Protein AF-0000000069478423 (afdb_homodimer)

Nearest PDB structures (foldseek):
  7sqc-assembly1_1K  TM=1.567E-01  e=6.138E+00  Chlamydomonas reinhardtii
  7sqc-assembly1_1K  TM=1.568E-01  e=6.493E+00  Chlamydomonas reinhardtii

InterPro domains:
  IPR003656 Zinc finger, BED-type [PF02892] (16-44)

Foldseek 3Di:
DLLQWDFDDDPVQTWIAHLPPRDTHGSVQPPPVSSLVCCCVVPVPCSPPDPVVSVVSVVVVVVVVVVVVVVVVVLVLVLALVLLVVLLVCLQVLHQLQCQVVPVLVVQLVVCCVPPRNVVSVSNNPRDSHNVSSVVSLLLQLVQLVVVVVVVVVVDPDAADDDPVPQVLLVVLVVLVVCLVCLVVQHCVVVVVVVVVCVVVVHRDDPVVSVVSNVVSVVVNVVSCVVVVPSPDQPLVCLVPLLPDDDDGPPDDPVLVVVSVVCNPDPVLVVVPVPDDSLVSLVVCCVVRVVNSVVSCNVVRYDPDNVLVVVLVVSVDSNCDPVNVPDPCVSSSSSNSDPDDGDSVVSVVVVVVVPD/DLLQWDFDDDPVQTWIAHLPPRDTHGSVQPPPVSSLVCCCVVPVPCSPPDVVVSVVSVVVVVVVVVVVVVVVVVLVLVLALVLLVVLLVCLQVLHQLQCQVVPVLVVQLVVCCVPPRNVVSVSNNPRDSHNVSSVVSLLLQLVQLVVVVVVVVVVDPDAADDDPVVQVLLVVLVVLVVCLVCLVVQHCVVVVVVVVVCVVVVHRDDPVVSVVSNVVSVVVNVVSCVVVVPSPDQPLVCLVPLLPDDDDGPPDDPVLVVVSVVCNPDPVLVVVPVPDDSLVSLVVCCVVRVVNSVVSCNVVRYDPDNVLVVVLVVSVDSNCDPVNVPDPCVSSSSSNSDPDDGDSVVSVVVVVVVPD

Sequence (712 aa):
MSFGFTSTGNEEAPDAVCLLCNKILANSSLAPTKLLRHLETNHPTDKDKDISFFKRKLESHNKSRSFIEKKFTTDNQKITKASYKVSYRIALAGEAHVIGESLIKPCVQDIVSCVLGESYSKQVESVSLSNNTVKKRINDIADDIELELISRLQACNAYALQLDESTDVAGFWLQFCLFSFAVEQNNFECFQTLSDFLEESEVDLDMEIRDGIKTHLSSLQQSLTDYFPNLENQDNYWVQNPFKIKEKPKGFHSLDYENLIELSSDTQFEAKFRTVSLTIFWSDVFDEYPNLAKQAIRILLPFATTNLCEAGFSKYVATKTKYRNKLDAAPDMRIQLSNLTPNFKRIMESKKQVHPMSFGFTSTGNEEAPDAVCLLCNKILANSSLAPTKLLRHLETNHPTDKDKDISFFKRKLESHNKSRSFIEKKFTTDNQKITKASYKVSYRIALAGEAHVIGESLIKPCVQDIVSCVLGESYSKQVESVSLSNNTVKKRINDIADDIELELISRLQACNAYALQLDESTDVAGFWLQFCLFSFAVEQNNFECFQTLSDFLEESEVDLDMEIRDGIKTHLSSLQQSLTDYFPNLENQDNYWVQNPFKIKEKPKGFHSLDYENLIELSSDTQFEAKFRTVSLTIFWSDVFDEYPNLAKQAIRILLPFATTNLCEAGFSKYVATKTKYRNKLDAAPDMRIQLSNLTPNFKRIMESKKQVHP

Organism: Araneus ventricosus (NCBI:txid182803)

Secondary structure (DSSP, 8-state):
-TTSEEEES-SSS-EEEETTT--EE-GGG--HHHHHHHHHHH-TTTTT--HHHHHHHHHHHHHHHHHHHHHHHHHHHHHHHHHHHHHHHHHHHT--TTHIIIIIHHHHHHHHHHHT-HHHHHHHHTS---HHHHHHHHHHHHHHHHHHHHHHHHH-S------GGGHHHHHHHHHHHHHHHHHHTT--TTSHHHHHHHHHHT-PPPHHHHHHHHHHHHHHHHHHHHH-GGGS----HHHH-TTS--SPPTT--HHHHHHHHHHHT-HHHHHHHHHS-HHHHHHHHTTT-HHHHHHHHHHHSS-SSSHHHHHHHHHHHHHS-GGGTT---HHHHHHHH--PPP-HHHHHHHHHTT--/-TTSEEEES-SSSPEEEETTT-PEEPGGG--HHHHHHHHHHH-TTTTT--HHHHHHHHHHHHHHHHHHHHHHHHHHHHHHHHHHHHHHHHHHHT--TTHIIIIIHHHHHHHHHHHT-HHHHHHHHTS---HHHHHHHHHHHHHHHHHHHHHHHHH-S------GGGHHHHHHHHHHHHHHHHHHTT--TTSHHHHHHHHHHT-PPPHHHHHHHHHHHHHHHHHHHHH-GGGS----HHHH-TTS--SPPTT--HHHHHHHHHHHT-HHHHHHHHHS-HHHHHHHHTTT-HHHHHHHHHHHSS-SSSHHHHHHHHHHHHHS-GGGTT---HHHHHHHH--PPP-HHHHHHHHHTT--

Solvent-accessible surface area (backbone atoms only — not comparable to full-atom values): 39355 Å² total; per-residue (Å²): 82,88,61,33,38,43,78,41,82,47,89,88,61,40,22,34,28,30,56,82,78,63,50,74,41,57,47,90,55,63,46,67,68,49,41,45,47,47,28,50,70,75,35,60,89,59,56,86,58,57,59,67,57,38,49,50,35,41,51,50,49,48,47,49,48,49,47,50,50,48,49,48,50,51,49,51,49,25,33,50,49,25,32,44,54,39,25,49,49,37,32,53,70,49,50,65,51,49,41,34,50,73,45,44,48,56,38,40,36,44,37,33,30,45,65,75,26,62,74,59,21,58,61,61,60,68,42,62,30,41,44,67,52,26,48,52,41,32,44,52,44,28,49,49,42,49,51,52,49,50,54,49,57,69,70,43,92,74,85,64,85,88,54,77,76,54,58,52,49,63,52,46,51,52,47,43,51,48,50,48,51,28,54,75,67,72,42,49,73,89,40,54,72,59,34,50,49,32,62,74,66,69,48,77,83,53,68,69,55,53,51,48,51,47,50,50,43,50,49,51,49,47,50,48,37,68,73,38,67,77,66,60,80,66,79,55,53,54,65,76,37,48,69,72,64,86,64,84,56,87,90,60,49,69,68,54,47,52,49,44,51,52,52,43,67,32,66,68,55,51,56,46,53,75,74,45,52,72,68,57,42,41,59,60,38,31,81,83,39,45,70,60,20,53,54,40,49,60,67,62,52,53,76,92,63,59,58,66,50,51,49,50,50,52,49,48,53,63,50,47,34,90,90,33,66,83,58,79,55,61,37,40,47,50,50,50,73,45,90,70,76,66,59,63,68,62,53,51,54,56,51,53,66,69,61,120,83,87,62,33,37,43,78,41,81,49,88,88,62,40,23,36,28,31,57,83,79,64,50,73,41,57,48,91,55,62,47,68,68,49,42,45,47,46,29,51,69,74,35,59,88,60,56,83,56,57,58,67,58,37,50,50,35,42,51,49,48,50,47,50,48,50,46,50,50,47,49,47,51,50,48,51,48,24,31,51,49,24,32,44,54,40,25,48,51,37,32,53,71,49,49,66,50,50,43,35,50,71,44,43,48,55,37,41,36,45,37,33,30,44,64,76,26,61,74,58,22,58,61,61,62,68,40,63,32,40,43,67,53,27,49,52,43,33,45,52,44,26,50,48,43,50,51,52,48,50,54,50,58,70,71,43,92,76,86,64,86,89,55,77,76,55,59,53,48,63,53,44,51,52,48,43,51,49,49,47,51,28,54,74,66,72,42,47,73,88,40,53,72,60,35,51,50,29,60,74,67,70,46,78,81,52,67,70,56,52,51,49,51,47,49,49,43,50,50,51,48,47,50,47,36,68,74,38,66,78,65,61,80,68,79,57,53,55,67,75,38,48,70,72,65,87,64,85,55,86,88,59,48,70,67,54,47,52,49,45,51,52,51,43,68,32,64,68,56,52,57,46,53,75,73,46,52,71,67,56,41,39,58,60,37,30,81,82,40,45,70,59,19,52,54,40,48,61,67,61,51,53,76,91,64,60,57,66,50,51,49,50,52,53,50,47,52,63,51,48,33,92,91,32,67,83,57,79,56,61,39,40,47,52,49,51,74,44,90,70,76,65,57,62,67,61,54,52,53,57,51,53,67,70,62,121

Radius of gyration: 42.09 Å; Cα contacts (8 Å, |Δi|>4): 683; chains: 2; bounding box: 119×114×79 Å

Structure (mmCIF, N/CA/C/O backbone):
data_AF-0000000069478423-model_v1
#
loop_
_entity.id
_entity.type
_entity.pdbx_description
1 polymer 'Zinc finger BED domain-containing protein 5'
#
loop_
_atom_site.group_PDB
_atom_site.id
_atom_site.type_symbol
_atom_site.label_atom_id
_atom_site.label_alt_id
_atom_site.label_comp_id
_atom_site.label_asym_id
_atom_site.label_entity_id
_atom_site.label_seq_id
_atom_site.pdbx_PDB_ins_code
_atom_site.Cartn_x
_atom_site.Cartn_y
_atom_site.Cartn_z
_atom_site.occupancy
_atom_site.B_iso_or_equiv
_atom_site.auth_seq_id
_atom_site.auth_comp_id
_atom_site.auth_asym_id
_atom_site.auth_atom_id
_atom_site.pdbx_PDB_model_num
ATOM 1 N N . MET A 1 1 ? 41.344 10.797 -39.312 1 78.38 1 MET A N 1
ATOM 2 C CA . MET A 1 1 ? 42.156 10 -38.406 1 78.38 1 MET A CA 1
ATOM 3 C C . MET A 1 1 ? 43.594 10.508 -38.344 1 78.38 1 MET A C 1
ATOM 5 O O . MET A 1 1 ? 44.25 10.453 -37.312 1 78.38 1 MET A O 1
ATOM 9 N N . SER A 1 2 ? 43.969 11.109 -39.469 1 81.69 2 SER A N 1
ATOM 10 C CA . SER A 1 2 ? 45.344 11.594 -39.562 1 81.69 2 SER A CA 1
ATOM 11 C C . SER A 1 2 ? 45.562 12.789 -38.656 1 81.69 2 SER A C 1
ATOM 13 O O . SER A 1 2 ? 46.688 13.07 -38.25 1 81.69 2 SER A O 1
ATOM 15 N N . PHE A 1 3 ? 44.406 13.367 -38.281 1 85.5 3 PHE A N 1
ATOM 16 C CA . PHE A 1 3 ? 44.5 14.523 -37.406 1 85.5 3 PHE A CA 1
ATOM 17 C C . PHE A 1 3 ? 44.062 14.18 -36 1 85.5 3 PHE A C 1
ATOM 19 O O . PHE A 1 3 ? 43.938 15.062 -35.156 1 85.5 3 PHE A O 1
ATOM 26 N N . GLY A 1 4 ? 43.75 12.914 -35.719 1 85.5 4 GLY A N 1
ATOM 27 C CA . GLY A 1 4 ? 43.406 12.477 -34.375 1 85.5 4 GLY A CA 1
ATOM 28 C C . GLY A 1 4 ? 41.938 12.703 -34.062 1 85.5 4 GLY A C 1
ATOM 29 O O . GLY A 1 4 ? 41.562 12.859 -32.875 1 85.5 4 GLY A O 1
ATOM 30 N N . PHE A 1 5 ? 41.188 12.828 -34.969 1 87.62 5 PHE A N 1
ATOM 31 C CA . PHE A 1 5 ? 39.75 13.055 -34.75 1 87.62 5 PHE A CA 1
ATOM 32 C C . PHE A 1 5 ? 38.938 11.891 -35.281 1 87.62 5 PHE A C 1
ATOM 34 O O . PHE A 1 5 ? 39.375 11.203 -36.219 1 87.62 5 PHE A O 1
ATOM 41 N N . THR A 1 6 ? 37.812 11.562 -34.594 1 85 6 THR A N 1
ATOM 42 C CA . THR A 1 6 ? 36.812 10.641 -35.094 1 85 6 THR A CA 1
ATOM 43 C C . THR A 1 6 ? 35.469 11.32 -35.219 1 85 6 THR A C 1
ATOM 45 O O . THR A 1 6 ? 35.25 12.383 -34.625 1 85 6 THR A O 1
ATOM 48 N N . SER A 1 7 ? 34.656 10.805 -36.125 1 80.88 7 SER A N 1
ATOM 49 C CA . SER A 1 7 ? 33.344 11.391 -36.344 1 80.88 7 SER A CA 1
ATOM 50 C C . SER A 1 7 ? 32.344 10.938 -35.281 1 80.88 7 SER A C 1
ATOM 52 O O . SER A 1 7 ? 32.438 9.828 -34.75 1 80.88 7 SER A O 1
ATOM 54 N N . THR A 1 8 ? 31.672 11.906 -34.656 1 77.12 8 THR A N 1
ATOM 55 C CA . THR A 1 8 ? 30.625 11.586 -33.688 1 77.12 8 THR A CA 1
ATOM 56 C C . THR A 1 8 ? 29.344 12.336 -34.031 1 77.12 8 THR A C 1
ATOM 58 O O . THR A 1 8 ? 29.375 13.359 -34.719 1 77.12 8 THR A O 1
ATOM 61 N N . GLY A 1 9 ? 28.219 11.75 -33.719 1 66 9 GLY A N 1
ATOM 62 C CA . GLY A 1 9 ? 26.938 12.445 -33.844 1 66 9 GLY A CA 1
ATOM 63 C C . GLY A 1 9 ? 26.156 11.984 -35.062 1 66 9 GLY A C 1
ATOM 64 O O . GLY A 1 9 ? 26.141 10.797 -35.375 1 66 9 GLY A O 1
ATOM 65 N N . ASN A 1 10 ? 25.578 13.055 -35.844 1 67.31 10 ASN A N 1
ATOM 66 C CA . ASN A 1 10 ? 24.656 12.797 -36.938 1 67.31 10 ASN A CA 1
ATOM 67 C C . ASN A 1 10 ? 25.391 12.312 -38.188 1 67.31 10 ASN A C 1
ATOM 69 O O . ASN A 1 10 ? 26.484 12.789 -38.469 1 67.31 10 ASN A O 1
ATOM 73 N N . GLU A 1 11 ? 24.906 11.273 -38.781 1 72.81 11 GLU A N 1
ATOM 74 C CA . GLU A 1 11 ? 25.5 10.703 -40 1 72.81 11 GLU A CA 1
ATOM 75 C C . GLU A 1 11 ? 25.594 11.734 -41.094 1 72.81 11 GLU A C 1
ATOM 77 O O . GLU A 1 11 ? 26.547 11.742 -41.875 1 72.81 11 GLU A O 1
ATOM 82 N N . GLU A 1 12 ? 24.703 12.688 -41.25 1 73.38 12 GLU A N 1
ATOM 83 C CA . GLU A 1 12 ? 24.672 13.633 -42.344 1 73.38 12 GLU A CA 1
ATOM 84 C C . GLU A 1 12 ? 25.625 14.797 -42.125 1 73.38 12 GLU A C 1
ATOM 86 O O . GLU A 1 12 ? 26.203 15.344 -43.062 1 73.38 12 GLU A O 1
ATOM 91 N N . ALA A 1 13 ? 25.734 15.258 -40.969 1 73.69 13 ALA A N 1
ATOM 92 C CA . ALA A 1 13 ? 26.641 16.312 -40.562 1 73.69 13 ALA A CA 1
ATOM 93 C C . ALA A 1 13 ? 27.391 15.945 -39.281 1 73.69 13 ALA A C 1
ATOM 95 O O . ALA A 1 13 ? 27.047 16.422 -38.188 1 73.69 13 ALA A O 1
ATOM 96 N N . PRO A 1 14 ? 28.406 15.047 -39.469 1 79.19 14 PRO A N 1
ATOM 97 C CA . PRO A 1 14 ? 29.062 14.516 -38.281 1 79.19 14 PRO A CA 1
ATOM 98 C C . PRO A 1 14 ? 29.969 15.539 -37.594 1 79.19 14 PRO A C 1
ATOM 100 O O . PRO A 1 14 ? 30.578 16.375 -38.25 1 79.19 14 PRO A O 1
ATOM 103 N N . ASP A 1 15 ? 29.938 15.625 -36.312 1 80.69 15 ASP A N 1
ATOM 104 C CA . ASP A 1 15 ? 30.922 16.359 -35.531 1 80.69 15 ASP A CA 1
ATOM 105 C C . ASP A 1 15 ? 32.188 15.547 -35.344 1 80.69 15 ASP A C 1
ATOM 107 O O . ASP A 1 15 ? 32.219 14.344 -35.594 1 80.69 15 ASP A O 1
ATOM 111 N N . ALA A 1 16 ? 33.219 16.344 -35.125 1 84.69 16 ALA A N 1
ATOM 112 C CA . ALA A 1 16 ? 34.5 15.664 -34.906 1 84.69 16 ALA A CA 1
ATOM 113 C C . ALA A 1 16 ? 34.875 15.68 -33.438 1 84.69 16 ALA A C 1
ATOM 115 O O . ALA A 1 16 ? 34.625 16.656 -32.75 1 84.69 16 ALA A O 1
ATOM 116 N N . VAL A 1 17 ? 35.281 14.508 -32.906 1 86.69 17 VAL A N 1
ATOM 117 C CA . VAL A 1 17 ? 35.75 14.414 -31.531 1 86.69 17 VAL A CA 1
ATOM 118 C C . VAL A 1 17 ? 37.25 14.125 -31.516 1 86.69 17 VAL A C 1
ATOM 120 O O . VAL A 1 17 ? 37.719 13.227 -32.219 1 86.69 17 VAL A O 1
ATOM 123 N N . CYS A 1 18 ? 37.938 14.945 -30.797 1 86.44 18 CYS A N 1
ATOM 124 C CA . CYS A 1 18 ? 39.375 14.742 -30.672 1 86.44 18 CYS A CA 1
ATOM 125 C C . CYS A 1 18 ? 39.688 13.508 -29.844 1 86.44 18 CYS A C 1
ATOM 127 O O . CYS A 1 18 ? 39.188 13.367 -28.719 1 86.44 18 CYS A O 1
ATOM 129 N N . LEU A 1 19 ? 40.406 12.648 -30.234 1 86.38 19 LEU A N 1
ATOM 130 C CA . LEU A 1 19 ? 40.719 11.383 -29.594 1 86.38 19 LEU A CA 1
ATOM 131 C C . LEU A 1 19 ? 41.656 11.586 -28.422 1 86.38 19 LEU A C 1
ATOM 133 O O . LEU A 1 19 ? 41.844 10.688 -27.594 1 86.38 19 LEU A O 1
ATOM 137 N N . LEU A 1 20 ? 42.219 12.781 -28.344 1 82 20 LEU A N 1
ATOM 138 C CA . LEU A 1 20 ? 43.219 13.055 -27.297 1 82 20 LEU A CA 1
ATOM 139 C C . LEU A 1 20 ? 42.594 13.82 -26.141 1 82 20 LEU A C 1
ATOM 141 O O . LEU A 1 20 ? 42.875 13.523 -24.969 1 82 20 LEU A O 1
ATOM 145 N N . CYS A 1 21 ? 41.844 14.719 -26.422 1 81.62 21 CYS A N 1
ATOM 146 C CA . CYS A 1 21 ? 41.281 15.531 -25.344 1 81.62 21 CYS A CA 1
ATOM 147 C C . CYS A 1 21 ? 39.75 15.398 -25.297 1 81.62 21 CYS A C 1
ATOM 149 O O . CYS A 1 21 ? 39.094 15.953 -24.406 1 81.62 21 CYS A O 1
ATOM 151 N N . ASN A 1 22 ? 39.156 14.75 -26.188 1 82.88 22 ASN A N 1
ATOM 152 C CA . ASN A 1 22 ? 37.719 14.445 -26.25 1 82.88 22 ASN A CA 1
ATOM 153 C C . ASN A 1 22 ? 36.906 15.695 -26.516 1 82.88 22 ASN A C 1
ATOM 155 O O . ASN A 1 22 ? 35.688 15.711 -26.266 1 82.88 22 ASN A O 1
ATOM 159 N N . LYS A 1 23 ? 37.531 16.703 -27.016 1 81.75 23 LYS A N 1
ATOM 160 C CA . LYS A 1 23 ? 36.812 17.906 -27.391 1 81.75 23 LYS A CA 1
ATOM 161 C C . LYS A 1 23 ? 36.031 17.719 -28.688 1 81.75 23 LYS A C 1
ATOM 163 O O . LYS A 1 23 ? 36.531 17.125 -29.641 1 81.75 23 LYS A O 1
ATOM 168 N N . ILE A 1 24 ? 34.781 18.109 -28.672 1 82.44 24 ILE A N 1
ATOM 169 C CA . ILE A 1 24 ? 33.938 17.969 -29.859 1 82.44 24 ILE A CA 1
ATOM 170 C C . ILE A 1 24 ? 33.969 19.25 -30.688 1 82.44 24 ILE A C 1
ATOM 172 O O . ILE A 1 24 ? 33.812 20.344 -30.156 1 82.44 24 ILE A O 1
ATOM 176 N N . LEU A 1 25 ? 34.344 19.062 -31.922 1 82 25 LEU A N 1
ATOM 177 C CA . LEU A 1 25 ? 34.344 20.172 -32.875 1 82 25 LEU A CA 1
ATOM 178 C C . LEU A 1 25 ? 33.156 20.047 -33.812 1 82 25 LEU A C 1
ATOM 180 O O . LEU A 1 25 ? 32.875 18.969 -34.344 1 82 25 LEU A O 1
ATOM 184 N N . ALA A 1 26 ? 32.375 21.125 -33.938 1 79.19 26 ALA A N 1
ATOM 185 C CA . ALA A 1 26 ? 31.172 21.141 -34.781 1 79.19 26 ALA A CA 1
ATOM 186 C C . ALA A 1 26 ? 31.516 20.906 -36.25 1 79.19 26 ALA A C 1
ATOM 188 O O . ALA A 1 26 ? 32.656 21.172 -36.688 1 79.19 26 ALA A O 1
ATOM 189 N N . ASN A 1 27 ? 30.609 20.344 -37 1 75.44 27 ASN A N 1
ATOM 190 C CA . ASN A 1 27 ? 30.734 19.984 -38.406 1 75.44 27 ASN A CA 1
ATOM 191 C C . ASN A 1 27 ? 31.266 21.172 -39.25 1 75.44 27 ASN A C 1
ATOM 193 O O . ASN A 1 27 ? 32.062 20.969 -40.156 1 75.44 27 ASN A O 1
ATOM 197 N N . SER A 1 28 ? 30.953 22.375 -38.938 1 69.06 28 SER A N 1
ATOM 198 C CA . SER A 1 28 ? 31.359 23.547 -39.688 1 69.06 28 SER A CA 1
ATOM 199 C C . SER A 1 28 ? 32.844 23.812 -39.562 1 69.06 28 SER A C 1
ATOM 201 O O . SER A 1 28 ? 33.469 24.5 -40.375 1 69.06 28 SER A O 1
ATOM 203 N N . SER A 1 29 ? 33.406 23.188 -38.594 1 66.62 29 SER A N 1
ATOM 204 C CA . SER A 1 29 ? 34.812 23.422 -38.312 1 66.62 29 SER A CA 1
ATOM 205 C C . SER A 1 29 ? 35.656 22.219 -38.719 1 66.62 29 SER A C 1
ATOM 207 O O . SER A 1 29 ? 36.75 22.047 -38.188 1 66.62 29 SER A O 1
ATOM 209 N N . LEU A 1 30 ? 35.125 21.469 -39.562 1 67.19 30 LEU A N 1
ATOM 210 C CA . LEU A 1 30 ? 35.812 20.219 -39.906 1 67.19 30 LEU A CA 1
ATOM 211 C C . LEU A 1 30 ? 36.812 20.422 -41.031 1 67.19 30 LEU A C 1
ATOM 213 O O . LEU A 1 30 ? 37.344 19.469 -41.594 1 67.19 30 LEU A O 1
ATOM 217 N N . ALA A 1 31 ? 37.188 21.688 -41.312 1 77.31 31 ALA A N 1
ATOM 218 C CA . ALA A 1 31 ? 38.219 21.922 -42.344 1 77.31 31 ALA A CA 1
ATOM 219 C C . ALA A 1 31 ? 39.562 21.344 -41.875 1 77.31 31 ALA A C 1
ATOM 221 O O . ALA A 1 31 ? 39.938 21.5 -40.719 1 77.31 31 ALA A O 1
ATOM 222 N N . PRO A 1 32 ? 40.188 20.594 -42.719 1 80.75 32 PRO A N 1
ATOM 223 C CA . PRO A 1 32 ? 41.469 20 -42.375 1 80.75 32 PRO A CA 1
ATOM 224 C C . PRO A 1 32 ? 42.438 20.984 -41.75 1 80.75 32 PRO A C 1
ATOM 226 O O . PRO A 1 32 ? 43.188 20.641 -40.812 1 80.75 32 PRO A O 1
ATOM 229 N N . THR A 1 33 ? 42.344 22.203 -42.125 1 82.38 33 THR A N 1
ATOM 230 C CA . THR A 1 33 ? 43.219 23.234 -41.594 1 82.38 33 THR A CA 1
ATOM 231 C C . THR A 1 33 ? 42.906 23.516 -40.125 1 82.38 33 THR A C 1
ATOM 233 O O . THR A 1 33 ? 43.844 23.719 -39.344 1 82.38 33 THR A O 1
ATOM 236 N N . LYS A 1 34 ? 41.719 23.422 -39.875 1 83.81 34 LYS A N 1
ATOM 237 C CA . LYS A 1 34 ? 41.312 23.688 -38.5 1 83.81 34 LYS A CA 1
ATOM 238 C C . LYS A 1 34 ? 41.625 22.5 -37.594 1 83.81 34 LYS A C 1
ATOM 240 O O . LYS A 1 34 ? 42.031 22.688 -36.438 1 83.81 34 LYS A O 1
ATOM 245 N N . LEU A 1 35 ? 41.469 21.328 -38.094 1 86.12 35 LEU A N 1
ATOM 246 C CA . LEU A 1 35 ? 41.812 20.125 -37.344 1 86.12 35 LEU A CA 1
ATOM 247 C C . LEU A 1 35 ? 43.281 20.047 -37.062 1 86.12 35 LEU A C 1
ATOM 249 O O . LEU A 1 35 ? 43.688 19.719 -35.938 1 86.12 35 LEU A O 1
ATOM 253 N N . LEU A 1 36 ? 44 20.484 -38.062 1 86.25 36 LEU A N 1
ATOM 254 C CA . LEU A 1 36 ? 45.438 20.516 -37.906 1 86.25 36 LEU A CA 1
ATOM 255 C C . LEU A 1 36 ? 45.875 21.578 -36.906 1 86.25 36 LEU A C 1
ATOM 257 O O . LEU A 1 36 ? 46.75 21.344 -36.094 1 86.25 36 LEU A O 1
ATOM 261 N N . ARG A 1 37 ? 45.219 22.656 -36.969 1 86.94 37 ARG A N 1
ATOM 262 C CA . ARG A 1 37 ? 45.5 23.734 -36.031 1 86.94 37 ARG A CA 1
ATOM 263 C C . ARG A 1 37 ? 45.219 23.297 -34.594 1 86.94 37 ARG A C 1
ATOM 265 O O . ARG A 1 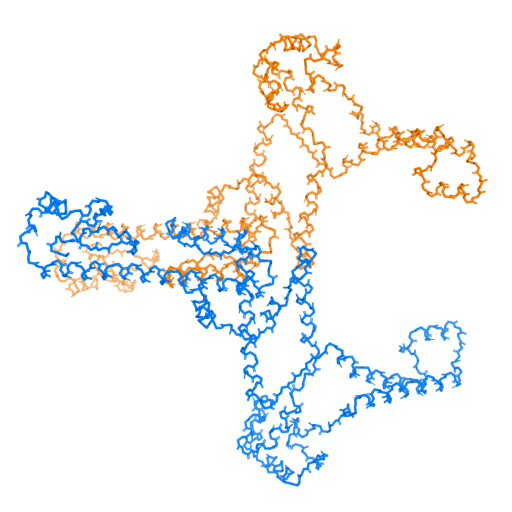37 ? 46 23.578 -33.688 1 86.94 37 ARG A O 1
ATOM 272 N N . HIS A 1 38 ? 44.094 22.594 -34.344 1 88.19 38 HIS A N 1
ATOM 273 C CA . HIS A 1 38 ? 43.781 22.094 -33.031 1 88.19 38 HIS A CA 1
ATOM 274 C C . HIS A 1 38 ? 44.844 21.125 -32.531 1 88.19 38 HIS A C 1
ATOM 276 O O . HIS A 1 38 ? 45.281 21.234 -31.375 1 88.19 38 HIS A O 1
ATOM 282 N N . LEU A 1 39 ? 45.25 20.266 -33.406 1 88 39 LEU A N 1
ATOM 283 C CA . LEU A 1 39 ? 46.281 19.281 -33.031 1 88 39 LEU A CA 1
ATOM 284 C C . LEU A 1 39 ? 47.594 19.953 -32.688 1 88 39 LEU A C 1
ATOM 286 O O . LEU A 1 39 ? 48.25 19.594 -31.703 1 88 39 LEU A O 1
ATOM 290 N N . GLU A 1 40 ? 47.969 20.938 -33.406 1 88.75 40 GLU A N 1
ATOM 291 C CA . GLU A 1 40 ? 49.25 21.609 -33.25 1 88.75 40 GLU A CA 1
ATOM 292 C C . GLU A 1 40 ? 49.219 22.531 -32.031 1 88.75 40 GLU A C 1
ATOM 294 O O . GLU A 1 40 ? 50.219 22.641 -31.312 1 88.75 40 GLU A O 1
ATOM 299 N N . THR A 1 41 ? 48.062 23.094 -31.781 1 88.38 41 THR A N 1
ATOM 300 C CA . THR A 1 41 ? 47.969 24.062 -30.688 1 88.38 41 THR A CA 1
ATOM 301 C C . THR A 1 41 ? 47.688 23.359 -29.359 1 88.38 41 THR A C 1
ATOM 303 O O . THR A 1 41 ? 48.344 23.672 -28.359 1 88.38 41 THR A O 1
ATOM 306 N N . ASN A 1 42 ? 46.812 22.391 -29.438 1 86.62 42 ASN A N 1
ATOM 307 C CA . ASN A 1 42 ? 46.375 21.797 -28.172 1 86.62 42 ASN A CA 1
ATOM 308 C C . ASN A 1 42 ? 47.188 20.562 -27.828 1 86.62 42 ASN A C 1
ATOM 310 O O . ASN A 1 42 ? 47.281 20.188 -26.656 1 86.62 42 ASN A O 1
ATOM 314 N N . HIS A 1 43 ? 47.688 19.875 -28.828 1 88 43 HIS A N 1
ATOM 315 C CA . HIS A 1 43 ? 48.438 18.641 -28.594 1 88 43 HIS A CA 1
ATOM 316 C C . HIS A 1 43 ? 49.781 18.656 -29.344 1 88 43 HIS A C 1
ATOM 318 O O . HIS A 1 43 ? 50.031 17.797 -30.188 1 88 43 HIS A O 1
ATOM 324 N N . PRO A 1 44 ? 50.688 19.641 -29.031 1 87.5 44 PRO A N 1
ATOM 325 C CA . PRO A 1 44 ? 51.938 19.797 -29.781 1 87.5 44 PRO A CA 1
ATOM 326 C C . PRO A 1 44 ? 52.844 18.578 -29.656 1 87.5 44 PRO A C 1
ATOM 328 O O . PRO A 1 44 ? 53.625 18.297 -30.578 1 87.5 44 PRO A O 1
ATOM 331 N N . THR A 1 45 ? 52.719 17.828 -28.578 1 85.38 45 THR A N 1
ATOM 332 C CA . THR A 1 45 ? 53.625 16.703 -28.344 1 85.38 45 THR A CA 1
ATOM 333 C C . THR A 1 45 ? 53.156 15.492 -29.172 1 85.38 45 THR A C 1
ATOM 335 O O . THR A 1 45 ? 53.969 14.602 -29.469 1 85.38 45 THR A O 1
ATOM 338 N N . ASP A 1 46 ? 51.906 15.477 -29.562 1 84.56 46 ASP A N 1
ATOM 339 C CA . ASP A 1 46 ? 51.375 14.297 -30.234 1 84.56 46 ASP A CA 1
ATOM 340 C C . ASP A 1 46 ? 51.125 14.57 -31.703 1 84.56 46 ASP A C 1
ATOM 342 O O . ASP A 1 46 ? 50.562 13.719 -32.406 1 84.56 46 ASP A O 1
ATOM 346 N N . LYS A 1 47 ? 51.5 15.727 -32.188 1 80.56 47 LYS A N 1
ATOM 347 C CA . LYS A 1 47 ? 51.188 16.156 -33.562 1 80.56 47 LYS A CA 1
ATOM 348 C C . LYS A 1 47 ? 51.938 15.305 -34.562 1 80.56 47 LYS A C 1
ATOM 350 O O . LYS A 1 47 ? 51.438 15.094 -35.688 1 80.56 47 LYS A O 1
ATOM 355 N N . ASP A 1 48 ? 53.125 14.82 -34.281 1 81.94 48 ASP A N 1
ATOM 356 C CA . ASP A 1 48 ? 53.969 14.102 -35.281 1 81.94 48 ASP A CA 1
ATOM 357 C C . ASP A 1 48 ? 53.844 12.586 -35.062 1 81.94 48 ASP A C 1
ATOM 359 O O . ASP A 1 48 ? 54.656 11.828 -35.594 1 81.94 48 ASP A O 1
ATOM 363 N N . LYS A 1 49 ? 52.844 12.164 -34.281 1 82.81 49 LYS A N 1
ATOM 364 C CA . LYS A 1 49 ? 52.688 10.734 -34.031 1 82.81 49 LYS A CA 1
ATOM 365 C C . LYS A 1 49 ? 52.062 10.047 -35.25 1 82.81 49 LYS A C 1
ATOM 367 O O . LYS A 1 49 ? 51.406 10.695 -36.094 1 82.81 49 LYS A O 1
ATOM 372 N N . ASP A 1 50 ? 52.375 8.742 -35.438 1 83.81 50 ASP A N 1
ATOM 373 C CA . ASP A 1 50 ? 51.906 7.969 -36.594 1 83.81 50 ASP A CA 1
ATOM 374 C C . ASP A 1 50 ? 50.438 7.641 -36.469 1 83.81 50 ASP A C 1
ATOM 376 O O . ASP A 1 50 ? 49.875 7.727 -35.375 1 83.81 50 ASP A O 1
ATOM 380 N N . ILE A 1 51 ? 49.781 7.34 -37.594 1 85.88 51 ILE A N 1
ATOM 381 C CA . ILE A 1 51 ? 48.375 7.035 -37.688 1 85.88 51 ILE A CA 1
ATOM 382 C C . ILE A 1 51 ? 48.031 5.859 -36.781 1 85.88 51 ILE A C 1
ATOM 384 O O . ILE A 1 51 ? 46.938 5.77 -36.25 1 85.88 51 ILE A O 1
ATOM 388 N N . SER A 1 52 ? 49.062 5.012 -36.531 1 84.19 52 SER A N 1
ATOM 389 C CA . SER A 1 52 ? 48.844 3.859 -35.656 1 84.19 52 SER A CA 1
ATOM 390 C C . SER A 1 52 ? 48.531 4.293 -34.219 1 84.19 52 SER A C 1
ATOM 392 O O . SER A 1 52 ? 47.719 3.664 -33.531 1 84.19 52 SER A O 1
ATOM 394 N N . PHE A 1 53 ? 49.094 5.379 -33.812 1 86.56 53 PHE A N 1
ATOM 395 C CA . PHE A 1 53 ? 48.875 5.953 -32.5 1 86.56 53 PHE A CA 1
ATOM 396 C C . PHE A 1 53 ? 47.406 6.395 -32.344 1 86.56 53 PHE A C 1
ATOM 398 O O . PHE A 1 53 ? 46.75 6.066 -31.359 1 86.56 53 PHE A O 1
ATOM 405 N N . PHE A 1 54 ? 46.938 7.078 -33.375 1 86.62 54 PHE A N 1
ATOM 406 C CA . PHE A 1 54 ? 45.594 7.594 -33.312 1 86.62 54 PHE A CA 1
ATOM 407 C C . PHE A 1 54 ? 44.562 6.465 -33.469 1 86.62 54 PHE A C 1
ATOM 409 O O . PHE A 1 54 ? 43.469 6.52 -32.875 1 86.62 54 PHE A O 1
ATOM 416 N N . LYS A 1 55 ? 44.938 5.414 -34.094 1 85.19 55 LYS A N 1
ATOM 417 C CA . LYS A 1 55 ? 44.094 4.242 -34.219 1 85.19 55 LYS A CA 1
ATOM 418 C C . LYS A 1 55 ? 43.938 3.555 -32.844 1 85.19 55 LYS A C 1
ATOM 420 O O . LYS A 1 55 ? 42.844 3.096 -32.5 1 85.19 55 LYS A O 1
ATOM 425 N N . ARG A 1 56 ? 44.938 3.539 -32.125 1 84.19 56 ARG A N 1
ATOM 426 C CA . ARG A 1 56 ? 44.875 2.959 -30.797 1 84.19 56 ARG A CA 1
ATOM 427 C C . ARG A 1 56 ? 44 3.803 -29.875 1 84.19 56 ARG A C 1
ATOM 429 O O . ARG A 1 56 ? 43.219 3.264 -29.078 1 84.19 56 ARG A O 1
ATOM 436 N N . LYS A 1 57 ? 44.188 5.086 -30.016 1 82.94 57 LYS A N 1
ATOM 437 C CA . LYS A 1 57 ? 43.375 5.988 -29.219 1 82.94 57 LYS A CA 1
ATOM 438 C C . LYS A 1 57 ? 41.906 5.871 -29.578 1 82.94 57 LYS A C 1
ATOM 440 O O . LYS A 1 57 ? 41.031 5.965 -28.703 1 82.94 57 LYS A O 1
ATOM 445 N N . LEU A 1 58 ? 41.75 5.688 -30.828 1 83.94 58 LEU A N 1
ATOM 446 C CA . LEU A 1 58 ? 40.375 5.477 -31.281 1 83.94 58 LEU A CA 1
ATOM 447 C C . LEU A 1 58 ? 39.812 4.188 -30.719 1 83.94 58 LEU A C 1
ATOM 449 O O . LEU A 1 58 ? 38.625 4.152 -30.297 1 83.94 58 LEU A O 1
ATOM 453 N N . GLU A 1 59 ? 40.562 3.156 -30.75 1 80.88 59 GLU A N 1
ATOM 454 C CA . GLU A 1 59 ? 40.125 1.888 -30.172 1 80.88 59 GLU A CA 1
ATOM 455 C C . GLU A 1 59 ? 39.781 2.027 -28.703 1 80.88 59 GLU A C 1
ATOM 457 O O . GLU A 1 59 ? 38.781 1.488 -28.219 1 80.88 59 GLU A O 1
ATOM 462 N N . SER A 1 60 ? 40.656 2.789 -28.062 1 77.12 60 SER A N 1
ATOM 463 C CA . SER A 1 60 ? 40.438 3.021 -26.641 1 77.12 60 SER A CA 1
ATOM 464 C C . SER A 1 60 ? 39.188 3.859 -26.406 1 77.12 60 SER A C 1
ATOM 466 O O . SER A 1 60 ? 38.406 3.59 -25.484 1 77.12 60 SER A O 1
ATOM 468 N N . HIS A 1 61 ? 39.094 4.848 -27.234 1 76.44 61 HIS A N 1
ATOM 469 C CA . HIS A 1 61 ? 37.906 5.707 -27.172 1 76.44 61 HIS A CA 1
ATOM 470 C C . HIS A 1 61 ? 36.625 4.914 -27.453 1 76.44 61 HIS A C 1
ATOM 472 O O . HIS A 1 61 ? 35.625 5.066 -26.75 1 76.44 61 HIS A O 1
ATOM 478 N N . ASN A 1 62 ? 36.781 4.172 -28.516 1 74.81 62 ASN A N 1
ATOM 479 C CA . ASN A 1 62 ? 35.625 3.346 -28.859 1 74.81 62 ASN A CA 1
ATOM 480 C C . ASN A 1 62 ? 35.312 2.324 -27.766 1 74.81 62 ASN A C 1
ATOM 482 O O . ASN A 1 62 ? 34.156 2.049 -27.484 1 74.81 62 ASN A O 1
ATOM 486 N N . LYS A 1 63 ? 36.25 1.799 -27.141 1 73.88 63 LYS A N 1
ATOM 487 C CA . LYS A 1 63 ? 36.062 0.847 -26.047 1 73.88 63 LYS A CA 1
ATOM 488 C C . LYS A 1 63 ? 35.438 1.515 -24.844 1 73.88 63 LYS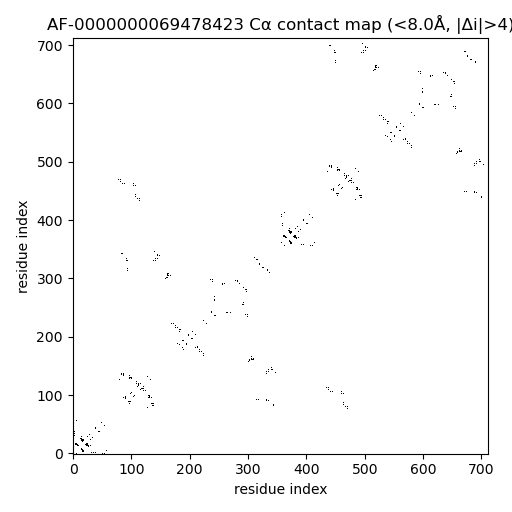 A C 1
ATOM 490 O O . LYS A 1 63 ? 34.531 0.938 -24.219 1 73.88 63 LYS A O 1
ATOM 495 N N . SER A 1 64 ? 36.031 2.756 -24.672 1 68.88 64 SER A N 1
ATOM 496 C CA . SER A 1 64 ? 35.438 3.498 -23.547 1 68.88 64 SER A CA 1
ATOM 497 C C . SER A 1 64 ? 33.969 3.832 -23.797 1 68.88 64 SER A C 1
ATOM 499 O O . SER A 1 64 ? 33.156 3.715 -22.906 1 68.88 64 SER A O 1
ATOM 501 N N . ARG A 1 65 ? 33.719 4.246 -25.078 1 67.38 65 ARG A N 1
ATOM 502 C CA . ARG A 1 65 ? 32.344 4.57 -25.453 1 67.38 65 ARG A CA 1
ATOM 503 C C . ARG A 1 65 ? 31.469 3.328 -25.406 1 67.38 65 ARG A C 1
ATOM 505 O O . ARG A 1 65 ? 30.328 3.393 -24.938 1 67.38 65 ARG A O 1
ATOM 512 N N . SER A 1 66 ? 32.031 2.303 -25.906 1 68.44 66 SER A N 1
ATOM 513 C CA . SER A 1 66 ? 31.297 1.042 -25.891 1 68.44 66 SER A CA 1
ATOM 514 C C . SER A 1 66 ? 31.062 0.563 -24.469 1 68.44 66 SER A C 1
ATOM 516 O O . SER A 1 66 ? 29.984 0.04 -24.156 1 68.44 66 SER A O 1
ATOM 518 N N . PHE A 1 67 ? 31.984 0.851 -23.656 1 61.38 67 PHE A N 1
ATOM 519 C CA . PHE A 1 67 ? 31.859 0.457 -22.25 1 61.38 67 PHE A CA 1
ATOM 520 C C . PHE A 1 67 ? 30.797 1.277 -21.547 1 61.38 67 PHE A C 1
ATOM 522 O O . PHE A 1 67 ? 29.969 0.73 -20.797 1 61.38 67 PHE A O 1
ATOM 529 N N . ILE A 1 68 ? 30.859 2.564 -21.844 1 59.09 68 ILE A N 1
ATOM 530 C CA . ILE A 1 68 ? 29.875 3.459 -21.234 1 59.09 68 ILE A CA 1
ATOM 531 C C . ILE A 1 68 ? 28.484 3.102 -21.734 1 59.09 68 ILE A C 1
ATOM 533 O O . ILE A 1 68 ? 27.531 3.07 -20.953 1 59.09 68 ILE A O 1
ATOM 537 N N . GLU A 1 69 ? 28.422 2.9 -22.969 1 63.56 69 GLU A N 1
ATOM 538 C CA . GLU A 1 69 ? 27.125 2.535 -23.562 1 63.56 69 GLU A CA 1
ATOM 539 C C . GLU A 1 69 ? 26.625 1.215 -23 1 63.56 69 GLU A C 1
ATOM 541 O O . GLU A 1 69 ? 25.422 1.072 -22.719 1 63.56 69 GLU A O 1
ATOM 546 N N . LYS A 1 70 ? 27.469 0.297 -22.828 1 63.94 70 LYS A N 1
ATOM 547 C CA . LYS A 1 70 ? 27.078 -0.994 -22.266 1 63.94 70 LYS A CA 1
ATOM 548 C C . LYS A 1 70 ? 26.656 -0.856 -20.812 1 63.94 70 LYS A C 1
ATOM 550 O O . LYS A 1 70 ? 25.672 -1.479 -20.391 1 63.94 70 LYS A O 1
ATOM 555 N N . LYS A 1 71 ? 27.422 -0.077 -20.234 1 60.88 71 LYS A N 1
ATOM 556 C CA . LYS A 1 71 ? 27.094 0.145 -18.844 1 60.88 71 LYS A CA 1
ATOM 557 C C . LYS A 1 71 ? 25.719 0.811 -18.703 1 60.88 71 LYS A C 1
ATOM 559 O O . LYS A 1 71 ? 24.922 0.429 -17.844 1 60.88 71 LYS A O 1
ATOM 564 N N . PHE A 1 72 ? 25.578 1.7 -19.641 1 61.81 72 PHE A N 1
ATOM 565 C CA . PHE A 1 72 ? 24.297 2.396 -19.625 1 61.81 72 PHE A CA 1
ATOM 566 C C . PHE A 1 72 ? 23.156 1.438 -19.938 1 61.81 72 PHE A C 1
ATOM 568 O O . PHE A 1 72 ? 22.094 1.494 -19.297 1 61.81 72 PHE A O 1
ATOM 575 N N . THR A 1 73 ? 23.406 0.694 -20.891 1 68.81 73 THR A N 1
ATOM 576 C CA . THR A 1 73 ? 22.375 -0.27 -21.281 1 68.81 73 THR A CA 1
ATOM 577 C C . THR A 1 73 ? 22.109 -1.264 -20.156 1 68.81 73 THR A C 1
ATOM 579 O O . THR A 1 73 ? 20.969 -1.628 -19.906 1 68.81 73 THR A O 1
ATOM 582 N N . THR A 1 74 ? 23.125 -1.664 -19.547 1 72.25 74 THR A N 1
ATOM 583 C CA . THR A 1 74 ? 22.984 -2.617 -18.453 1 72.25 74 THR A CA 1
ATOM 584 C C . THR A 1 74 ? 22.25 -1.985 -17.281 1 72.25 74 THR A C 1
ATOM 586 O O . THR A 1 74 ? 21.391 -2.621 -16.656 1 72.25 74 THR A O 1
ATOM 589 N N . ASP A 1 75 ? 22.562 -0.744 -17.156 1 74.44 75 ASP A N 1
ATOM 590 C CA . ASP A 1 75 ? 21.922 -0.042 -16.047 1 74.44 75 ASP A CA 1
ATOM 591 C C . ASP A 1 75 ? 20.438 0.15 -16.312 1 74.44 75 ASP A C 1
ATOM 593 O O . ASP A 1 75 ? 19.609 0.003 -15.406 1 74.44 75 ASP A O 1
ATOM 597 N N . ASN A 1 76 ? 20.172 0.368 -17.547 1 82.31 76 ASN A N 1
ATOM 598 C CA . ASN A 1 76 ? 18.766 0.548 -17.906 1 82.31 76 ASN A CA 1
ATOM 599 C C . ASN A 1 76 ? 17.984 -0.756 -17.781 1 82.31 76 ASN A C 1
ATOM 601 O O . ASN A 1 76 ? 16.812 -0.748 -17.406 1 82.31 76 ASN A O 1
ATOM 605 N N . GLN A 1 77 ? 18.703 -1.787 -18.047 1 88.38 77 GLN A N 1
ATOM 606 C CA . GLN A 1 77 ? 18.062 -3.09 -17.922 1 88.38 77 GLN A CA 1
ATOM 607 C C . GLN A 1 77 ? 17.781 -3.42 -16.453 1 88.38 77 GLN A C 1
ATOM 609 O O . GLN A 1 77 ? 16.734 -3.988 -16.141 1 88.38 77 GLN A O 1
ATOM 614 N N . LYS A 1 78 ? 18.703 -3.084 -15.672 1 90.19 78 LYS A N 1
ATOM 615 C CA . LYS A 1 78 ? 18.531 -3.326 -14.242 1 90.19 78 LYS A CA 1
ATOM 616 C C . LYS A 1 78 ? 17.375 -2.502 -13.68 1 90.19 78 LYS A C 1
ATOM 618 O O . LYS A 1 78 ? 16.578 -3 -12.875 1 90.19 78 LYS A O 1
ATOM 623 N N . ILE A 1 79 ? 17.312 -1.295 -14.164 1 92.75 79 ILE A N 1
ATOM 624 C CA . ILE A 1 79 ? 16.266 -0.383 -13.719 1 92.75 79 ILE A CA 1
ATOM 625 C C . ILE A 1 79 ? 14.906 -0.896 -14.18 1 92.75 79 ILE A C 1
ATOM 627 O O . ILE A 1 79 ? 13.938 -0.888 -13.414 1 92.75 79 ILE A O 1
ATOM 631 N N . THR A 1 80 ? 14.859 -1.359 -15.375 1 94.06 80 THR A N 1
ATOM 632 C CA . THR A 1 80 ? 13.609 -1.883 -15.93 1 94.06 80 THR A CA 1
ATOM 633 C C . THR A 1 80 ? 13.195 -3.16 -15.203 1 94.06 80 THR A C 1
ATOM 635 O O . THR A 1 80 ? 12.008 -3.371 -14.945 1 94.06 80 THR A O 1
ATOM 638 N N . LYS A 1 81 ? 14.172 -3.963 -14.938 1 95.12 81 LYS A N 1
ATOM 639 C CA . LYS A 1 81 ? 13.891 -5.195 -14.203 1 95.12 81 LYS A CA 1
ATOM 640 C C . LYS A 1 81 ? 13.305 -4.891 -12.828 1 95.12 81 LYS A C 1
ATOM 642 O O . LYS A 1 81 ? 12.367 -5.555 -12.383 1 95.12 81 LYS A O 1
ATOM 647 N N . ALA A 1 82 ? 13.883 -3.92 -12.172 1 96.25 82 ALA A N 1
ATOM 648 C CA . ALA A 1 82 ? 13.367 -3.506 -10.875 1 96.25 82 ALA A CA 1
ATOM 649 C C . ALA A 1 82 ? 11.914 -3.051 -10.977 1 96.25 82 ALA A C 1
ATOM 651 O O . ALA A 1 82 ? 11.094 -3.385 -10.125 1 96.25 82 ALA A O 1
ATOM 652 N N . SER A 1 83 ? 11.633 -2.312 -12.031 1 96.81 83 SER A N 1
ATOM 653 C CA . SER A 1 83 ? 10.273 -1.824 -12.266 1 96.81 83 SER A CA 1
ATOM 654 C C . SER A 1 83 ? 9.297 -2.979 -12.445 1 96.81 83 SER A C 1
ATOM 656 O O . SER A 1 83 ? 8.188 -2.949 -11.906 1 96.81 83 SER A O 1
ATOM 658 N N . TYR A 1 84 ? 9.688 -4.004 -13.172 1 97.31 84 TYR A N 1
ATOM 659 C CA . TYR A 1 84 ? 8.852 -5.176 -13.383 1 97.31 84 TYR A CA 1
ATOM 660 C C . TYR A 1 84 ? 8.625 -5.934 -12.078 1 97.31 84 TYR A C 1
ATOM 662 O O . TYR A 1 84 ? 7.5 -6.34 -11.781 1 97.31 84 TYR A O 1
ATOM 670 N N . LYS A 1 85 ? 9.648 -6.121 -11.328 1 97.38 85 LYS A N 1
ATOM 671 C CA . LYS A 1 85 ? 9.547 -6.875 -10.078 1 97.38 85 LYS A CA 1
ATOM 672 C C . LYS A 1 85 ? 8.617 -6.176 -9.094 1 97.38 85 LYS A C 1
ATOM 674 O O . LYS A 1 85 ? 7.789 -6.824 -8.445 1 97.38 85 LYS A O 1
ATOM 679 N N . VAL A 1 86 ? 8.766 -4.879 -8.992 1 97.94 86 VAL A N 1
ATOM 680 C CA . VAL A 1 86 ? 7.934 -4.109 -8.07 1 97.94 86 VAL A CA 1
ATOM 681 C C . VAL A 1 86 ? 6.48 -4.148 -8.531 1 97.94 86 VAL A C 1
ATOM 683 O O . VAL A 1 86 ? 5.566 -4.309 -7.719 1 97.94 86 VAL A O 1
ATOM 686 N N . SER A 1 87 ? 6.289 -3.998 -9.82 1 97.75 87 SER A N 1
ATOM 687 C CA . SER A 1 87 ? 4.934 -4.047 -10.359 1 97.75 87 SER A CA 1
ATOM 688 C C . SER A 1 87 ? 4.281 -5.402 -10.102 1 97.75 87 SER A C 1
ATOM 690 O O . SER A 1 87 ? 3.086 -5.477 -9.812 1 97.75 87 SER A O 1
ATOM 692 N N . TYR A 1 88 ? 5.086 -6.418 -10.203 1 97.88 88 TYR A N 1
ATOM 693 C CA . TYR A 1 88 ? 4.621 -7.766 -9.898 1 97.88 88 TYR A CA 1
ATOM 694 C C . TYR A 1 88 ? 4.156 -7.871 -8.453 1 97.88 88 TYR A C 1
ATOM 696 O O . TYR A 1 88 ? 3.088 -8.422 -8.172 1 97.88 88 TYR A O 1
ATOM 704 N N . ARG A 1 89 ? 4.93 -7.312 -7.562 1 97.25 89 ARG A N 1
ATOM 705 C CA . ARG A 1 89 ? 4.594 -7.367 -6.145 1 97.25 89 ARG A CA 1
ATOM 706 C C . ARG A 1 89 ? 3.342 -6.551 -5.844 1 97.25 89 ARG A C 1
ATOM 708 O O . ARG A 1 89 ? 2.531 -6.934 -5 1 97.25 89 ARG A O 1
ATOM 715 N N . ILE A 1 90 ? 3.227 -5.41 -6.496 1 96.56 90 ILE A N 1
ATOM 716 C CA . ILE A 1 90 ? 2.051 -4.566 -6.316 1 96.56 90 ILE A CA 1
ATOM 717 C C . ILE A 1 90 ? 0.795 -5.336 -6.715 1 96.56 90 ILE A C 1
ATOM 719 O O . ILE A 1 90 ? -0.191 -5.355 -5.973 1 96.56 90 ILE A O 1
ATOM 723 N N . ALA A 1 91 ? 0.842 -5.957 -7.855 1 95.56 91 ALA A N 1
ATOM 724 C CA . ALA A 1 91 ? -0.299 -6.727 -8.344 1 95.56 91 ALA A CA 1
ATOM 725 C C . ALA A 1 91 ? -0.599 -7.906 -7.418 1 95.56 91 ALA A C 1
ATOM 727 O O . ALA A 1 91 ? -1.762 -8.188 -7.117 1 95.56 91 ALA A O 1
ATOM 728 N N . LEU A 1 92 ? 0.476 -8.609 -6.969 1 94.88 92 LEU A N 1
ATOM 729 C CA . LEU A 1 92 ? 0.312 -9.758 -6.086 1 94.88 92 LEU A CA 1
ATOM 730 C C . LEU A 1 92 ? -0.374 -9.352 -4.785 1 94.88 92 LEU A C 1
ATOM 732 O O . LEU A 1 92 ? -1.178 -10.117 -4.238 1 94.88 92 LEU A O 1
ATOM 736 N N . ALA A 1 93 ? -0.008 -8.18 -4.324 1 92.81 93 ALA A N 1
ATOM 737 C CA . ALA A 1 93 ? -0.562 -7.688 -3.064 1 92.81 93 ALA A CA 1
ATOM 738 C C . ALA A 1 93 ? -1.975 -7.141 -3.262 1 92.81 93 ALA A C 1
ATOM 740 O O . ALA A 1 93 ? -2.697 -6.906 -2.291 1 92.81 93 ALA A O 1
ATOM 741 N N . GLY A 1 94 ? -2.4 -6.945 -4.484 1 90.38 94 GLY A N 1
ATOM 742 C CA . GLY A 1 94 ? -3.729 -6.426 -4.773 1 90.38 94 GLY A CA 1
ATOM 743 C C . GLY A 1 94 ? -3.859 -4.941 -4.508 1 90.38 94 GLY A C 1
ATOM 744 O O . GLY A 1 94 ? -4.961 -4.441 -4.262 1 90.38 94 GLY A O 1
ATOM 745 N N . GLU A 1 95 ? -2.725 -4.223 -4.508 1 91.62 95 GLU A N 1
ATOM 746 C CA . GLU A 1 95 ? -2.738 -2.791 -4.234 1 91.62 95 GLU A CA 1
ATOM 747 C C . GLU A 1 95 ? -2.973 -1.987 -5.512 1 91.62 95 GLU A C 1
ATOM 749 O O . GLU A 1 95 ? -2.727 -2.48 -6.613 1 91.62 95 GLU A O 1
ATOM 754 N N . ALA A 1 96 ? -3.445 -0.778 -5.316 1 91.38 96 ALA A N 1
ATOM 755 C CA . ALA A 1 96 ? -3.631 0.117 -6.457 1 91.38 96 ALA A CA 1
ATOM 756 C C . ALA A 1 96 ? -2.297 0.43 -7.129 1 91.38 96 ALA A C 1
ATOM 758 O O . ALA A 1 96 ? -1.267 0.54 -6.461 1 91.38 96 ALA A O 1
ATOM 759 N N . HIS A 1 97 ? -2.361 0.651 -8.453 1 93.88 97 HIS A N 1
ATOM 760 C CA . HIS A 1 97 ? -1.151 0.876 -9.234 1 93.88 97 HIS A CA 1
ATOM 761 C C . HIS A 1 97 ? -0.454 2.164 -8.812 1 93.88 97 HIS A C 1
ATOM 763 O O . HIS A 1 97 ? 0.772 2.27 -8.898 1 93.88 97 HIS A O 1
ATOM 769 N N . VAL A 1 98 ? -1.203 3.094 -8.359 1 93.62 98 VAL A N 1
ATOM 770 C CA . VAL A 1 98 ? -0.687 4.414 -8.016 1 93.62 98 VAL A CA 1
ATOM 771 C C . VAL A 1 98 ? 0.241 4.305 -6.805 1 93.62 98 VAL A C 1
ATOM 773 O O . VAL A 1 98 ? 1.022 5.223 -6.531 1 93.62 98 VAL A O 1
ATOM 776 N N . ILE A 1 99 ? 0.2 3.199 -6.098 1 95.31 99 ILE A N 1
ATOM 777 C CA . ILE A 1 99 ? 0.951 3.047 -4.855 1 95.31 99 ILE A CA 1
ATOM 778 C C . ILE A 1 99 ? 2.449 3.076 -5.152 1 95.31 99 ILE A C 1
ATOM 780 O O . ILE A 1 99 ? 3.252 3.422 -4.281 1 95.31 99 ILE A O 1
ATOM 784 N N . GLY A 1 100 ? 2.816 2.652 -6.367 1 96.44 100 GLY A N 1
ATOM 785 C CA . GLY A 1 100 ? 4.215 2.707 -6.766 1 96.44 100 GLY A CA 1
ATOM 786 C C . GLY A 1 100 ? 4.816 4.094 -6.641 1 96.44 100 GLY A C 1
ATOM 787 O O . GLY A 1 100 ? 5.879 4.262 -6.035 1 96.44 100 GLY A O 1
ATOM 788 N N . GLU A 1 101 ? 4.082 5.023 -7.105 1 95.31 101 GLU A N 1
ATOM 789 C CA . GLU A 1 101 ? 4.57 6.398 -7.098 1 95.31 101 GLU A CA 1
ATOM 790 C C . GLU A 1 101 ? 4.234 7.098 -5.785 1 95.31 101 GLU A C 1
ATOM 792 O O . GLU A 1 101 ? 5.016 7.914 -5.293 1 95.31 101 GLU A O 1
ATOM 797 N N . SER A 1 102 ? 3.158 6.758 -5.195 1 94.69 102 SER A N 1
ATOM 798 C CA . SER A 1 102 ? 2.646 7.52 -4.059 1 94.69 102 SER A CA 1
ATOM 799 C C . SER A 1 102 ? 3.303 7.074 -2.756 1 94.69 102 SER A C 1
ATOM 801 O O . SER A 1 102 ? 3.434 7.867 -1.82 1 94.69 102 SER A O 1
ATOM 803 N N . LEU A 1 103 ? 3.713 5.832 -2.709 1 97 103 LEU A N 1
ATOM 804 C CA . LEU A 1 103 ? 4.184 5.348 -1.416 1 97 103 LEU A CA 1
ATOM 805 C C . LEU A 1 103 ? 5.512 4.609 -1.562 1 97 103 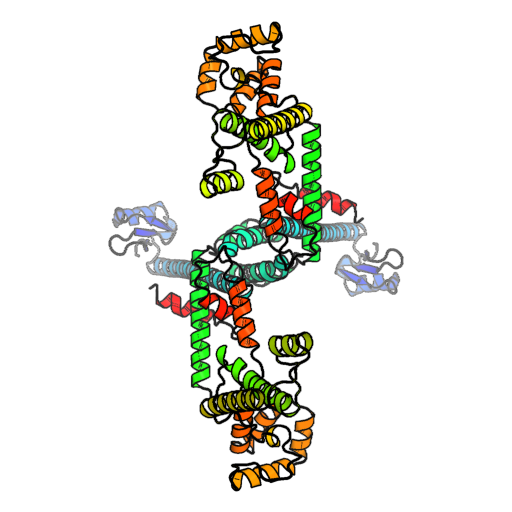LEU A C 1
ATOM 807 O O . LEU A 1 103 ? 6.492 4.953 -0.895 1 97 103 LEU A O 1
ATOM 811 N N . ILE A 1 104 ? 5.605 3.693 -2.463 1 97.38 104 ILE A N 1
ATOM 812 C CA . ILE A 1 104 ? 6.766 2.812 -2.553 1 97.38 104 ILE A CA 1
ATOM 813 C C . ILE A 1 104 ? 8 3.625 -2.932 1 97.38 104 ILE A C 1
ATOM 815 O O . ILE A 1 104 ? 9.031 3.543 -2.264 1 97.38 104 ILE A O 1
ATOM 819 N N . LYS A 1 105 ? 7.867 4.391 -3.965 1 96.19 105 LYS A N 1
ATOM 820 C CA . LYS A 1 105 ? 9.016 5.156 -4.453 1 96.19 105 LYS A CA 1
ATOM 821 C C . LYS A 1 105 ? 9.547 6.094 -3.377 1 96.19 105 LYS A C 1
ATOM 823 O O . LYS A 1 105 ? 10.75 6.094 -3.088 1 96.19 105 LYS A O 1
ATOM 828 N N . PRO A 1 106 ? 8.711 6.879 -2.734 1 96.75 106 PRO A N 1
ATOM 829 C CA . PRO A 1 106 ? 9.211 7.742 -1.663 1 96.75 106 PRO A CA 1
ATOM 830 C C . PRO A 1 106 ? 9.82 6.953 -0.504 1 96.75 106 PRO A C 1
ATOM 832 O O . PRO A 1 106 ? 10.797 7.395 0.104 1 96.75 106 PRO A O 1
ATOM 835 N N . CYS A 1 107 ? 9.281 5.816 -0.182 1 97.25 107 CYS A N 1
ATOM 836 C CA . CYS A 1 107 ? 9.82 4.992 0.895 1 97.25 107 CYS A CA 1
ATOM 837 C C . CYS A 1 107 ? 11.211 4.48 0.549 1 97.25 107 CYS A C 1
ATOM 839 O O . CYS A 1 107 ? 12.102 4.477 1.399 1 97.25 107 CYS A O 1
ATOM 841 N N . VAL A 1 108 ? 11.359 4.078 -0.685 1 97 108 VAL A N 1
ATOM 842 C CA . VAL A 1 108 ? 12.664 3.596 -1.139 1 97 108 VAL A CA 1
ATOM 843 C C . VAL A 1 108 ? 13.688 4.719 -1.046 1 97 108 VAL A C 1
ATOM 845 O O . VAL A 1 108 ? 14.82 4.5 -0.594 1 97 108 VAL A O 1
ATOM 848 N N . GLN A 1 109 ? 13.281 5.855 -1.448 1 95.94 109 GLN A N 1
ATOM 849 C CA . GLN A 1 109 ? 14.18 7.008 -1.394 1 95.94 109 GLN A CA 1
ATOM 850 C C . GLN A 1 109 ? 14.578 7.328 0.045 1 95.94 109 GLN A C 1
ATOM 852 O O . GLN A 1 109 ? 15.742 7.613 0.325 1 95.94 109 GLN A O 1
ATOM 857 N N . ASP A 1 110 ? 13.617 7.27 0.917 1 96.12 110 ASP A N 1
ATOM 858 C CA . ASP A 1 110 ? 13.891 7.535 2.326 1 96.12 110 ASP A CA 1
ATOM 859 C C . ASP A 1 110 ? 14.867 6.512 2.898 1 96.12 110 ASP A C 1
ATOM 861 O O . ASP A 1 110 ? 15.828 6.875 3.576 1 96.12 110 ASP A O 1
ATOM 865 N N . ILE A 1 111 ? 14.633 5.281 2.619 1 96.31 111 ILE A N 1
ATOM 866 C CA . ILE A 1 111 ? 15.453 4.215 3.178 1 96.31 111 ILE A CA 1
ATOM 867 C C . ILE A 1 111 ? 16.875 4.305 2.615 1 96.31 111 ILE A C 1
ATOM 869 O O . ILE A 1 111 ? 17.844 4.305 3.371 1 96.31 111 ILE A O 1
ATOM 873 N N . VAL A 1 112 ? 16.969 4.465 1.341 1 95.62 112 VAL A N 1
ATOM 874 C CA . VAL A 1 112 ? 18.266 4.457 0.683 1 95.62 112 VAL A CA 1
ATOM 875 C C . VAL A 1 112 ? 19.047 5.715 1.062 1 95.62 112 VAL A C 1
ATOM 877 O O . VAL A 1 112 ? 20.25 5.656 1.321 1 95.62 112 VAL A O 1
ATOM 880 N N . SER A 1 113 ? 18.375 6.824 1.135 1 94.56 113 SER A N 1
ATOM 881 C CA . SER A 1 113 ? 19.047 8.062 1.508 1 94.56 113 SER A CA 1
ATOM 882 C C . SER A 1 113 ? 19.562 8 2.939 1 94.56 113 SER A C 1
ATOM 884 O O . SER A 1 113 ? 20.672 8.484 3.229 1 94.56 113 SER A O 1
ATOM 886 N N . CYS A 1 114 ? 18.797 7.398 3.826 1 93.5 114 CYS A N 1
ATOM 887 C CA . CYS A 1 114 ? 19.188 7.312 5.23 1 93.5 114 CYS A CA 1
ATOM 888 C C . CYS A 1 114 ? 20.281 6.273 5.434 1 93.5 114 CYS A C 1
ATOM 890 O O . CYS A 1 114 ? 21.281 6.547 6.098 1 93.5 114 CYS A O 1
ATOM 892 N N . VAL A 1 115 ? 20.172 5.16 4.801 1 92.25 115 VAL A N 1
ATOM 893 C CA . VAL A 1 115 ? 21.031 4.023 5.109 1 92.25 115 VAL A CA 1
ATOM 894 C C . VAL A 1 115 ? 22.281 4.066 4.23 1 92.25 115 VAL A C 1
ATOM 896 O O . VAL A 1 115 ? 23.391 3.779 4.695 1 92.25 115 VAL A O 1
ATOM 899 N N . LEU A 1 116 ? 22.125 4.418 2.953 1 90.31 116 LEU A N 1
ATOM 900 C CA . LEU A 1 116 ? 23.234 4.305 2.014 1 90.31 116 LEU A CA 1
ATOM 901 C C . LEU A 1 116 ? 23.766 5.68 1.633 1 90.31 116 LEU A C 1
ATOM 903 O O . LEU A 1 116 ? 24.953 5.836 1.365 1 90.31 116 LEU A O 1
ATOM 907 N N . GLY A 1 117 ? 22.906 6.633 1.579 1 90 117 GLY A N 1
ATOM 908 C CA . GLY A 1 117 ? 23.359 7.973 1.236 1 90 117 GLY A CA 1
ATOM 909 C C . GLY A 1 117 ? 22.547 8.609 0.127 1 90 117 GLY A C 1
ATOM 910 O O . GLY A 1 117 ? 21.844 7.918 -0.611 1 90 117 GLY A O 1
ATOM 911 N N . GLU A 1 118 ? 22.672 9.852 -0.062 1 89.25 118 GLU A N 1
ATOM 912 C CA . GLU A 1 118 ? 21.859 10.633 -0.99 1 89.25 118 GLU A CA 1
ATOM 913 C C . GLU A 1 118 ? 22.219 10.32 -2.439 1 89.25 118 GLU A C 1
ATOM 915 O O . GLU A 1 118 ? 21.359 10.352 -3.32 1 89.25 118 GLU A O 1
ATOM 920 N N . SER A 1 119 ? 23.391 10.031 -2.691 1 88.19 119 SER A N 1
ATOM 921 C CA . SER A 1 119 ? 23.828 9.727 -4.051 1 88.19 119 SER A CA 1
ATOM 922 C C . SER A 1 119 ? 23.141 8.477 -4.586 1 88.19 119 SER A C 1
ATOM 924 O O . SER A 1 119 ? 22.734 8.438 -5.75 1 88.19 119 SER A O 1
ATOM 926 N N . TYR A 1 120 ? 23.016 7.5 -3.719 1 90.5 120 TYR A N 1
ATOM 927 C CA . TYR A 1 120 ? 22.375 6.254 -4.117 1 90.5 120 TYR A CA 1
ATOM 928 C C . TYR A 1 120 ? 20.875 6.445 -4.266 1 90.5 120 TYR A C 1
ATOM 930 O O . TYR A 1 120 ? 20.234 5.77 -5.074 1 90.5 120 TYR A O 1
ATOM 938 N N . SER A 1 121 ? 20.344 7.355 -3.525 1 92.5 121 SER A N 1
ATOM 939 C CA . SER A 1 121 ? 18.906 7.648 -3.596 1 92.5 121 SER A CA 1
ATOM 940 C C . SER A 1 121 ? 18.516 8.148 -4.98 1 92.5 121 SER A C 1
ATOM 942 O O . SER A 1 121 ? 17.438 7.82 -5.484 1 92.5 121 SER A O 1
ATOM 944 N N . LYS A 1 122 ? 19.328 8.891 -5.629 1 89.19 122 LYS A N 1
ATOM 945 C CA . LYS A 1 122 ? 19.062 9.406 -6.969 1 89.19 122 LYS A CA 1
ATOM 946 C C . LYS A 1 122 ? 19.031 8.281 -7.996 1 89.19 122 LYS A C 1
ATOM 948 O O . LYS A 1 122 ? 18.266 8.328 -8.961 1 89.19 122 LYS A O 1
ATOM 953 N N . GLN A 1 123 ? 19.844 7.301 -7.789 1 88.62 123 GLN A N 1
ATOM 954 C CA . GLN A 1 123 ? 19.891 6.164 -8.703 1 88.62 123 GLN A CA 1
ATOM 955 C C . GLN A 1 123 ? 18.594 5.359 -8.648 1 88.62 123 GLN A C 1
ATOM 957 O O . GLN A 1 123 ? 18.094 4.934 -9.688 1 88.62 123 GLN A O 1
ATOM 962 N N . VAL A 1 124 ? 18.109 5.203 -7.488 1 93.44 124 VAL A N 1
ATOM 963 C CA . VAL A 1 124 ? 16.906 4.383 -7.348 1 93.44 124 VAL A CA 1
ATOM 964 C C . VAL A 1 124 ? 15.68 5.176 -7.801 1 93.44 124 VAL A C 1
ATOM 966 O O . VAL A 1 124 ? 14.648 4.594 -8.133 1 93.44 124 VAL A O 1
ATOM 969 N N . GLU A 1 125 ? 15.844 6.473 -7.781 1 92.06 125 GLU A N 1
ATOM 970 C CA . GLU A 1 125 ? 14.758 7.336 -8.234 1 92.06 125 GLU A CA 1
ATOM 971 C C . GLU A 1 125 ? 14.477 7.137 -9.727 1 92.06 125 GLU A C 1
ATOM 973 O O . GLU A 1 125 ? 13.383 7.445 -10.203 1 92.06 125 GLU A O 1
ATOM 978 N N . SER A 1 126 ? 15.375 6.602 -10.43 1 91.5 126 SER A N 1
ATOM 979 C CA . SER A 1 126 ? 15.242 6.41 -11.875 1 91.5 126 SER A CA 1
ATOM 980 C C . SER A 1 126 ? 14.281 5.277 -12.195 1 91.5 126 SER A C 1
ATOM 982 O O . SER A 1 126 ? 13.82 5.152 -13.336 1 91.5 126 SER A O 1
ATOM 984 N N . VAL A 1 127 ? 13.969 4.488 -11.266 1 94.5 127 VAL A N 1
ATOM 985 C CA . VAL A 1 127 ? 13.023 3.4 -11.477 1 94.5 127 VAL A CA 1
ATOM 986 C C . VAL A 1 127 ? 11.617 3.971 -11.672 1 94.5 127 VAL A C 1
ATOM 988 O O . VAL A 1 127 ? 11.102 4.672 -10.805 1 94.5 127 VAL A O 1
ATOM 991 N N . SER A 1 128 ? 10.992 3.693 -12.781 1 94.5 128 SER A N 1
ATOM 992 C CA . SER A 1 128 ? 9.672 4.227 -13.078 1 94.5 128 SER A CA 1
ATOM 993 C C . SER A 1 128 ? 8.578 3.395 -12.414 1 94.5 128 SER A C 1
ATOM 995 O O . SER A 1 128 ? 8.461 2.195 -12.68 1 94.5 128 SER A O 1
ATOM 997 N N . LEU A 1 129 ? 7.84 4.051 -11.586 1 96.56 129 LEU A N 1
ATOM 998 C CA . LEU A 1 129 ? 6.742 3.383 -10.891 1 96.56 129 LEU A CA 1
ATOM 999 C C . LEU A 1 129 ? 5.461 4.207 -10.984 1 96.56 129 LEU A C 1
ATOM 1001 O O . LEU A 1 129 ? 4.648 4.195 -10.055 1 96.56 129 LEU A O 1
ATOM 1005 N N . SER A 1 130 ? 5.328 4.926 -12.086 1 94.81 130 SER A N 1
ATOM 1006 C CA . SER A 1 130 ? 4.094 5.676 -12.297 1 94.81 130 SER A CA 1
ATOM 1007 C C . SER A 1 130 ? 2.906 4.738 -12.492 1 94.81 130 SER A C 1
ATOM 1009 O O . SER A 1 130 ? 3.086 3.557 -12.797 1 94.81 130 SER A O 1
ATOM 1011 N N . ASN A 1 131 ? 1.769 5.316 -12.32 1 94.38 131 ASN A N 1
ATOM 1012 C CA . ASN A 1 131 ? 0.542 4.543 -12.477 1 94.38 131 ASN A CA 1
ATOM 1013 C C . ASN A 1 131 ? 0.483 3.859 -13.844 1 94.38 131 ASN A C 1
ATOM 1015 O O . ASN A 1 131 ? 0.169 2.672 -13.93 1 94.38 131 ASN A O 1
ATOM 1019 N N . ASN A 1 132 ? 0.816 4.586 -14.836 1 94.06 132 ASN A N 1
ATOM 1020 C CA . ASN A 1 132 ? 0.755 4.059 -16.203 1 94.06 132 ASN A CA 1
ATOM 1021 C C . ASN A 1 132 ? 1.832 3.006 -16.438 1 94.06 132 ASN A C 1
ATOM 1023 O O . ASN A 1 132 ? 1.582 1.999 -17.109 1 94.06 132 ASN A O 1
ATOM 1027 N N . THR A 1 133 ? 2.982 3.248 -15.969 1 95.31 133 THR A N 1
ATOM 1028 C CA . THR A 1 133 ? 4.074 2.295 -16.125 1 95.31 133 THR A CA 1
ATOM 1029 C C . THR A 1 133 ? 3.754 0.981 -15.43 1 95.31 133 THR A C 1
ATOM 1031 O O . THR A 1 133 ? 3.938 -0.097 -15.992 1 95.31 133 THR A O 1
ATOM 1034 N N . VAL A 1 134 ? 3.299 1.075 -14.219 1 96.88 134 VAL A N 1
ATOM 1035 C CA . VAL A 1 134 ? 2.961 -0.112 -13.438 1 96.88 134 VAL A CA 1
ATOM 1036 C C . VAL A 1 134 ? 1.868 -0.905 -14.148 1 96.88 134 VAL A C 1
ATOM 1038 O O . VAL A 1 134 ? 1.938 -2.135 -14.234 1 96.88 134 VAL A O 1
ATOM 1041 N N . LYS A 1 135 ? 0.883 -0.187 -14.688 1 95.75 135 LYS A N 1
ATOM 1042 C CA . LYS A 1 135 ? -0.193 -0.844 -15.422 1 95.75 135 LYS A CA 1
ATOM 1043 C C . LYS A 1 135 ? 0.353 -1.616 -16.625 1 95.75 135 LYS A C 1
ATOM 1045 O O . LYS A 1 135 ? -0.017 -2.771 -16.844 1 95.75 135 LYS A O 1
ATOM 1050 N N . LYS A 1 136 ? 1.176 -0.975 -17.359 1 96.19 136 LYS A N 1
ATOM 1051 C CA . LYS A 1 136 ? 1.764 -1.608 -18.547 1 96.19 136 LYS A CA 1
ATOM 1052 C C . LYS A 1 136 ? 2.576 -2.842 -18.156 1 96.19 136 LYS A C 1
ATOM 1054 O O . LYS A 1 136 ? 2.49 -3.879 -18.812 1 96.19 136 LYS A O 1
ATOM 1059 N N . ARG A 1 137 ? 3.377 -2.701 -17.141 1 97.25 137 ARG A N 1
ATOM 1060 C CA . ARG A 1 137 ? 4.191 -3.818 -16.672 1 97.25 137 ARG A CA 1
ATOM 1061 C C . ARG A 1 137 ? 3.32 -4.984 -16.219 1 97.25 137 ARG A C 1
ATOM 1063 O O . ARG A 1 137 ? 3.631 -6.145 -16.5 1 97.25 137 ARG A O 1
ATOM 1070 N N . ILE A 1 138 ? 2.291 -4.676 -15.516 1 97.12 138 ILE A N 1
ATOM 1071 C CA . ILE A 1 138 ? 1.382 -5.703 -15.023 1 97.12 138 ILE A CA 1
ATOM 1072 C C . ILE A 1 138 ? 0.748 -6.438 -16.203 1 97.12 138 ILE A C 1
ATOM 1074 O O . ILE A 1 138 ? 0.624 -7.668 -16.188 1 97.12 138 ILE A O 1
ATOM 1078 N N . ASN A 1 139 ? 0.37 -5.691 -17.219 1 96.56 139 ASN A N 1
ATOM 1079 C CA . ASN A 1 139 ? -0.174 -6.316 -18.422 1 96.56 139 ASN A CA 1
ATOM 1080 C C . ASN A 1 139 ? 0.833 -7.262 -19.062 1 96.56 139 ASN A C 1
ATOM 1082 O O . ASN A 1 139 ? 0.478 -8.367 -19.469 1 96.56 139 ASN A O 1
ATOM 1086 N N . ASP A 1 140 ? 2.047 -6.809 -19.156 1 96.69 140 ASP A N 1
ATOM 1087 C CA . ASP A 1 140 ? 3.105 -7.633 -19.719 1 96.69 140 ASP A CA 1
ATOM 1088 C C . ASP A 1 140 ? 3.299 -8.914 -18.922 1 96.69 140 ASP A C 1
ATOM 1090 O O . ASP A 1 140 ? 3.467 -9.992 -19.484 1 96.69 140 ASP A O 1
ATOM 1094 N N . ILE A 1 141 ? 3.334 -8.758 -17.656 1 97.44 141 ILE A N 1
ATOM 1095 C CA . ILE A 1 141 ? 3.541 -9.883 -16.75 1 97.44 141 ILE A CA 1
ATOM 1096 C C . ILE A 1 141 ? 2.389 -10.875 -16.906 1 97.44 141 ILE A C 1
ATOM 1098 O O . ILE A 1 141 ? 2.609 -12.086 -16.984 1 97.44 141 ILE A O 1
ATOM 1102 N N . ALA A 1 142 ? 1.186 -10.328 -16.906 1 96.75 142 ALA A N 1
ATOM 1103 C CA . ALA A 1 142 ? 0.001 -11.172 -17.047 1 96.75 142 ALA A CA 1
ATOM 1104 C C . ALA A 1 142 ? 0.052 -11.953 -18.359 1 96.75 142 ALA A C 1
ATOM 1106 O O . ALA A 1 142 ? -0.308 -13.133 -18.391 1 96.75 142 ALA A O 1
ATOM 1107 N N . ASP A 1 143 ? 0.488 -11.312 -19.391 1 95.81 143 ASP A N 1
ATOM 1108 C CA . ASP A 1 143 ? 0.612 -11.969 -20.688 1 95.81 143 ASP A CA 1
ATOM 1109 C C . ASP A 1 143 ? 1.622 -13.109 -20.641 1 95.81 143 ASP A C 1
ATOM 1111 O O . ASP A 1 143 ? 1.405 -14.164 -21.234 1 95.81 143 ASP A O 1
ATOM 1115 N N . ASP A 1 144 ? 2.682 -12.852 -20 1 96.5 144 ASP A N 1
ATOM 1116 C CA . ASP A 1 144 ? 3.711 -13.875 -19.875 1 96.5 144 ASP A CA 1
ATOM 1117 C C . ASP A 1 144 ? 3.186 -15.086 -19.109 1 96.5 144 ASP A C 1
ATOM 1119 O O . ASP A 1 144 ? 3.451 -16.234 -19.484 1 96.5 144 ASP A O 1
ATOM 1123 N N . ILE A 1 145 ? 2.498 -14.828 -18.062 1 96.5 145 ILE A N 1
ATOM 1124 C CA . ILE A 1 145 ? 1.928 -15.891 -17.234 1 96.5 145 ILE A CA 1
ATOM 1125 C C . ILE A 1 145 ? 0.921 -16.688 -18.062 1 96.5 145 ILE A C 1
ATOM 1127 O O . ILE A 1 145 ? 0.889 -17.922 -17.984 1 96.5 145 ILE A O 1
ATOM 1131 N N . GLU A 1 146 ? 0.116 -15.984 -18.844 1 95.25 146 GLU A N 1
ATOM 1132 C CA . GLU A 1 146 ? -0.859 -16.656 -19.703 1 95.25 146 GLU A CA 1
ATOM 1133 C C . GLU A 1 146 ? -0.17 -17.531 -20.734 1 95.25 146 GLU A C 1
ATOM 1135 O O . GLU A 1 146 ? -0.601 -18.672 -20.984 1 95.25 146 GLU A O 1
ATOM 1140 N N . LEU A 1 147 ? 0.834 -17.016 -21.312 1 93.62 147 LEU A N 1
ATOM 1141 C CA . LEU A 1 147 ? 1.582 -17.766 -22.312 1 93.62 147 LEU A CA 1
ATOM 1142 C C . LEU A 1 147 ? 2.186 -19.031 -21.703 1 93.62 147 LEU A C 1
ATOM 1144 O O . LEU A 1 147 ? 2.16 -20.094 -22.312 1 93.62 147 LEU A O 1
ATOM 1148 N N . GLU A 1 148 ? 2.734 -18.844 -20.547 1 94.75 148 GLU A N 1
ATOM 1149 C CA . GLU A 1 148 ? 3.305 -19.984 -19.859 1 94.75 148 GLU A CA 1
ATOM 1150 C C . GLU A 1 148 ? 2.23 -21.016 -19.516 1 94.75 148 GLU A C 1
ATOM 1152 O O . GLU A 1 148 ? 2.455 -22.219 -19.641 1 94.75 148 GLU A O 1
ATOM 1157 N N . LEU A 1 149 ? 1.066 -20.531 -19.094 1 93.31 149 LEU A N 1
ATOM 1158 C CA . LEU A 1 149 ? -0.047 -21.422 -18.781 1 93.31 149 LEU A CA 1
ATOM 1159 C C . LEU A 1 149 ? -0.482 -22.219 -20 1 93.31 149 LEU A C 1
ATOM 1161 O O . LEU A 1 149 ? -0.669 -23.438 -19.938 1 93.31 149 LEU A O 1
ATOM 1165 N N . ILE A 1 150 ? -0.584 -21.562 -21.078 1 93.56 150 ILE A N 1
ATOM 1166 C CA . ILE A 1 150 ? -1.017 -22.188 -22.328 1 93.56 150 ILE A CA 1
ATOM 1167 C C . ILE A 1 150 ? 0.013 -23.234 -22.766 1 93.56 150 ILE A C 1
ATOM 1169 O O . ILE A 1 150 ? -0.349 -24.328 -23.203 1 93.56 150 ILE A O 1
ATOM 1173 N N . SER A 1 151 ? 1.252 -22.906 -22.641 1 93.31 151 SER A N 1
ATOM 1174 C CA . SER A 1 151 ? 2.314 -23.828 -23 1 93.31 151 SER A CA 1
ATOM 1175 C C . SER A 1 151 ? 2.246 -25.109 -22.172 1 93.31 151 SER A C 1
ATOM 1177 O O . SER A 1 151 ? 2.402 -26.219 -22.688 1 93.31 151 SER A O 1
ATOM 1179 N N . ARG A 1 152 ? 1.92 -24.969 -20.938 1 91.62 152 ARG A N 1
ATOM 1180 C CA . ARG A 1 152 ? 1.819 -26.125 -20.031 1 91.62 152 ARG A CA 1
ATOM 1181 C C . ARG A 1 152 ? 0.577 -26.953 -20.344 1 91.62 152 ARG A C 1
ATOM 1183 O O . ARG A 1 152 ? 0.611 -28.172 -20.281 1 91.62 152 ARG A O 1
ATOM 1190 N N . LEU A 1 153 ? -0.499 -26.219 -20.656 1 89.81 153 LEU A N 1
ATOM 1191 C CA . LEU A 1 153 ? -1.743 -26.906 -20.984 1 89.81 153 LEU A CA 1
ATOM 1192 C C . LEU A 1 153 ? -1.587 -27.719 -22.266 1 89.81 153 LEU A C 1
ATOM 1194 O O . LEU A 1 153 ? -2.148 -28.812 -22.391 1 89.81 153 LEU A O 1
ATOM 1198 N N . GLN A 1 154 ? -0.796 -27.203 -23.156 1 92 154 GLN A N 1
ATOM 1199 C CA . GLN A 1 154 ? -0.564 -27.906 -24.406 1 92 154 GLN A CA 1
ATOM 1200 C C . GLN A 1 154 ? 0.316 -29.125 -24.203 1 92 154 GLN A C 1
ATOM 1202 O O . GLN A 1 154 ? 0.197 -30.109 -24.938 1 92 154 GLN A O 1
ATOM 1207 N N . ALA A 1 155 ? 1.105 -29.109 -23.219 1 90.06 155 ALA A N 1
ATOM 1208 C CA . ALA A 1 155 ? 2.037 -30.203 -22.938 1 90.06 155 ALA A CA 1
ATOM 1209 C C . ALA A 1 155 ? 1.387 -31.281 -22.078 1 90.06 155 ALA A C 1
ATOM 1211 O O . ALA A 1 155 ? 1.835 -32.438 -22.062 1 90.06 155 ALA A O 1
ATOM 1212 N N . CYS A 1 156 ? 0.309 -30.875 -21.375 1 86.56 156 CYS A N 1
ATOM 1213 C CA . CYS A 1 156 ? -0.313 -31.812 -20.453 1 86.56 156 CYS A CA 1
ATOM 1214 C C . CYS A 1 156 ? -1.304 -32.719 -21.188 1 86.56 156 CYS A C 1
ATOM 1216 O O . CYS A 1 156 ? -1.837 -32.344 -22.234 1 86.56 156 CYS A O 1
ATOM 1218 N N . ASN A 1 157 ? -1.453 -33.875 -20.625 1 82.56 157 ASN A N 1
ATOM 1219 C CA . ASN A 1 157 ? -2.361 -34.844 -21.219 1 82.56 157 ASN A CA 1
ATOM 1220 C C . ASN A 1 157 ? -3.809 -34.594 -20.812 1 82.56 157 ASN A C 1
ATOM 1222 O O . ASN A 1 157 ? -4.738 -34.938 -21.531 1 82.56 157 ASN A O 1
ATOM 1226 N N . ALA A 1 158 ? -3.896 -34 -19.547 1 84.12 158 ALA A N 1
ATOM 1227 C CA . ALA A 1 158 ? -5.238 -33.75 -19.031 1 84.12 158 ALA A CA 1
ATOM 1228 C C . ALA A 1 158 ? -5.238 -32.594 -18.047 1 84.12 158 ALA A C 1
ATOM 1230 O O . ALA A 1 158 ? -4.219 -32.312 -17.406 1 84.12 158 ALA A O 1
ATOM 1231 N N . TYR A 1 159 ? -6.297 -31.797 -18.016 1 86.56 159 TYR A N 1
ATOM 1232 C CA . TYR A 1 159 ? -6.469 -30.719 -17.062 1 86.56 159 TYR A CA 1
ATOM 1233 C C . TYR A 1 159 ? -7.93 -30.578 -16.641 1 86.56 159 TYR A C 1
ATOM 1235 O O . TYR A 1 159 ? -8.82 -31.125 -17.297 1 86.56 159 TYR A O 1
ATOM 1243 N N . ALA A 1 160 ? -8.133 -30.047 -15.5 1 82 160 ALA A N 1
ATOM 1244 C CA . ALA A 1 160 ? -9.477 -29.812 -14.977 1 82 160 ALA A CA 1
ATOM 1245 C C . ALA A 1 160 ? -9.797 -28.312 -14.961 1 82 160 ALA A C 1
ATOM 1247 O O . ALA A 1 160 ? -8.922 -27.484 -14.695 1 82 160 ALA A O 1
ATOM 1248 N N . LEU A 1 161 ? -11.094 -27.969 -15.289 1 82.5 161 LEU A N 1
ATOM 1249 C CA . LEU A 1 161 ? -11.57 -26.594 -15.25 1 82.5 161 LEU A CA 1
ATOM 1250 C C . LEU A 1 161 ? -12.703 -26.438 -14.25 1 82.5 161 LEU A C 1
ATOM 1252 O O . LEU A 1 161 ? -13.578 -27.297 -14.156 1 82.5 161 LEU A O 1
ATOM 1256 N N . GLN A 1 162 ? -12.57 -25.422 -13.391 1 79.44 162 GLN A N 1
ATOM 1257 C CA . GLN A 1 162 ? -13.648 -25.094 -12.461 1 79.44 162 GLN A CA 1
ATOM 1258 C C . GLN A 1 162 ? -14.43 -23.875 -12.93 1 79.44 162 GLN A C 1
ATOM 1260 O O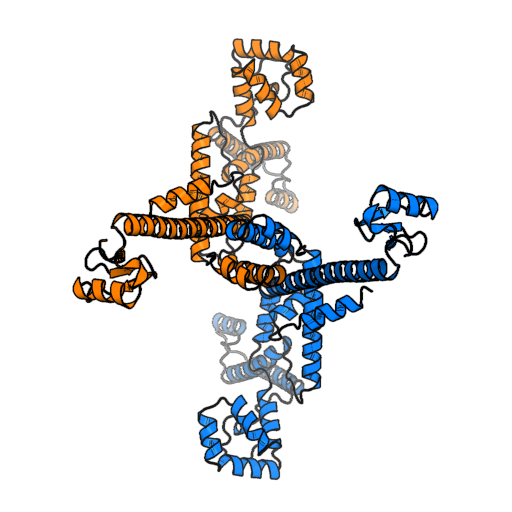 . GLN A 1 162 ? -13.844 -22.844 -13.242 1 79.44 162 GLN A O 1
ATOM 1265 N N . LEU A 1 163 ? -15.781 -24.078 -12.992 1 75.31 163 LEU A N 1
ATOM 1266 C CA . LEU A 1 163 ? -16.672 -22.984 -13.391 1 75.31 163 LEU A CA 1
ATOM 1267 C C . LEU A 1 163 ? -17.578 -22.578 -12.234 1 75.31 163 LEU A C 1
ATOM 1269 O O . LEU A 1 163 ? -18.016 -23.438 -11.453 1 75.31 163 LEU A O 1
ATOM 1273 N N . ASP A 1 164 ? -17.781 -21.344 -12.008 1 71.06 164 ASP A N 1
ATOM 1274 C CA . ASP A 1 164 ? -18.625 -20.844 -10.922 1 71.06 164 ASP A CA 1
ATOM 1275 C C . ASP A 1 164 ? -19.984 -21.516 -10.914 1 71.06 164 ASP A C 1
ATOM 1277 O O . ASP A 1 164 ? -20.5 -21.875 -9.852 1 71.06 164 ASP A O 1
ATOM 1281 N N . GLU A 1 165 ? -20.516 -21.781 -12.07 1 64.31 165 GLU A N 1
ATOM 1282 C CA . GLU A 1 165 ? -21.875 -22.328 -12.18 1 64.31 165 GLU A CA 1
ATOM 1283 C C . GLU A 1 165 ? -21.875 -23.828 -11.883 1 64.31 165 GLU A C 1
ATOM 1285 O O . GLU A 1 165 ? -22.922 -24.391 -11.547 1 64.31 165 GLU A O 1
ATOM 1290 N N . SER A 1 166 ? -20.719 -24.453 -11.875 1 60.34 166 SER A N 1
ATOM 1291 C CA . SER A 1 166 ? -20.688 -25.906 -11.766 1 60.34 166 SER A CA 1
ATOM 1292 C C . SER A 1 166 ? -20.906 -26.375 -10.328 1 60.34 166 SER A C 1
ATOM 1294 O O . SER A 1 166 ? -21.422 -27.469 -10.086 1 60.34 166 SER A O 1
ATOM 1296 N N . THR A 1 167 ? -20.469 -25.641 -9.32 1 57.09 167 THR A N 1
ATOM 1297 C CA . THR A 1 167 ? -20.484 -26.078 -7.926 1 57.09 167 THR A CA 1
ATOM 1298 C C . THR A 1 167 ? -21.922 -26.219 -7.422 1 57.09 167 THR A C 1
ATOM 1300 O O . THR A 1 167 ? -22.203 -27.062 -6.578 1 57.09 167 THR A O 1
ATOM 1303 N N . ASP A 1 168 ? -22.719 -25.484 -8.094 1 60.19 168 ASP A N 1
ATOM 1304 C CA . ASP A 1 168 ? -24.094 -25.484 -7.641 1 60.19 168 ASP A CA 1
ATOM 1305 C C . ASP A 1 168 ? -24.812 -26.766 -8.039 1 60.19 168 ASP A C 1
ATOM 1307 O O . ASP A 1 168 ? -25.672 -27.25 -7.305 1 60.19 168 ASP A O 1
ATOM 1311 N N . VAL A 1 169 ? -24.172 -27.5 -8.914 1 63 169 VAL A N 1
ATOM 1312 C CA . VAL A 1 169 ? -24.969 -28.594 -9.484 1 63 169 VAL A CA 1
ATOM 1313 C C . VAL A 1 169 ? -24.922 -29.797 -8.555 1 63 169 VAL A C 1
ATOM 1315 O O . VAL A 1 169 ? -25.969 -30.422 -8.281 1 63 169 VAL A O 1
ATOM 1318 N N . ALA A 1 170 ? -23.688 -30.094 -8.094 1 60.19 170 ALA A N 1
ATOM 1319 C CA . ALA A 1 170 ? -23.578 -31.266 -7.219 1 60.19 170 ALA A CA 1
ATOM 1320 C C . ALA A 1 170 ? -24.344 -31.031 -5.918 1 60.19 170 ALA A C 1
ATOM 1322 O O . ALA A 1 170 ? -25.031 -31.938 -5.426 1 60.19 170 ALA A O 1
ATOM 1323 N N . GLY A 1 171 ? -24.234 -29.891 -5.48 1 62.84 171 GLY A N 1
ATOM 1324 C CA . GLY A 1 171 ? -24.953 -29.547 -4.262 1 62.84 171 GLY A CA 1
ATOM 1325 C C . GLY A 1 171 ? -26.469 -29.547 -4.438 1 62.84 171 GLY A C 1
ATOM 1326 O O . GLY A 1 171 ? -27.188 -30.031 -3.566 1 62.84 171 GLY A O 1
ATOM 1327 N N . PHE A 1 172 ? -26.781 -29.141 -5.609 1 66.56 172 PHE A N 1
ATOM 1328 C CA . PHE A 1 172 ? -28.203 -29.094 -5.879 1 66.56 172 PHE A CA 1
ATOM 1329 C C . PHE A 1 172 ? -28.781 -30.5 -5.996 1 66.56 172 PHE A C 1
ATOM 1331 O O . PHE A 1 172 ? -29.891 -30.766 -5.516 1 66.56 172 PHE A O 1
ATOM 1338 N N . TRP A 1 173 ? -27.938 -31.328 -6.57 1 68.81 173 TRP A N 1
ATOM 1339 C CA . TRP A 1 173 ? -28.391 -32.719 -6.723 1 68.81 173 TRP A CA 1
ATOM 1340 C C . TRP A 1 173 ? -28.625 -33.344 -5.363 1 68.81 173 TRP A C 1
ATOM 1342 O O . TRP A 1 173 ? -29.688 -33.969 -5.129 1 68.81 173 TRP A O 1
ATOM 1352 N N . LEU A 1 174 ? -27.625 -33.125 -4.52 1 68.5 174 LEU A N 1
ATOM 1353 C CA . LEU A 1 174 ? -27.734 -33.688 -3.182 1 68.5 174 LEU A CA 1
ATOM 1354 C C . LEU A 1 174 ? -28.891 -33.031 -2.412 1 68.5 174 LEU A C 1
ATOM 1356 O O . LEU A 1 174 ? -29.609 -33.719 -1.679 1 68.5 174 LEU A O 1
ATOM 1360 N N . GLN A 1 175 ? -29 -31.859 -2.629 1 75.25 175 GLN A N 1
ATOM 1361 C CA . GLN A 1 175 ? -30.078 -31.141 -1.967 1 75.25 175 GLN A CA 1
ATOM 1362 C C . GLN A 1 175 ? -31.438 -31.641 -2.436 1 75.25 175 GLN A C 1
ATOM 1364 O O . GLN A 1 175 ? -32.344 -31.844 -1.626 1 75.25 175 GLN A O 1
ATOM 1369 N N . PHE A 1 176 ? -31.531 -31.906 -3.684 1 76.06 176 PHE A N 1
ATOM 1370 C CA . PHE A 1 176 ? -32.781 -32.406 -4.219 1 76.06 176 PHE A CA 1
ATOM 1371 C C . PHE A 1 176 ? -33.094 -33.812 -3.699 1 76.06 176 PHE A C 1
ATOM 1373 O O . PHE A 1 176 ? -34.25 -34.156 -3.42 1 76.06 176 PHE A O 1
ATOM 1380 N N . CYS A 1 177 ? -32.031 -34.531 -3.475 1 74.38 177 CYS A N 1
ATOM 1381 C CA . CYS A 1 177 ? -32.188 -35.875 -2.906 1 74.38 177 CYS A CA 1
ATOM 1382 C C . CYS A 1 177 ? -32.656 -35.781 -1.461 1 74.38 177 CYS A C 1
ATOM 1384 O O . CYS A 1 177 ? -33.562 -36.531 -1.058 1 74.38 177 CYS A O 1
ATOM 1386 N N . LEU A 1 178 ? -32.125 -34.781 -0.864 1 78.56 178 LEU A N 1
ATOM 1387 C CA . LEU A 1 178 ? -32.5 -34.594 0.532 1 78.56 178 LEU A CA 1
ATOM 1388 C C . LEU A 1 178 ? -33.938 -34.094 0.64 1 78.56 178 LEU A C 1
ATOM 1390 O O . LEU A 1 178 ? -34.688 -34.562 1.5 1 78.56 178 LEU A O 1
ATOM 1394 N N . PHE A 1 179 ? -34.25 -33.25 -0.257 1 83.5 179 PHE A N 1
ATOM 1395 C CA . PHE A 1 179 ? -35.625 -32.719 -0.277 1 83.5 179 PHE A CA 1
ATOM 1396 C C . PHE A 1 179 ? -36.625 -33.844 -0.583 1 83.5 179 PHE A C 1
ATOM 1398 O O . PHE A 1 179 ? -37.656 -33.938 0.068 1 83.5 179 PHE A O 1
ATOM 1405 N N . SER A 1 180 ? -36.281 -34.625 -1.532 1 82.94 180 SER A N 1
ATOM 1406 C CA . SER A 1 180 ? -37.156 -35.719 -1.915 1 82.94 180 SER A CA 1
ATOM 1407 C C . SER A 1 180 ? -37.312 -36.719 -0.769 1 82.94 180 SER A C 1
ATOM 1409 O O . SER A 1 180 ? -38.438 -37.188 -0.512 1 82.94 180 SER A O 1
ATOM 1411 N N . PHE A 1 181 ? -36.25 -36.938 -0.122 1 81.62 181 PHE A N 1
ATOM 1412 C CA . PHE A 1 181 ? -36.281 -37.812 1.023 1 81.62 181 PHE A CA 1
ATOM 1413 C C . PHE A 1 181 ? -37.094 -37.25 2.154 1 81.62 181 PHE A C 1
ATOM 1415 O O . PHE A 1 181 ? -37.906 -37.938 2.773 1 81.62 181 PHE A O 1
ATOM 1422 N N . ALA A 1 182 ? -36.938 -36.031 2.363 1 85.38 182 ALA A N 1
ATOM 1423 C CA . ALA A 1 182 ? -37.688 -35.375 3.42 1 85.38 182 ALA A CA 1
ATOM 1424 C C . ALA A 1 182 ? -39.188 -35.375 3.131 1 85.38 182 ALA A C 1
ATOM 1426 O O . ALA A 1 182 ? -40 -35.625 4.027 1 85.38 182 ALA A O 1
ATOM 1427 N N . VAL A 1 183 ? -39.531 -35.094 1.924 1 87 183 VAL A N 1
ATOM 1428 C CA . VAL A 1 183 ? -40.938 -35.062 1.53 1 87 183 VAL A CA 1
ATOM 1429 C C . VAL A 1 183 ? -41.531 -36.469 1.682 1 87 183 VAL A C 1
ATOM 1431 O O . VAL A 1 183 ? -42.688 -36.594 2.111 1 87 183 VAL A O 1
ATOM 1434 N N . GLU A 1 184 ? -40.75 -37.469 1.438 1 83.62 184 GLU A N 1
ATOM 1435 C CA . GLU A 1 184 ? -41.219 -38.875 1.576 1 83.62 184 GLU A CA 1
ATOM 1436 C C . GLU A 1 184 ? -41.469 -39.219 3.039 1 83.62 184 GLU A C 1
ATOM 1438 O O . GLU A 1 184 ? -42.375 -40 3.344 1 83.62 184 GLU A O 1
ATOM 1443 N N . GLN A 1 185 ? -40.75 -38.531 3.885 1 84.12 185 GLN A N 1
ATOM 1444 C CA . GLN A 1 185 ? -40.906 -38.75 5.316 1 84.12 185 GLN A CA 1
ATOM 1445 C C . GLN A 1 185 ? -41.906 -37.781 5.93 1 84.12 185 GLN A C 1
ATOM 1447 O O . GLN A 1 185 ? -42.062 -37.719 7.148 1 84.12 185 GLN A O 1
ATOM 1452 N N . ASN A 1 186 ? -42.5 -37.031 5.117 1 83.88 186 ASN A N 1
ATOM 1453 C CA . ASN A 1 186 ? -43.469 -36.031 5.543 1 83.88 186 ASN A CA 1
ATOM 1454 C C . ASN A 1 186 ? -42.844 -35 6.461 1 83.88 186 ASN A C 1
ATOM 1456 O O . ASN A 1 186 ? -43.469 -34.531 7.426 1 83.88 186 ASN A O 1
ATOM 1460 N N . ASN A 1 187 ? -41.562 -34.812 6.176 1 85.81 187 ASN A N 1
ATOM 1461 C CA . ASN A 1 187 ? -40.812 -33.781 6.879 1 85.81 187 ASN A CA 1
ATOM 1462 C C . ASN A 1 187 ? -40.594 -32.562 5.992 1 85.81 187 ASN A C 1
ATOM 1464 O O . ASN A 1 187 ? -39.875 -32.625 4.992 1 85.81 187 ASN A O 1
ATOM 1468 N N . PHE A 1 188 ? -41.125 -31.438 6.238 1 84.81 188 PHE A N 1
ATOM 1469 C CA . PHE A 1 188 ? -41.062 -30.281 5.367 1 84.81 188 PHE A CA 1
ATOM 1470 C C . PHE A 1 188 ? -40.25 -29.156 6.016 1 84.81 188 PHE A C 1
ATOM 1472 O O . PHE A 1 188 ? -40.375 -27.984 5.637 1 84.81 188 PHE A O 1
ATOM 1479 N N . GLU A 1 189 ? -39.375 -29.516 6.934 1 80.31 189 GLU A N 1
ATOM 1480 C CA . GLU A 1 189 ? -38.562 -28.547 7.66 1 80.31 189 GLU A CA 1
ATOM 1481 C C . GLU A 1 189 ? -37.625 -27.812 6.719 1 80.31 189 GLU A C 1
ATOM 1483 O O . GLU A 1 189 ? -37.25 -26.656 6.957 1 80.31 189 GLU A O 1
ATOM 1488 N N . CYS A 1 190 ? -37.281 -28.5 5.672 1 79.75 190 CYS A N 1
ATOM 1489 C CA . CYS A 1 190 ? -36.344 -27.938 4.734 1 79.75 190 CYS A CA 1
ATOM 1490 C C . CYS A 1 190 ? -36.969 -26.844 3.887 1 79.75 190 CYS A C 1
ATOM 1492 O O . CYS A 1 190 ? -36.281 -26.031 3.273 1 79.75 190 CYS A O 1
ATOM 1494 N N . PHE A 1 191 ? -38.312 -26.906 3.861 1 83.69 191 PHE A N 1
ATOM 1495 C CA . PHE A 1 191 ? -39.094 -25.859 3.193 1 83.69 191 PHE A CA 1
ATOM 1496 C C . PHE A 1 191 ? -39.688 -24.891 4.207 1 83.69 191 PHE A C 1
ATOM 1498 O O . PHE A 1 191 ? -40.844 -25.016 4.578 1 83.69 191 PHE A O 1
ATOM 1505 N N . GLN A 1 192 ? -38.938 -23.984 4.523 1 83 192 GLN A N 1
ATOM 1506 C CA . GLN A 1 192 ? -39.25 -23.125 5.668 1 83 192 GLN A CA 1
ATOM 1507 C C . GLN A 1 192 ? -40.594 -22.469 5.512 1 83 192 GLN A C 1
ATOM 1509 O O . GLN A 1 192 ? -41.406 -22.469 6.445 1 83 192 GLN A O 1
ATOM 1514 N N . THR A 1 193 ? -40.812 -21.844 4.391 1 86.12 193 THR A N 1
ATOM 1515 C CA . THR A 1 193 ? -42.062 -21.172 4.168 1 86.12 193 THR A CA 1
ATOM 1516 C C . THR A 1 193 ? -43.25 -22.141 4.285 1 86.12 193 THR A C 1
ATOM 1518 O O . THR A 1 193 ? -44.281 -21.812 4.875 1 86.12 193 THR A O 1
ATOM 1521 N N . LEU A 1 194 ? -43.094 -23.312 3.721 1 85.19 194 LEU A N 1
ATOM 1522 C CA . LEU A 1 194 ? -44.125 -24.328 3.77 1 85.19 194 LEU A CA 1
ATOM 1523 C C . LEU A 1 194 ? -44.312 -24.875 5.188 1 85.19 194 LEU A C 1
ATOM 1525 O O . LEU A 1 194 ? -45.438 -25.031 5.664 1 85.19 194 LEU A O 1
ATOM 1529 N N . SER A 1 195 ? -43.219 -25.047 5.816 1 85.62 195 SER A N 1
ATOM 1530 C CA . SER A 1 195 ? -43.25 -25.562 7.184 1 85.62 195 SER A CA 1
ATOM 1531 C C . SER A 1 195 ? -43.938 -24.578 8.125 1 85.62 195 SER A C 1
ATOM 1533 O O . SER A 1 195 ? -44.781 -24.969 8.938 1 85.62 195 SER A O 1
ATOM 1535 N N . ASP A 1 196 ? -43.594 -23.359 7.957 1 85.88 196 ASP A N 1
ATOM 1536 C CA . ASP A 1 196 ? -44.219 -22.312 8.766 1 85.88 196 ASP A CA 1
ATOM 1537 C C . ASP A 1 196 ? -45.719 -22.266 8.523 1 85.88 196 ASP A C 1
ATOM 1539 O O . ASP A 1 196 ? -46.5 -22.125 9.461 1 85.88 196 ASP A O 1
ATOM 1543 N N . PHE A 1 197 ? -46.062 -22.297 7.27 1 87.56 197 PHE A N 1
ATOM 1544 C CA . PHE A 1 197 ? -47.469 -22.25 6.895 1 87.56 197 PHE A CA 1
ATOM 1545 C C . PHE A 1 197 ? -48.219 -23.438 7.492 1 87.56 197 PHE A C 1
ATOM 1547 O O . PHE A 1 197 ? -49.312 -23.266 8.031 1 87.56 197 PHE A O 1
ATOM 1554 N N . LEU A 1 198 ? -47.688 -24.594 7.492 1 87.38 198 LEU A N 1
ATOM 1555 C CA . LEU A 1 198 ? -48.344 -25.812 7.996 1 87.38 198 LEU A CA 1
ATOM 1556 C C . LEU A 1 198 ? -48.469 -25.75 9.516 1 87.38 198 LEU A C 1
ATOM 1558 O O . LEU A 1 198 ? -49.5 -26.172 10.062 1 87.38 198 LEU A O 1
ATOM 1562 N N . GLU A 1 199 ? -47.531 -25.234 10.102 1 85.5 199 GLU A N 1
ATOM 1563 C CA . GLU A 1 199 ? -47.562 -25.109 11.555 1 85.5 199 GLU A CA 1
ATOM 1564 C C . GLU A 1 199 ? -48.562 -24.047 11.992 1 85.5 199 GLU A C 1
ATOM 1566 O O . GLU A 1 199 ? -49.344 -24.281 12.93 1 85.5 199 GLU A O 1
ATOM 1571 N N . GLU A 1 200 ? -48.5 -22.969 11.289 1 87.12 200 GLU A N 1
ATOM 1572 C CA . GLU A 1 200 ? -49.375 -21.875 11.633 1 87.12 200 GLU A CA 1
ATOM 1573 C C . GLU A 1 200 ? -50.844 -22.25 11.359 1 87.12 200 GLU A C 1
ATOM 1575 O O . GLU A 1 200 ? -51.75 -21.891 12.125 1 87.12 200 GLU A O 1
ATOM 1580 N N . SER A 1 201 ? -51.062 -22.922 10.32 1 85.69 201 SER A N 1
ATOM 1581 C CA . SER A 1 201 ? -52.438 -23.266 9.922 1 85.69 201 SER A CA 1
ATOM 1582 C C . SER A 1 201 ? -52.875 -24.578 10.539 1 85.69 201 SER A C 1
ATOM 1584 O O . SER A 1 201 ? -54.062 -24.953 10.453 1 85.69 201 SER A O 1
ATOM 1586 N N . GLU A 1 202 ? -51.906 -25.281 11.195 1 85.56 202 GLU A N 1
ATOM 1587 C CA . GLU A 1 202 ? -52.188 -26.562 11.836 1 85.56 202 GLU A CA 1
ATOM 1588 C C . GLU A 1 202 ? -52.812 -27.562 10.859 1 85.56 202 GLU A C 1
ATOM 1590 O O . GLU A 1 202 ? -53.812 -28.203 11.188 1 85.56 202 GLU A O 1
ATOM 1595 N N . VAL A 1 203 ? -52.406 -27.484 9.609 1 84.62 203 VAL A N 1
ATOM 1596 C CA . VAL A 1 203 ? -52.938 -28.375 8.578 1 84.62 203 VAL A CA 1
ATOM 1597 C C . VAL A 1 203 ? -51.812 -29.297 8.086 1 84.62 203 VAL A C 1
ATOM 1599 O O . VAL A 1 203 ? -50.656 -28.969 8.188 1 84.62 203 VAL A O 1
ATOM 1602 N N . ASP A 1 204 ? -52.219 -30.484 7.809 1 85.75 204 ASP A N 1
ATOM 1603 C CA . ASP A 1 204 ? -51.312 -31.406 7.164 1 85.75 204 ASP A CA 1
ATOM 1604 C C . ASP A 1 204 ? -51.281 -31.203 5.652 1 85.75 204 ASP A C 1
ATOM 1606 O O . ASP A 1 204 ? -52.281 -30.766 5.07 1 85.75 204 ASP A O 1
ATOM 1610 N N . LEU A 1 205 ? -50.188 -31.375 5.078 1 86.06 205 LEU A N 1
ATOM 1611 C CA . LEU A 1 205 ? -50.062 -31.203 3.635 1 86.06 205 LEU A CA 1
ATOM 1612 C C . LEU A 1 205 ? -50.875 -32.25 2.879 1 86.06 205 LEU A C 1
ATOM 1614 O O . LEU A 1 205 ? -50.844 -33.438 3.207 1 86.06 205 LEU A O 1
ATOM 1618 N N . ASP A 1 206 ? -51.719 -31.688 2.006 1 86.5 206 ASP A N 1
ATOM 1619 C CA . ASP A 1 206 ? -52.562 -32.531 1.165 1 86.5 206 ASP A CA 1
ATOM 1620 C C . ASP A 1 206 ? 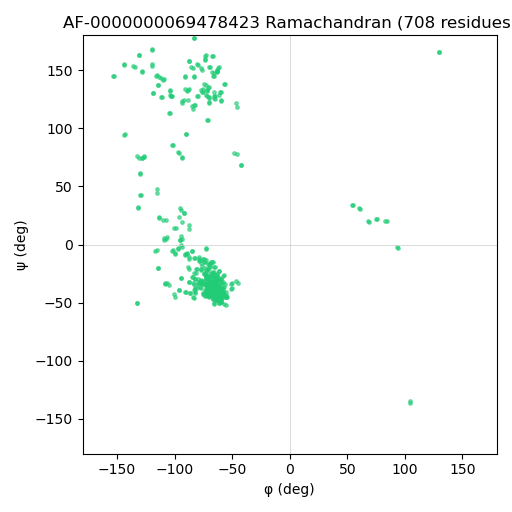-51.719 -33.5 0.344 1 86.5 206 ASP A C 1
ATOM 1622 O O . ASP A 1 206 ? -50.656 -33.125 -0.153 1 86.5 206 ASP A O 1
ATOM 1626 N N . MET A 1 207 ? -52.156 -34.75 0.242 1 88.19 207 MET A N 1
ATOM 1627 C CA . MET A 1 207 ? -51.438 -35.812 -0.457 1 88.19 207 MET A CA 1
ATOM 1628 C C . MET A 1 207 ? -51.219 -35.438 -1.921 1 88.19 207 MET A C 1
ATOM 1630 O O . MET A 1 207 ? -50.156 -35.781 -2.492 1 88.19 207 MET A O 1
ATOM 1634 N N . GLU A 1 208 ? -52.156 -34.719 -2.49 1 88.5 208 GLU A N 1
ATOM 1635 C CA . GLU A 1 208 ? -52.031 -34.312 -3.885 1 88.5 208 GLU A CA 1
ATOM 1636 C C . GLU A 1 208 ? -50.906 -33.312 -4.062 1 88.5 208 GLU A C 1
ATOM 1638 O O . GLU A 1 208 ? -50.125 -33.375 -5.035 1 88.5 208 GLU A O 1
ATOM 1643 N N . ILE A 1 209 ? -50.781 -32.438 -3.053 1 88.31 209 ILE A N 1
ATOM 1644 C CA . ILE A 1 209 ? -49.75 -31.422 -3.104 1 88.31 209 ILE A CA 1
ATOM 1645 C C . ILE A 1 209 ? -48.375 -32.062 -2.85 1 88.31 209 ILE A C 1
ATOM 1647 O O . ILE A 1 209 ? -47.406 -31.734 -3.506 1 88.31 209 ILE A O 1
ATOM 1651 N N . ARG A 1 210 ? -48.312 -32.969 -1.912 1 89.81 210 ARG A N 1
ATOM 1652 C CA . ARG A 1 210 ? -47.062 -33.688 -1.608 1 89.81 210 ARG A CA 1
ATOM 1653 C C . ARG A 1 210 ? -46.562 -34.438 -2.838 1 89.81 210 ARG A C 1
ATOM 1655 O O . ARG A 1 210 ? -45.375 -34.406 -3.141 1 89.81 210 ARG A O 1
ATOM 1662 N N . ASP A 1 211 ? -47.531 -35.094 -3.537 1 88.31 211 ASP A N 1
ATOM 1663 C CA . ASP A 1 211 ? -47.188 -35.812 -4.746 1 88.31 211 ASP A CA 1
ATOM 1664 C C . ASP A 1 211 ? -46.719 -34.875 -5.84 1 88.31 211 ASP A C 1
ATOM 1666 O O . ASP A 1 211 ? -45.781 -35.188 -6.605 1 88.31 211 ASP A O 1
ATOM 1670 N N . GLY A 1 212 ? -47.344 -33.75 -5.875 1 90.88 212 GLY A N 1
ATOM 1671 C CA . GLY A 1 212 ? -46.875 -32.719 -6.805 1 90.88 212 GLY A CA 1
ATOM 1672 C C . GLY A 1 212 ? -45.469 -32.25 -6.539 1 90.88 212 GLY A C 1
ATOM 1673 O O . GLY A 1 212 ? -44.688 -32.094 -7.473 1 90.88 212 GLY A O 1
ATOM 1674 N N . ILE A 1 213 ? -45.125 -32.062 -5.254 1 89.06 213 ILE A N 1
ATOM 1675 C CA . ILE A 1 213 ? -43.812 -31.656 -4.855 1 89.06 213 ILE A CA 1
ATOM 1676 C C . ILE A 1 213 ? -42.781 -32.719 -5.246 1 89.06 213 ILE A C 1
ATOM 1678 O O . ILE A 1 213 ? -41.719 -32.406 -5.797 1 89.06 213 ILE A O 1
ATOM 1682 N N . LYS A 1 214 ? -43.156 -33.938 -4.977 1 87.56 214 LYS A N 1
ATOM 1683 C CA . LYS A 1 214 ? -42.281 -35.062 -5.305 1 87.56 214 LYS A CA 1
ATOM 1684 C C . LYS A 1 214 ? -42.031 -35.125 -6.809 1 87.56 214 LYS A C 1
ATOM 1686 O O . LYS A 1 214 ? -40.906 -35.344 -7.242 1 87.56 214 LYS A O 1
ATOM 1691 N N . THR A 1 215 ? -43.094 -34.938 -7.535 1 89.62 215 THR A N 1
ATOM 1692 C CA . THR A 1 215 ? -42.969 -35 -8.984 1 89.62 215 THR A CA 1
ATOM 1693 C C . THR A 1 215 ? -42.062 -33.875 -9.5 1 89.62 215 THR A C 1
ATOM 1695 O O . THR A 1 215 ? -41.219 -34.094 -10.375 1 89.62 215 THR A O 1
ATOM 1698 N N . HIS A 1 216 ? -42.25 -32.781 -8.914 1 89.94 216 HIS A N 1
ATOM 1699 C CA . HIS A 1 216 ? -41.438 -31.641 -9.305 1 89.94 216 HIS A CA 1
ATOM 1700 C C . HIS A 1 216 ? -39.969 -31.891 -8.961 1 89.94 216 HIS A C 1
ATOM 1702 O O . HIS A 1 216 ? -39.094 -31.594 -9.766 1 89.94 216 HIS A O 1
ATOM 1708 N N . LEU A 1 217 ? -39.719 -32.344 -7.781 1 86.5 217 LEU A N 1
ATOM 1709 C CA . LEU A 1 217 ? -38.344 -32.625 -7.336 1 86.5 217 LEU A CA 1
ATOM 1710 C C . LEU A 1 217 ? -37.719 -33.688 -8.203 1 86.5 217 LEU A C 1
ATOM 1712 O O . LEU A 1 217 ? -36.531 -33.594 -8.57 1 86.5 217 LEU A O 1
ATOM 1716 N N . SER A 1 218 ? -38.5 -34.688 -8.547 1 84.94 218 SER A N 1
ATOM 1717 C CA . SER A 1 218 ? -38 -35.75 -9.414 1 84.94 218 SER A CA 1
ATOM 1718 C C . SER A 1 218 ? -37.688 -35.219 -10.812 1 84.94 218 SER A C 1
ATOM 1720 O O . SER A 1 218 ? -36.688 -35.594 -11.422 1 84.94 218 SER A O 1
ATOM 1722 N N . SER A 1 219 ? -38.562 -34.406 -11.234 1 86.44 219 SER A N 1
ATOM 1723 C CA . SER A 1 219 ? -38.344 -33.781 -12.539 1 86.44 219 SER A CA 1
ATOM 1724 C C . SER A 1 219 ? -37.062 -32.938 -12.555 1 86.44 219 SER A C 1
ATOM 1726 O O . SER A 1 219 ? -36.312 -32.969 -13.523 1 86.44 219 SER A O 1
ATOM 1728 N N . LEU A 1 220 ? -36.875 -32.25 -11.508 1 81.75 220 LEU A N 1
ATOM 1729 C CA . LEU A 1 220 ? -35.688 -31.438 -11.383 1 81.75 220 LEU A CA 1
ATOM 1730 C C . LEU A 1 220 ? -34.438 -32.312 -11.32 1 81.75 220 LEU A C 1
ATOM 1732 O O . LEU A 1 220 ? -33.406 -31.984 -11.93 1 81.75 220 LEU A O 1
ATOM 1736 N N . GLN A 1 221 ? -34.531 -33.344 -10.609 1 77.75 221 GLN A N 1
ATOM 1737 C CA . GLN A 1 221 ? -33.406 -34.281 -10.523 1 77.75 221 GLN A CA 1
ATOM 1738 C C . GLN A 1 221 ? -33.094 -34.906 -11.883 1 77.75 221 GLN A C 1
ATOM 1740 O O . GLN A 1 221 ? -31.938 -35.031 -12.25 1 77.75 221 GLN A O 1
ATOM 1745 N N . GLN A 1 222 ? -34.156 -35.219 -12.523 1 78.88 222 GLN A N 1
ATOM 1746 C CA . GLN A 1 222 ? -33.969 -35.812 -13.852 1 78.88 222 GLN A CA 1
ATOM 1747 C C . GLN A 1 222 ? -33.375 -34.812 -14.82 1 78.88 222 GLN A C 1
ATOM 1749 O O . GLN A 1 222 ? -32.5 -35.156 -15.609 1 78.88 222 GLN A O 1
ATOM 1754 N N . SER A 1 223 ? -33.875 -33.688 -14.727 1 78.94 223 SER A N 1
ATOM 1755 C CA . SER A 1 223 ? -33.312 -32.656 -15.578 1 78.94 223 SER A CA 1
ATOM 1756 C C . SER A 1 223 ? -31.812 -32.469 -15.305 1 78.94 223 SER A C 1
ATOM 1758 O O . SER A 1 223 ? -31.031 -32.281 -16.234 1 78.94 223 SER A O 1
ATOM 1760 N N . LEU A 1 224 ? -31.438 -32.5 -14.078 1 73.81 224 LEU A N 1
ATOM 1761 C CA . LEU A 1 224 ? -30.047 -32.344 -13.703 1 73.81 224 LEU A CA 1
ATOM 1762 C C . LEU A 1 224 ? -29.219 -33.5 -14.219 1 73.81 224 LEU A C 1
ATOM 1764 O O . LEU A 1 224 ? -28.094 -33.344 -14.688 1 73.81 224 LEU A O 1
ATOM 1768 N N . THR A 1 225 ? -29.812 -34.656 -14.133 1 72.88 225 THR A N 1
ATOM 1769 C CA . THR A 1 225 ? -29.125 -35.844 -14.594 1 72.88 225 THR A CA 1
ATOM 1770 C C . THR A 1 225 ? -28.969 -35.844 -16.109 1 72.88 225 THR A C 1
ATOM 1772 O O . THR A 1 225 ? -27.969 -36.344 -16.641 1 72.88 225 THR A O 1
ATOM 1775 N N . ASP A 1 226 ? -29.969 -35.312 -16.672 1 76.81 226 ASP A N 1
ATOM 1776 C CA . ASP A 1 226 ? -29.906 -35.219 -18.125 1 76.81 226 ASP A CA 1
ATOM 1777 C C . ASP A 1 226 ? -28.812 -34.25 -18.562 1 76.81 226 ASP A C 1
ATOM 1779 O O . ASP A 1 226 ? -28.109 -34.5 -19.547 1 76.81 226 ASP A O 1
ATOM 1783 N N . TYR A 1 227 ? -28.844 -33.312 -17.766 1 71.31 227 TYR A N 1
ATOM 1784 C CA . TYR A 1 227 ? -27.859 -32.281 -18.109 1 71.31 227 TYR A CA 1
ATOM 1785 C C . TYR A 1 227 ? -26.453 -32.719 -17.703 1 71.31 227 TYR A C 1
ATOM 1787 O O . TYR A 1 227 ? -25.469 -32.375 -18.359 1 71.31 227 TYR A O 1
ATOM 1795 N N . PHE A 1 228 ? -26.484 -33.5 -16.531 1 68.94 228 PHE A N 1
ATOM 1796 C CA . PHE A 1 228 ? -25.203 -33.938 -16 1 68.94 228 PHE A CA 1
ATOM 1797 C C . PHE A 1 228 ? -25.203 -35.469 -15.805 1 68.94 228 PHE A C 1
ATOM 1799 O O . PHE A 1 228 ? -25.344 -35.938 -14.68 1 68.94 228 PHE A O 1
ATOM 1806 N N . PRO A 1 229 ? -25.094 -36.125 -16.906 1 64.62 229 PRO A N 1
ATOM 1807 C CA . PRO A 1 229 ? -25.281 -37.594 -16.844 1 64.62 229 PRO A CA 1
ATOM 1808 C C . PRO A 1 229 ? -24.234 -38.281 -15.953 1 64.62 229 PRO A C 1
ATOM 1810 O O . PRO A 1 229 ? -24.5 -39.344 -15.414 1 64.62 229 PRO A O 1
ATOM 1813 N N . ASN A 1 230 ? -23.141 -37.719 -15.867 1 60.41 230 ASN A N 1
ATOM 1814 C CA . ASN A 1 230 ? -22.062 -38.438 -15.188 1 60.41 230 ASN A CA 1
ATOM 1815 C C . ASN A 1 230 ? -21.984 -38.062 -13.719 1 60.41 230 ASN A C 1
ATOM 1817 O O . ASN A 1 230 ? -20.906 -38.125 -13.117 1 60.41 230 ASN A O 1
ATOM 1821 N N . LEU A 1 231 ? -23.094 -37.531 -13.281 1 56 231 LEU A N 1
ATOM 1822 C CA . LEU A 1 231 ? -23.078 -37.125 -11.883 1 56 231 LEU A CA 1
ATOM 1823 C C . LEU A 1 231 ? -23.016 -38.344 -10.961 1 56 231 LEU A C 1
ATOM 1825 O O . LEU A 1 231 ? -22.672 -38.219 -9.781 1 56 231 LEU A O 1
ATOM 1829 N N . GLU A 1 232 ? -23.516 -39.406 -11.469 1 53.31 232 GLU A N 1
ATOM 1830 C CA . GLU A 1 232 ? -23.609 -40.562 -10.594 1 53.31 232 GLU A CA 1
ATOM 1831 C C . GLU A 1 232 ? -22.234 -41 -10.078 1 53.31 232 GLU A C 1
ATOM 1833 O O . GLU A 1 232 ? -21.234 -40.844 -10.781 1 53.31 232 GLU A O 1
ATOM 1838 N N . ASN A 1 233 ? -22.156 -41.188 -8.859 1 53.75 233 ASN A N 1
ATOM 1839 C CA . ASN A 1 233 ? -21.031 -41.594 -8.031 1 53.75 233 ASN A CA 1
ATOM 1840 C C . ASN A 1 233 ? -20.219 -42.719 -8.68 1 53.75 233 ASN A C 1
ATOM 1842 O O . ASN A 1 233 ? -20.734 -43.812 -8.852 1 53.75 233 ASN A O 1
ATOM 1846 N N . GLN A 1 234 ? -19.562 -42.438 -9.719 1 56.81 234 GLN A N 1
ATOM 1847 C CA . GLN A 1 234 ? -18.688 -43.5 -10.211 1 56.81 234 GLN A CA 1
ATOM 1848 C C . GLN A 1 234 ? -17.875 -44.125 -9.07 1 56.81 234 GLN A C 1
ATOM 1850 O O . GLN A 1 234 ? -17.562 -43.438 -8.094 1 56.81 234 GLN A O 1
ATOM 1855 N N . ASP A 1 235 ? -18.047 -45.438 -8.906 1 63.38 235 ASP A N 1
ATOM 1856 C CA . ASP A 1 235 ? -17.297 -46.25 -7.961 1 63.38 235 ASP A CA 1
ATOM 1857 C C . ASP A 1 235 ? -15.797 -45.969 -8.078 1 63.38 235 ASP A C 1
ATOM 1859 O O . ASP A 1 235 ? -15.094 -46.656 -8.828 1 63.38 235 ASP A O 1
ATOM 1863 N N . ASN A 1 236 ? -15.367 -44.875 -7.496 1 76.12 236 ASN A N 1
ATOM 1864 C CA . ASN A 1 236 ? -13.953 -44.531 -7.555 1 76.12 236 ASN A CA 1
ATOM 1865 C C . ASN A 1 236 ? -13.203 -45.031 -6.316 1 76.12 236 ASN A C 1
ATOM 1867 O O . ASN A 1 236 ? -12.164 -44.5 -5.953 1 76.12 236 ASN A O 1
ATOM 1871 N N . TYR A 1 237 ? -13.758 -46.094 -5.848 1 81.12 237 TYR A N 1
ATOM 1872 C CA . TYR A 1 237 ? -13.172 -46.625 -4.625 1 81.12 237 TYR A CA 1
ATOM 1873 C C . TYR A 1 237 ? -11.781 -47.219 -4.891 1 81.12 237 TYR A C 1
ATOM 1875 O O . TYR A 1 237 ? -10.891 -47.125 -4.043 1 81.12 237 TYR A O 1
ATOM 1883 N N . TRP A 1 238 ? -11.641 -47.75 -6.125 1 88.31 238 TRP A N 1
ATOM 1884 C CA . TRP A 1 238 ? -10.367 -48.375 -6.449 1 88.31 238 TRP A CA 1
ATOM 1885 C C . TRP A 1 238 ? -9.25 -47.344 -6.516 1 88.31 238 TRP A C 1
ATOM 1887 O O . TRP A 1 238 ? -8.078 -47.688 -6.32 1 88.31 238 TRP A O 1
ATOM 1897 N N . VAL A 1 239 ? -9.664 -46.125 -6.758 1 88.75 239 VAL A N 1
ATOM 1898 C CA . VAL A 1 239 ? -8.68 -45.062 -6.809 1 88.75 239 VAL A CA 1
ATOM 1899 C C . VAL A 1 239 ? -8.305 -44.625 -5.391 1 88.75 239 VAL A C 1
ATOM 1901 O O . VAL A 1 239 ? -7.141 -44.344 -5.109 1 88.75 239 VAL A O 1
ATOM 1904 N N . GLN A 1 240 ? -9.273 -44.688 -4.523 1 88.06 240 GLN A N 1
ATOM 1905 C CA . GLN A 1 240 ? -9.062 -44.25 -3.143 1 88.06 240 GLN A CA 1
ATOM 1906 C C . GLN A 1 240 ? -8.227 -45.281 -2.379 1 88.06 240 GLN A C 1
ATOM 1908 O O . GLN A 1 240 ? -7.355 -44.906 -1.585 1 88.06 240 GLN A O 1
ATOM 1913 N N . ASN A 1 241 ? -8.633 -46.469 -2.637 1 89.19 241 ASN A N 1
ATOM 1914 C CA . ASN A 1 241 ? -7.875 -47.562 -2.021 1 89.19 241 ASN A CA 1
ATOM 1915 C C . ASN A 1 241 ? -7.781 -48.781 -2.941 1 89.19 241 ASN A C 1
ATOM 1917 O O . ASN A 1 241 ? -8.641 -49.656 -2.902 1 89.19 241 ASN A O 1
ATOM 1921 N N . PRO A 1 242 ? -6.719 -48.844 -3.666 1 91.75 242 PRO A N 1
ATOM 1922 C CA . PRO A 1 242 ? -6.578 -49.969 -4.609 1 91.75 242 PRO A CA 1
ATOM 1923 C C . PRO A 1 242 ? -6.285 -51.281 -3.912 1 91.75 242 PRO A C 1
ATOM 1925 O O . PRO A 1 242 ? -6.336 -52.344 -4.547 1 91.75 242 PRO A O 1
ATOM 1928 N N . PHE A 1 243 ? -6.105 -51.312 -2.6 1 91 243 PHE A N 1
ATOM 1929 C CA . PHE A 1 243 ? -5.715 -52.531 -1.889 1 91 243 PHE A CA 1
ATOM 1930 C C . PHE A 1 243 ? -6.918 -53.156 -1.202 1 91 243 PHE A C 1
ATOM 1932 O O . PHE A 1 243 ? -6.812 -54.25 -0.631 1 91 243 PHE A O 1
ATOM 1939 N N . LYS A 1 244 ? -8.008 -52.469 -1.277 1 83.94 244 LYS A N 1
ATOM 1940 C CA . LYS A 1 244 ? -9.227 -53 -0.695 1 83.94 244 LYS A CA 1
ATOM 1941 C C . LYS A 1 244 ? -10.281 -53.281 -1.771 1 83.94 244 LYS A C 1
ATOM 1943 O O . LYS A 1 244 ? -11.453 -52.938 -1.595 1 83.94 244 LYS A O 1
ATOM 1948 N N . ILE A 1 245 ? -9.844 -53.844 -2.787 1 79.12 245 ILE A N 1
ATOM 1949 C CA . ILE A 1 245 ? -10.758 -54.062 -3.908 1 79.12 245 ILE A CA 1
ATOM 1950 C C . ILE A 1 245 ? -11.484 -55.406 -3.742 1 79.12 245 ILE A C 1
ATOM 1952 O O . ILE A 1 245 ? -10.859 -56.438 -3.486 1 79.12 245 ILE A O 1
ATOM 1956 N N . LYS A 1 246 ? -12.773 -55.375 -3.76 1 76.31 246 LYS A N 1
ATOM 1957 C CA . LYS A 1 246 ? -13.562 -56.594 -3.609 1 76.31 246 LYS A CA 1
ATOM 1958 C C . LYS A 1 246 ? -14.156 -57.031 -4.945 1 76.31 246 LYS A C 1
ATOM 1960 O O . LYS A 1 246 ? -14.281 -58.219 -5.211 1 76.31 246 LYS A O 1
ATOM 1965 N N . GLU A 1 247 ? -14.5 -56.062 -5.746 1 78.94 247 GLU A N 1
ATOM 1966 C CA . GLU A 1 247 ? -15.125 -56.344 -7.027 1 78.94 247 GLU A CA 1
ATOM 1967 C C . GLU A 1 247 ? -14.516 -55.531 -8.156 1 78.94 247 GLU A C 1
ATOM 1969 O O . GLU A 1 247 ? -13.852 -54.531 -7.906 1 78.94 247 GLU A O 1
ATOM 1974 N N . LYS A 1 248 ? -14.648 -56.156 -9.289 1 82.81 248 LYS A N 1
ATOM 1975 C CA . LYS A 1 248 ? -14.188 -55.438 -10.477 1 82.81 248 LYS A CA 1
ATOM 1976 C C . LYS A 1 248 ? -14.938 -54.125 -10.648 1 82.81 248 LYS A C 1
ATOM 1978 O O . LYS A 1 248 ? -16.172 -54.125 -10.68 1 82.81 248 LYS A O 1
ATOM 1983 N N . PRO A 1 249 ? -14.125 -53 -10.711 1 80.81 249 PRO A N 1
ATOM 1984 C CA . PRO A 1 249 ? -14.797 -51.719 -10.906 1 80.81 249 PRO A CA 1
ATOM 1985 C C . PRO A 1 249 ? -15.539 -51.656 -12.242 1 80.81 249 PRO A C 1
ATOM 1987 O O . PRO A 1 249 ? -15.102 -52.25 -13.234 1 80.81 249 PRO A O 1
ATOM 1990 N N . LYS A 1 250 ? -16.547 -50.906 -12.18 1 76 250 LYS A N 1
ATOM 1991 C CA . LYS A 1 250 ? -17.391 -50.812 -13.367 1 76 250 LYS A CA 1
ATOM 1992 C C . LYS A 1 250 ? -16.625 -50.156 -14.516 1 76 250 LYS A C 1
ATOM 1994 O O . LYS A 1 250 ? -15.914 -49.156 -14.32 1 76 250 LYS A O 1
ATOM 1999 N N . GLY A 1 251 ? -16.641 -50.875 -15.719 1 74.19 251 GLY A N 1
ATOM 2000 C CA . GLY A 1 251 ? -16.078 -50.281 -16.922 1 74.19 251 GLY A CA 1
ATOM 2001 C C . GLY A 1 251 ? -14.633 -50.656 -17.156 1 74.19 251 GLY A C 1
ATOM 2002 O O . GLY A 1 251 ? -14.055 -50.281 -18.188 1 74.19 251 GLY A O 1
ATOM 2003 N N . PHE A 1 252 ? -14.086 -51.406 -16.203 1 81.12 252 PHE A N 1
ATOM 2004 C CA . PHE A 1 252 ? -12.68 -51.781 -16.312 1 81.12 252 PHE A CA 1
ATOM 2005 C C . PHE A 1 252 ? -12.484 -52.812 -17.422 1 81.12 252 PHE A C 1
ATOM 2007 O O . PHE A 1 252 ? -13.25 -53.781 -17.516 1 81.12 252 PHE A O 1
ATOM 2014 N N . HIS A 1 253 ? -11.555 -52.594 -18.219 1 82.56 253 HIS A N 1
ATOM 2015 C CA . HIS A 1 253 ? -11.094 -53.625 -19.141 1 82.56 253 HIS A CA 1
ATOM 2016 C C . HIS A 1 253 ? -10.375 -54.75 -18.375 1 82.56 253 HIS A C 1
ATOM 2018 O O . HIS A 1 253 ? -9.852 -54.531 -17.281 1 82.56 253 HIS A O 1
ATOM 2024 N N . SER A 1 254 ? -10.43 -55.906 -18.969 1 85.94 254 SER A N 1
ATOM 2025 C CA . SER A 1 254 ? -9.836 -57.062 -18.344 1 85.94 254 SER A CA 1
ATOM 2026 C C . SER A 1 254 ? -8.367 -56.844 -18 1 85.94 254 SER A C 1
ATOM 2028 O O . SER A 1 254 ? -7.906 -57.219 -16.922 1 85.94 254 SER A O 1
ATOM 2030 N N . LEU A 1 255 ? -7.773 -56.219 -18.938 1 87.94 255 LEU A N 1
ATOM 2031 C CA . LEU A 1 255 ? -6.352 -56 -18.734 1 87.94 255 LEU A CA 1
ATOM 2032 C C . LEU A 1 255 ? -6.129 -55.031 -17.562 1 87.94 255 LEU A C 1
ATOM 2034 O O . LEU A 1 255 ? -5.207 -55.25 -16.766 1 87.94 255 LEU A O 1
ATOM 2038 N N . ASP A 1 256 ? -6.953 -54.062 -17.422 1 88.5 256 ASP A N 1
ATOM 2039 C CA . ASP A 1 256 ? -6.828 -53.094 -16.344 1 88.5 256 ASP A CA 1
ATOM 2040 C C . ASP A 1 256 ? -7.121 -53.719 -14.992 1 88.5 256 ASP A C 1
ATOM 2042 O O . ASP A 1 256 ? -6.48 -53.406 -13.992 1 88.5 256 ASP A O 1
ATOM 2046 N N . TYR A 1 257 ? -8.023 -54.625 -15.109 1 87.94 257 TYR A N 1
ATOM 2047 C CA . TYR A 1 257 ? -8.375 -55.312 -13.867 1 87.94 257 TYR A CA 1
ATOM 2048 C C . TYR A 1 257 ? -7.238 -56.219 -13.414 1 87.94 257 TYR A C 1
ATOM 2050 O O . TYR A 1 257 ? -6.934 -56.281 -12.227 1 87.94 257 TYR A O 1
ATOM 2058 N N . GLU A 1 258 ? -6.652 -56.875 -14.352 1 89.19 258 GLU A N 1
ATOM 2059 C CA . GLU A 1 258 ? -5.504 -57.719 -14.031 1 89.19 258 GLU A CA 1
ATOM 2060 C C . GLU A 1 258 ? -4.367 -56.906 -13.438 1 89.19 258 GLU A C 1
ATOM 2062 O O . GLU A 1 258 ? -3.736 -57.312 -12.461 1 89.19 258 GLU A O 1
ATOM 2067 N N . ASN A 1 259 ? -4.223 -55.781 -14.008 1 91.81 259 ASN A N 1
ATOM 2068 C CA . ASN A 1 259 ? -3.18 -54.875 -13.5 1 91.81 259 ASN A CA 1
ATOM 2069 C C . ASN A 1 259 ? -3.5 -54.406 -12.086 1 91.81 259 ASN A C 1
ATOM 2071 O O . ASN A 1 259 ? -2.605 -54.281 -11.25 1 91.81 259 ASN A O 1
ATOM 2075 N N . LEU A 1 260 ? -4.738 -54.125 -11.859 1 92.75 260 LEU A N 1
ATOM 2076 C CA . LEU A 1 260 ? -5.176 -53.656 -10.547 1 92.75 260 LEU A CA 1
ATOM 2077 C C . LEU A 1 260 ? -4.965 -54.75 -9.484 1 92.75 260 LEU A C 1
ATOM 2079 O O . LEU A 1 260 ? -4.559 -54.438 -8.359 1 92.75 260 LEU A O 1
ATOM 2083 N N . ILE A 1 261 ? -5.18 -55.938 -9.906 1 90.56 261 ILE A N 1
ATOM 2084 C CA . ILE A 1 261 ? -4.992 -57.062 -8.992 1 90.56 261 ILE A CA 1
ATOM 2085 C C . ILE A 1 261 ? -3.508 -57.219 -8.672 1 90.56 261 ILE A C 1
ATOM 2087 O O . ILE A 1 261 ? -3.135 -57.438 -7.52 1 90.56 261 ILE A O 1
ATOM 2091 N N . GLU A 1 262 ? -2.777 -57.094 -9.703 1 91.69 262 GLU A N 1
ATOM 2092 C CA . GLU A 1 262 ? -1.335 -57.188 -9.5 1 91.69 262 GLU A CA 1
ATOM 2093 C C . GLU A 1 262 ? -0.836 -56.062 -8.578 1 91.69 262 GLU A C 1
ATOM 2095 O O . GLU A 1 262 ? -0.025 -56.312 -7.684 1 91.69 262 GLU A O 1
ATOM 2100 N N . LEU A 1 263 ? -1.326 -54.906 -8.797 1 93.88 263 LEU A N 1
ATOM 2101 C CA . LEU A 1 263 ? -0.944 -53.75 -7.977 1 93.88 263 LEU A CA 1
ATOM 2102 C C . LEU A 1 263 ? -1.371 -53.969 -6.527 1 93.88 263 LEU A C 1
ATOM 2104 O O . LEU A 1 263 ? -0.61 -53.656 -5.602 1 93.88 263 LEU A O 1
ATOM 2108 N N . SER A 1 264 ? -2.537 -54.531 -6.293 1 91.75 264 SER A N 1
ATOM 2109 C CA . SER A 1 264 ? -3.115 -54.719 -4.965 1 91.75 264 SER A CA 1
ATOM 2110 C C . SER A 1 264 ? -2.369 -55.781 -4.172 1 91.75 264 SER A C 1
ATOM 2112 O O . SER A 1 264 ? -2.455 -55.812 -2.945 1 91.75 264 SER A O 1
ATOM 2114 N N . SER A 1 265 ? -1.665 -56.625 -4.949 1 90.31 265 SER A N 1
ATOM 2115 C CA . SER A 1 265 ? -0.956 -57.719 -4.293 1 90.31 265 SER A CA 1
ATOM 2116 C C . SER A 1 265 ? 0.511 -57.375 -4.066 1 90.31 265 SER A C 1
ATOM 2118 O O . SER A 1 265 ? 1.255 -58.125 -3.465 1 90.31 265 SER A O 1
ATOM 2120 N N . ASP A 1 266 ? 0.848 -56.25 -4.547 1 90.75 266 ASP A N 1
ATOM 2121 C CA . ASP A 1 266 ? 2.24 -55.812 -4.422 1 90.75 266 ASP A CA 1
ATOM 2122 C C . ASP A 1 266 ? 2.498 -55.156 -3.066 1 90.75 266 ASP A C 1
ATOM 2124 O O . ASP A 1 266 ? 1.98 -54.094 -2.783 1 90.75 266 ASP A O 1
ATOM 2128 N N . THR A 1 267 ? 3.32 -55.719 -2.303 1 90.06 267 THR A N 1
ATOM 2129 C CA . THR A 1 267 ? 3.582 -55.281 -0.94 1 90.06 267 THR A CA 1
ATOM 2130 C C . THR A 1 267 ? 4.387 -53.969 -0.944 1 90.06 267 THR A C 1
ATOM 2132 O O . THR A 1 267 ? 4.27 -53.188 -0.022 1 90.06 267 THR A O 1
ATOM 2135 N N . GLN A 1 268 ? 5.16 -53.781 -1.973 1 91.06 268 GLN A N 1
ATOM 2136 C CA . GLN A 1 268 ? 5.941 -52.562 -2.064 1 91.06 268 GLN A CA 1
ATOM 2137 C C . GLN A 1 268 ? 5.047 -51.344 -2.309 1 91.06 268 GLN A C 1
ATOM 2139 O O . GLN A 1 268 ? 5.219 -50.312 -1.678 1 91.06 268 GLN A O 1
ATOM 2144 N N . PHE A 1 269 ? 4.102 -51.469 -3.189 1 93.44 269 PHE A N 1
ATOM 2145 C CA . PHE A 1 269 ? 3.162 -50.406 -3.469 1 93.44 269 PHE A CA 1
ATOM 2146 C C . PHE A 1 269 ? 2.258 -50.156 -2.27 1 93.44 269 PHE A C 1
ATOM 2148 O O . PHE A 1 269 ? 1.873 -49 -2.006 1 93.44 269 PHE A O 1
ATOM 2155 N N . GLU A 1 270 ? 1.982 -51.156 -1.545 1 92.75 270 GLU A N 1
ATOM 2156 C CA . GLU A 1 270 ? 1.151 -51 -0.356 1 92.75 270 GLU A CA 1
ATOM 2157 C C . GLU A 1 270 ? 1.862 -50.156 0.702 1 92.75 270 GLU A C 1
ATOM 2159 O O . GLU A 1 270 ? 1.242 -49.312 1.352 1 92.75 270 GLU A O 1
ATOM 2164 N N . ALA A 1 271 ? 3.076 -50.438 0.833 1 91.88 271 ALA A N 1
ATOM 2165 C CA . ALA A 1 271 ? 3.867 -49.656 1.776 1 91.88 271 ALA A CA 1
ATOM 2166 C C . ALA A 1 271 ? 3.938 -48.188 1.351 1 91.88 271 ALA A C 1
ATOM 2168 O O . ALA A 1 271 ? 3.826 -47.281 2.184 1 91.88 271 ALA A O 1
ATOM 2169 N N . LYS A 1 272 ? 4.082 -47.969 0.133 1 92.06 272 LYS A N 1
ATOM 2170 C CA . LYS A 1 272 ? 4.148 -46.594 -0.4 1 92.06 272 LYS A CA 1
ATOM 2171 C C . LYS A 1 272 ? 2.812 -45.875 -0.229 1 92.06 272 LYS A C 1
ATOM 2173 O O . LYS A 1 272 ? 2.781 -44.688 0.092 1 92.06 272 LYS A O 1
ATOM 2178 N N . PHE A 1 273 ? 1.766 -46.531 -0.405 1 93.19 273 PHE A N 1
ATOM 2179 C CA . PHE A 1 273 ? 0.421 -46 -0.315 1 93.19 273 PHE A CA 1
ATOM 2180 C C . PHE A 1 273 ? 0.159 -45.438 1.078 1 93.19 273 PHE A C 1
ATOM 2182 O O . PHE A 1 273 ? -0.546 -44.438 1.228 1 93.19 273 PHE A O 1
ATOM 2189 N N . ARG A 1 274 ? 0.808 -46 2.023 1 89.06 274 ARG A N 1
ATOM 2190 C CA . ARG A 1 274 ? 0.588 -45.594 3.41 1 89.06 274 ARG A CA 1
ATOM 2191 C C . ARG A 1 274 ? 1.403 -44.375 3.764 1 89.06 274 ARG A C 1
ATOM 2193 O O . ARG A 1 274 ? 1.098 -43.656 4.734 1 89.06 274 ARG A O 1
ATOM 2200 N N . THR A 1 275 ? 2.342 -44 2.904 1 90.12 275 THR A N 1
ATOM 2201 C CA . THR A 1 275 ? 3.299 -42.969 3.301 1 90.12 275 THR A CA 1
ATOM 2202 C C . THR A 1 275 ? 3.123 -41.719 2.453 1 90.12 275 THR A C 1
ATOM 2204 O O . THR A 1 275 ? 3.602 -40.625 2.822 1 90.12 275 THR A O 1
ATOM 2207 N N . VAL A 1 276 ? 2.523 -41.875 1.354 1 90.25 276 VAL A N 1
ATOM 2208 C CA . VAL A 1 276 ? 2.463 -40.719 0.455 1 90.25 276 VAL A CA 1
ATOM 2209 C C . VAL A 1 276 ? 1.007 -40.344 0.199 1 90.25 276 VAL A C 1
ATOM 2211 O O . VAL A 1 276 ? 0.092 -41.094 0.555 1 90.25 276 VAL A O 1
ATOM 2214 N N . SER A 1 277 ? 0.844 -39.219 -0.383 1 88.62 277 SER A N 1
ATOM 2215 C CA . SER A 1 277 ? -0.496 -38.812 -0.77 1 88.62 277 SER A CA 1
ATOM 2216 C C . SER A 1 277 ? -1.002 -39.594 -1.974 1 88.62 277 SER A C 1
ATOM 2218 O O . SER A 1 277 ? -0.214 -40.188 -2.701 1 88.62 277 SER A O 1
ATOM 2220 N N . LEU A 1 278 ? -2.27 -39.562 -2.162 1 88.38 278 LEU A N 1
ATOM 2221 C CA . LEU A 1 278 ? -2.906 -40.281 -3.248 1 88.38 278 LEU A CA 1
ATOM 2222 C C . LEU A 1 278 ? -2.365 -39.844 -4.602 1 88.38 278 LEU A C 1
ATOM 2224 O O . LEU A 1 278 ? -2.131 -40.656 -5.488 1 88.38 278 LEU A O 1
ATOM 2228 N N . THR A 1 279 ? -2.105 -38.594 -4.703 1 86.12 279 THR A N 1
ATOM 2229 C CA . THR A 1 279 ? -1.626 -38.031 -5.965 1 86.12 279 THR A CA 1
ATOM 2230 C C . THR A 1 279 ? -0.208 -38.531 -6.262 1 86.12 279 THR A C 1
ATOM 2232 O O . THR A 1 279 ? 0.103 -38.906 -7.395 1 86.12 279 THR A O 1
ATOM 2235 N N . ILE A 1 280 ? 0.56 -38.5 -5.23 1 89.31 280 ILE A N 1
ATOM 2236 C CA . ILE A 1 280 ? 1.935 -38.969 -5.402 1 89.31 280 ILE A CA 1
ATOM 2237 C C . ILE A 1 280 ? 1.949 -40.469 -5.684 1 89.31 280 ILE A C 1
ATOM 2239 O O . ILE A 1 280 ? 2.711 -40.938 -6.531 1 89.31 280 ILE A O 1
ATOM 2243 N N . PHE A 1 281 ? 1.084 -41.156 -5.07 1 93.81 281 PHE A N 1
ATOM 2244 C CA . PHE A 1 281 ? 1.005 -42.625 -5.238 1 93.81 281 PHE A CA 1
ATOM 2245 C C . PHE A 1 281 ? 0.699 -42.969 -6.688 1 93.81 281 PHE A C 1
ATOM 2247 O O . PHE A 1 281 ? 1.431 -43.75 -7.309 1 93.81 281 PHE A O 1
ATOM 2254 N N . TRP A 1 282 ? -0.275 -42.375 -7.199 1 92.75 282 TRP A N 1
ATOM 2255 C CA . TRP A 1 282 ? -0.706 -42.75 -8.547 1 92.75 282 TRP A CA 1
ATOM 2256 C C . TRP A 1 282 ? 0.27 -42.219 -9.594 1 92.75 282 TRP A C 1
ATOM 2258 O O . TRP A 1 282 ? 0.414 -42.812 -10.664 1 92.75 282 TRP A O 1
ATOM 2268 N N . SER A 1 283 ? 0.957 -41.125 -9.203 1 89.94 283 SER A N 1
ATOM 2269 C CA . SER A 1 283 ? 2.027 -40.688 -10.086 1 89.94 283 SER A CA 1
ATOM 2270 C C . SER A 1 283 ? 3.164 -41.688 -10.148 1 89.94 283 SER A C 1
ATOM 2272 O O . SER A 1 283 ? 3.748 -41.906 -11.211 1 89.94 283 SER A O 1
ATOM 2274 N N . ASP A 1 284 ? 3.359 -42.312 -9.047 1 91.62 284 ASP A N 1
ATOM 2275 C CA . ASP A 1 284 ? 4.441 -43.281 -8.969 1 91.62 284 ASP A CA 1
ATOM 2276 C C . ASP A 1 284 ? 4.051 -44.594 -9.664 1 91.62 284 ASP A C 1
ATOM 2278 O O . ASP A 1 284 ? 4.914 -45.281 -10.203 1 91.62 284 ASP A O 1
ATOM 2282 N N . VAL A 1 285 ? 2.859 -44.938 -9.68 1 94.12 285 VAL A N 1
ATOM 2283 C CA . VAL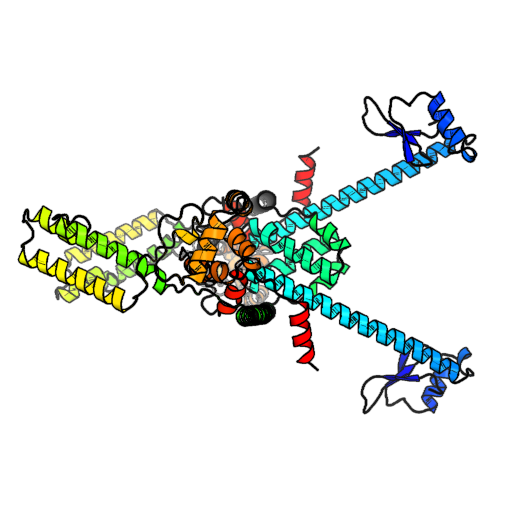 A 1 285 ? 2.334 -46.156 -10.289 1 94.12 285 VAL A CA 1
ATOM 2284 C C . VAL A 1 285 ? 2.406 -46.031 -11.812 1 94.12 285 VAL A C 1
ATOM 2286 O O . VAL A 1 285 ? 2.408 -47.062 -12.516 1 94.12 285 VAL A O 1
ATOM 2289 N N . PHE A 1 286 ? 2.572 -44.844 -12.25 1 91.56 286 PHE A N 1
ATOM 2290 C CA . PHE A 1 286 ? 2.516 -44.562 -13.672 1 91.56 286 PHE A CA 1
ATOM 2291 C C . PHE A 1 286 ? 3.607 -45.312 -14.43 1 91.56 286 PHE A C 1
ATOM 2293 O O . PHE A 1 286 ? 3.398 -45.75 -15.562 1 91.56 286 PHE A O 1
ATOM 2300 N N . ASP A 1 287 ? 4.703 -45.562 -13.828 1 90.56 287 ASP A N 1
ATOM 2301 C CA . ASP A 1 287 ? 5.836 -46.188 -14.492 1 90.56 287 ASP A CA 1
ATOM 2302 C C . ASP A 1 287 ? 5.555 -47.656 -14.766 1 90.56 287 ASP A C 1
ATOM 2304 O O . ASP A 1 287 ? 5.918 -48.188 -15.828 1 90.56 287 ASP A O 1
ATOM 2308 N N . GLU A 1 288 ? 4.887 -48.344 -13.883 1 92.88 288 GLU A N 1
ATOM 2309 C CA . GLU A 1 288 ? 4.648 -49.781 -13.984 1 92.88 288 GLU A CA 1
ATOM 2310 C C . GLU A 1 288 ? 3.281 -50.094 -14.602 1 92.88 288 GLU A C 1
ATOM 2312 O O . GLU A 1 288 ? 3.137 -51 -15.398 1 92.88 288 GLU A O 1
ATOM 2317 N N . TYR A 1 289 ? 2.295 -49.219 -14.164 1 93.62 289 TYR A N 1
ATOM 2318 C CA . TYR A 1 289 ? 0.935 -49.406 -14.656 1 93.62 289 TYR A CA 1
ATOM 2319 C C . TYR A 1 289 ? 0.369 -48.125 -15.219 1 93.62 289 TYR A C 1
ATOM 2321 O O . TYR A 1 289 ? -0.527 -47.5 -14.625 1 93.62 289 TYR A O 1
ATOM 2329 N N . PRO A 1 290 ? 0.783 -47.656 -16.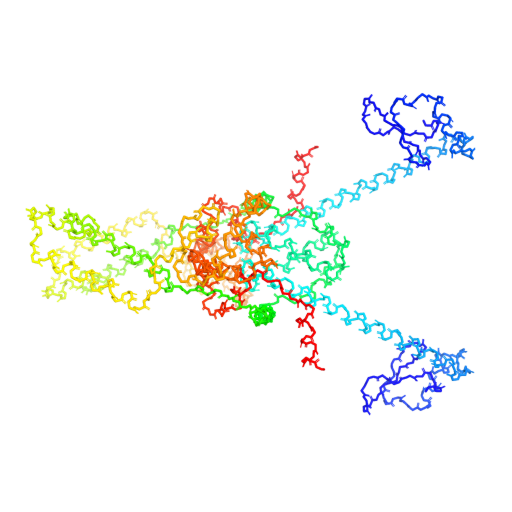422 1 92.62 290 PRO A N 1
ATOM 2330 C CA . PRO A 1 290 ? 0.457 -46.344 -16.953 1 92.62 290 PRO A CA 1
ATOM 2331 C C . PRO A 1 290 ? -1.042 -46.156 -17.172 1 92.62 290 PRO A C 1
ATOM 2333 O O . PRO A 1 290 ? -1.583 -45.094 -16.859 1 92.62 290 PRO A O 1
ATOM 2336 N N . ASN A 1 291 ? -1.679 -47.188 -17.703 1 90.75 291 ASN A N 1
ATOM 2337 C CA . ASN A 1 291 ? -3.098 -47.031 -18 1 90.75 291 ASN A CA 1
ATOM 2338 C C . ASN A 1 291 ? -3.93 -46.906 -16.734 1 90.75 291 ASN A C 1
ATOM 2340 O O . ASN A 1 291 ? -4.863 -46.094 -16.688 1 90.75 291 ASN A O 1
ATOM 2344 N N . LEU A 1 292 ? -3.584 -47.656 -15.742 1 90.94 292 LEU A N 1
ATOM 2345 C CA . LEU A 1 292 ? -4.266 -47.594 -14.453 1 90.94 292 LEU A CA 1
ATOM 2346 C C . LEU A 1 292 ? -4.059 -46.219 -13.805 1 90.94 292 LEU A C 1
ATOM 2348 O O . LEU A 1 292 ? -5.008 -45.625 -13.305 1 90.94 292 LEU A O 1
ATOM 2352 N N . ALA A 1 293 ? -2.838 -45.844 -13.891 1 92.75 293 ALA A N 1
ATOM 2353 C CA . ALA A 1 293 ? -2.48 -44.562 -13.297 1 92.75 293 ALA A CA 1
ATOM 2354 C C . ALA A 1 293 ? -3.174 -43.406 -14.023 1 92.75 293 ALA A C 1
ATOM 2356 O O . ALA A 1 293 ? -3.67 -42.469 -13.383 1 92.75 293 ALA A O 1
ATOM 2357 N N . LYS A 1 294 ? -3.201 -43.438 -15.312 1 90.56 294 LYS A N 1
ATOM 2358 C CA . LYS A 1 294 ? -3.857 -42.406 -16.109 1 90.56 294 LYS A CA 1
ATOM 2359 C C . LYS A 1 294 ? -5.332 -42.281 -15.734 1 90.56 294 LYS A C 1
ATOM 2361 O O . LYS A 1 294 ? -5.852 -41.156 -15.609 1 90.56 294 LYS A O 1
ATOM 2366 N N . GLN A 1 295 ? -5.996 -43.406 -15.57 1 87.81 295 GLN A N 1
ATOM 2367 C CA . GLN A 1 295 ? -7.406 -43.406 -15.195 1 87.81 295 GLN A CA 1
ATOM 2368 C C . GLN A 1 295 ? -7.605 -42.812 -13.797 1 87.81 295 GLN A C 1
ATOM 2370 O O . GLN A 1 295 ? -8.531 -42.031 -13.578 1 87.81 295 GLN A O 1
ATOM 2375 N N . ALA A 1 296 ? -6.738 -43.281 -12.945 1 89.56 296 ALA A N 1
ATOM 2376 C CA . ALA A 1 296 ? -6.836 -42.781 -11.578 1 89.56 296 ALA A CA 1
ATOM 2377 C C . ALA A 1 296 ? -6.633 -41.25 -11.523 1 89.56 296 ALA A C 1
ATOM 2379 O O . ALA A 1 296 ? -7.395 -40.531 -10.867 1 89.56 296 ALA A O 1
ATOM 2380 N N . ILE A 1 297 ? -5.602 -40.781 -12.219 1 88.56 297 ILE A N 1
ATOM 2381 C CA . ILE A 1 297 ? -5.277 -39.344 -12.219 1 88.56 297 ILE A CA 1
ATOM 2382 C C . ILE A 1 297 ? -6.441 -38.562 -12.812 1 88.56 297 ILE A C 1
ATOM 2384 O O . ILE A 1 297 ? -6.777 -37.469 -12.328 1 88.56 297 ILE A O 1
ATOM 2388 N N . ARG A 1 298 ? -7.07 -39.094 -13.781 1 85.25 298 ARG A N 1
ATOM 2389 C CA . ARG A 1 298 ? -8.211 -38.438 -14.414 1 85.25 298 ARG A CA 1
ATOM 2390 C C . ARG A 1 298 ? -9.367 -38.281 -13.43 1 85.25 298 ARG A C 1
ATOM 2392 O O . ARG A 1 298 ? -10.109 -37.312 -13.469 1 85.25 298 ARG A O 1
ATOM 2399 N N . ILE A 1 299 ? -9.5 -39.25 -12.586 1 81.75 299 ILE A N 1
ATOM 2400 C CA . ILE A 1 299 ? -10.57 -39.219 -11.594 1 81.75 299 ILE A CA 1
ATOM 2401 C C . ILE A 1 299 ? -10.234 -38.219 -10.492 1 81.75 299 ILE A C 1
ATOM 2403 O O . ILE A 1 299 ? -11.125 -37.562 -9.953 1 81.75 299 ILE A O 1
ATOM 2407 N N . LEU A 1 300 ? -8.93 -38.094 -10.258 1 84.94 300 LEU A N 1
ATOM 2408 C CA . LEU A 1 300 ? -8.492 -37.219 -9.164 1 84.94 300 LEU A CA 1
ATOM 2409 C C . LEU A 1 300 ? -8.328 -35.781 -9.633 1 84.94 300 LEU A C 1
ATOM 2411 O O . LEU A 1 300 ? -8.25 -34.875 -8.812 1 84.94 300 LEU A O 1
ATOM 2415 N N . LEU A 1 301 ? -8.367 -35.531 -10.883 1 82.81 301 LEU A N 1
ATOM 2416 C CA . LEU A 1 301 ? -8.039 -34.25 -11.484 1 82.81 301 LEU A CA 1
ATOM 2417 C C . LEU A 1 301 ? -9.102 -33.188 -11.148 1 82.81 301 LEU A C 1
ATOM 2419 O O . LEU A 1 301 ? -8.773 -32.062 -10.82 1 82.81 301 LEU A O 1
ATOM 2423 N N . PRO A 1 302 ? -10.391 -33.562 -11.141 1 76.5 302 PRO A N 1
ATOM 2424 C CA . PRO A 1 302 ? -11.414 -32.562 -10.906 1 76.5 302 PRO A CA 1
ATOM 2425 C C . PRO A 1 302 ? -11.359 -31.969 -9.492 1 76.5 302 PRO A C 1
ATOM 2427 O O . PRO A 1 302 ? -10.977 -32.656 -8.547 1 76.5 302 PRO A O 1
ATOM 2430 N N . PHE A 1 303 ? -11.734 -30.672 -9.414 1 74.62 303 PHE A N 1
ATOM 2431 C CA . PHE A 1 303 ? -11.742 -29.953 -8.148 1 74.62 303 PHE A CA 1
ATOM 2432 C C . PHE A 1 303 ? -12.859 -30.469 -7.242 1 74.62 303 PHE A C 1
ATOM 2434 O O . PHE A 1 303 ? -13.961 -30.766 -7.707 1 74.62 303 PHE A O 1
ATOM 2441 N N . ALA A 1 304 ? -12.5 -30.656 -6.004 1 64.88 304 ALA A N 1
ATOM 2442 C CA . ALA A 1 304 ? -13.484 -31.141 -5.043 1 64.88 304 ALA A CA 1
ATOM 2443 C C . ALA A 1 304 ? -14.328 -30 -4.496 1 64.88 304 ALA A C 1
ATOM 2445 O O . ALA A 1 304 ? -15.438 -30.203 -4.004 1 64.88 304 ALA A O 1
ATOM 2446 N N . THR A 1 305 ? -13.711 -28.797 -4.562 1 68.12 305 THR A N 1
ATOM 2447 C CA . THR A 1 305 ? -14.391 -27.641 -4.012 1 68.12 305 THR A CA 1
ATOM 2448 C C . THR A 1 305 ? -14.383 -26.484 -5.004 1 68.12 305 THR A C 1
ATOM 2450 O O . THR A 1 305 ? -13.727 -26.562 -6.051 1 68.12 305 THR A O 1
ATOM 2453 N N . THR A 1 306 ? -15.25 -25.531 -4.746 1 73.31 306 THR A N 1
ATOM 2454 C CA . THR A 1 306 ? -15.289 -24.328 -5.574 1 73.31 306 THR A CA 1
ATOM 2455 C C . THR A 1 306 ? -14.398 -23.234 -4.988 1 73.31 306 THR A C 1
ATOM 2457 O O . THR A 1 306 ? -14.641 -22.047 -5.215 1 73.31 306 THR A O 1
ATOM 2460 N N . ASN A 1 307 ? -13.477 -23.594 -4.332 1 77.31 307 ASN A N 1
ATOM 2461 C CA . ASN A 1 307 ? -12.664 -22.656 -3.57 1 77.31 307 ASN A CA 1
ATOM 2462 C C . ASN A 1 307 ? -11.922 -21.688 -4.484 1 77.31 307 ASN A C 1
ATOM 2464 O O . ASN A 1 307 ? -11.75 -20.516 -4.148 1 77.31 307 ASN A O 1
ATOM 2468 N N . LEU A 1 308 ? -11.57 -22.203 -5.645 1 80.44 308 LEU A N 1
ATOM 2469 C CA . LEU A 1 308 ? -10.805 -21.344 -6.547 1 80.44 308 LEU A CA 1
ATOM 2470 C C . LEU A 1 308 ? -11.688 -20.25 -7.141 1 80.44 308 LEU A C 1
ATOM 2472 O O . LEU A 1 308 ? -11.242 -19.109 -7.309 1 80.44 308 LEU A O 1
ATOM 2476 N N . CYS A 1 309 ? -12.883 -20.625 -7.371 1 82.06 309 CYS A N 1
ATOM 2477 C CA . CYS A 1 309 ? -13.828 -19.641 -7.871 1 82.06 309 CYS A CA 1
ATOM 2478 C C . CYS A 1 309 ? -14.125 -18.578 -6.812 1 82.06 309 CYS A C 1
ATOM 2480 O O . CYS A 1 309 ? -14.172 -17.391 -7.113 1 82.06 309 CYS A O 1
ATOM 2482 N N . GLU A 1 310 ? -14.297 -19.078 -5.637 1 80.5 310 GLU A N 1
ATOM 2483 C CA . GLU A 1 310 ? -14.57 -18.156 -4.535 1 80.5 310 GLU A CA 1
ATOM 2484 C C . GLU A 1 310 ? -13.391 -17.219 -4.305 1 80.5 310 GLU A C 1
ATOM 2486 O O . GLU A 1 310 ? -13.586 -16.031 -4.055 1 80.5 310 GLU A O 1
ATOM 2491 N N . ALA A 1 311 ? -12.273 -17.797 -4.398 1 83.56 311 ALA A N 1
ATOM 2492 C CA . ALA A 1 311 ? -11.07 -16.984 -4.254 1 83.56 311 ALA A CA 1
ATOM 2493 C C . ALA A 1 311 ? -10.977 -15.938 -5.363 1 83.56 311 ALA A C 1
ATOM 2495 O O . ALA A 1 311 ? -10.57 -14.797 -5.125 1 83.56 311 ALA A O 1
ATOM 2496 N N . GLY A 1 312 ? -11.336 -16.375 -6.547 1 87.62 312 GLY A N 1
ATOM 2497 C CA . GLY A 1 312 ? -11.359 -15.438 -7.66 1 87.62 312 GLY A CA 1
ATOM 2498 C C . GLY A 1 312 ? -12.32 -14.281 -7.449 1 87.62 312 GLY A C 1
ATOM 2499 O O . GLY A 1 312 ? -11.969 -13.125 -7.699 1 87.62 312 GLY A O 1
ATOM 2500 N N . PHE A 1 313 ? -13.469 -14.594 -6.91 1 84.56 313 PHE A N 1
ATOM 2501 C CA . PHE A 1 313 ? -14.469 -13.562 -6.652 1 84.56 313 PHE A CA 1
ATOM 2502 C C . PHE A 1 313 ? -14.008 -12.633 -5.543 1 84.56 313 PHE A C 1
ATOM 2504 O O . PHE A 1 313 ? -14.203 -11.414 -5.625 1 84.56 313 PHE A O 1
ATOM 2511 N N . SER A 1 314 ? -13.477 -13.242 -4.566 1 84.12 314 SER A N 1
ATOM 2512 C CA . SER A 1 314 ? -12.977 -12.453 -3.447 1 84.12 314 SER A CA 1
ATOM 2513 C C . SER A 1 314 ? -11.891 -11.477 -3.898 1 84.12 314 SER A C 1
ATOM 2515 O O . SER A 1 314 ? -11.914 -10.297 -3.527 1 84.12 314 SER A O 1
ATOM 2517 N N . LYS A 1 315 ? -10.984 -11.992 -4.707 1 88.62 315 LYS A N 1
ATOM 2518 C CA . LYS A 1 315 ? -9.906 -11.141 -5.211 1 88.62 315 LYS A CA 1
ATOM 2519 C C . LYS A 1 315 ? -10.453 -10.047 -6.133 1 88.62 315 LYS A C 1
ATOM 2521 O O . LYS A 1 315 ? -9.953 -8.922 -6.133 1 88.62 315 LYS A O 1
ATOM 2526 N N . TYR A 1 316 ? -11.461 -10.391 -6.891 1 89.12 316 TYR A N 1
ATOM 2527 C CA . TYR A 1 316 ? -12.078 -9.422 -7.785 1 89.12 316 TYR A CA 1
ATOM 2528 C C . TYR A 1 316 ? -12.672 -8.258 -7.004 1 89.12 316 TYR A C 1
ATOM 2530 O O . TYR A 1 316 ? -12.445 -7.094 -7.34 1 89.12 316 TYR A O 1
ATOM 2538 N N . VAL A 1 317 ? -13.32 -8.578 -5.922 1 83.19 317 VAL A N 1
ATOM 2539 C CA . VAL A 1 317 ? -13.977 -7.57 -5.098 1 83.19 317 VAL A CA 1
ATOM 2540 C C . VAL A 1 317 ? -12.93 -6.711 -4.395 1 83.19 317 VAL A C 1
ATOM 2542 O O . VAL A 1 317 ? -13.094 -5.496 -4.277 1 83.19 317 VAL A O 1
ATOM 2545 N N . ALA A 1 318 ? -11.906 -7.328 -4.035 1 82.25 318 ALA A N 1
ATOM 2546 C CA . ALA A 1 318 ? -10.852 -6.625 -3.305 1 82.25 318 ALA A CA 1
ATOM 2547 C C . ALA A 1 318 ? -10.062 -5.707 -4.23 1 82.25 318 ALA A C 1
ATOM 2549 O O . ALA A 1 318 ? -9.586 -4.652 -3.811 1 82.25 318 ALA A O 1
ATOM 2550 N N . THR A 1 319 ? -9.938 -6.16 -5.434 1 86.62 319 THR A N 1
ATOM 2551 C CA . THR A 1 319 ? -9.133 -5.414 -6.395 1 86.62 319 THR A CA 1
ATOM 2552 C C . THR A 1 319 ? -9.945 -4.277 -7.012 1 86.62 319 THR A C 1
ATOM 2554 O O . THR A 1 319 ? -9.438 -3.17 -7.195 1 86.62 319 THR A O 1
ATOM 2557 N N . LYS A 1 320 ? -11.172 -4.594 -7.316 1 82.75 320 LYS A N 1
ATOM 2558 C CA . LYS A 1 320 ? -12.039 -3.588 -7.934 1 82.75 320 LYS A CA 1
ATOM 2559 C C . LYS A 1 320 ? -12.914 -2.898 -6.891 1 82.75 320 LYS A C 1
ATOM 2561 O O . LYS A 1 320 ? -14.117 -3.156 -6.816 1 82.75 320 LYS A O 1
ATOM 2566 N N . THR A 1 321 ? -12.328 -1.999 -6.203 1 78 321 THR A N 1
ATOM 2567 C CA . THR A 1 321 ? -13.062 -1.231 -5.199 1 78 321 THR A CA 1
ATOM 2568 C C . THR A 1 321 ? -13.812 -0.071 -5.848 1 78 321 THR A C 1
ATOM 2570 O O . THR A 1 321 ? -13.695 0.152 -7.055 1 78 321 THR A O 1
ATOM 2573 N N . LYS A 1 322 ? -14.547 0.674 -5.055 1 73.81 322 LYS A N 1
ATOM 2574 C CA . LYS A 1 322 ? -15.289 1.83 -5.551 1 73.81 322 LYS A CA 1
ATOM 2575 C C . LYS A 1 322 ? -14.352 2.877 -6.137 1 73.81 322 LYS A C 1
ATOM 2577 O O . LYS A 1 322 ? -14.711 3.576 -7.09 1 73.81 322 LYS A O 1
ATOM 2582 N N . TYR A 1 323 ? -13.117 2.834 -5.703 1 72.69 323 TYR A N 1
ATOM 2583 C CA . TYR A 1 323 ? -12.141 3.832 -6.121 1 72.69 323 TYR A CA 1
ATOM 2584 C C . TYR A 1 323 ? -11.391 3.375 -7.367 1 72.69 323 TYR A C 1
ATOM 2586 O O . TYR A 1 323 ? -10.711 4.172 -8.016 1 72.69 323 TYR A O 1
ATOM 2594 N N . ARG A 1 324 ? -11.688 2.025 -7.699 1 79.62 324 ARG A N 1
ATOM 2595 C CA . ARG A 1 324 ? -11.023 1.459 -8.867 1 79.62 324 ARG A CA 1
ATOM 2596 C C . ARG A 1 324 ? -12.031 0.789 -9.797 1 79.62 324 ARG A C 1
ATOM 2598 O O . ARG A 1 324 ? -11.773 -0.295 -10.32 1 79.62 324 ARG A O 1
ATOM 2605 N N . ASN A 1 325 ? -13.062 1.445 -9.945 1 76.81 325 ASN A N 1
ATOM 2606 C CA . ASN A 1 325 ? -14.172 0.833 -10.664 1 76.81 325 ASN A CA 1
ATOM 2607 C C . ASN A 1 325 ? -13.891 0.749 -12.164 1 76.81 325 ASN A C 1
ATOM 2609 O O . ASN A 1 325 ? -14.414 -0.131 -12.844 1 76.81 325 ASN A O 1
ATOM 2613 N N . LYS A 1 326 ? -12.977 1.588 -12.641 1 81.56 326 LYS A N 1
ATOM 2614 C CA . LYS A 1 326 ? -12.703 1.603 -14.078 1 81.56 326 LYS A CA 1
ATOM 2615 C C . LYS A 1 326 ? -11.539 0.686 -14.422 1 81.56 326 LYS A C 1
ATOM 2617 O O . LYS A 1 326 ? -11.227 0.483 -15.602 1 81.56 326 LYS A O 1
ATOM 2622 N N . LEU A 1 327 ? -10.953 0.091 -13.5 1 85.94 327 LEU A N 1
ATOM 2623 C CA . LEU A 1 327 ? -9.789 -0.764 -13.695 1 85.94 327 LEU A CA 1
ATOM 2624 C C . LEU A 1 327 ? -10.18 -2.068 -14.375 1 85.94 327 LEU A C 1
ATOM 2626 O O . LEU A 1 327 ? -11.203 -2.67 -14.039 1 85.94 327 LEU A O 1
ATOM 2630 N N . ASP A 1 328 ? -9.43 -2.35 -15.484 1 89.19 328 ASP A N 1
ATOM 2631 C CA . ASP A 1 328 ? -9.461 -3.732 -15.953 1 89.19 328 ASP A CA 1
ATOM 2632 C C . ASP A 1 328 ? -8.703 -4.652 -15 1 89.19 328 ASP A C 1
ATOM 2634 O O . ASP A 1 328 ? -7.469 -4.691 -15.016 1 89.19 328 ASP A O 1
ATOM 2638 N N . ALA A 1 329 ? -9.43 -5.473 -14.242 1 91.12 329 ALA A N 1
ATOM 2639 C CA . ALA A 1 329 ? -8.844 -6.23 -13.141 1 91.12 329 ALA A CA 1
ATOM 2640 C C . ALA A 1 329 ? -8.234 -7.535 -13.633 1 91.12 329 ALA A C 1
ATOM 2642 O O . ALA A 1 329 ? -7.5 -8.203 -12.898 1 91.12 329 ALA A O 1
ATOM 2643 N N . ALA A 1 330 ? -8.391 -7.879 -14.906 1 91.94 330 ALA A N 1
ATOM 2644 C CA . ALA A 1 330 ? -8.039 -9.203 -15.406 1 91.94 330 ALA A CA 1
ATOM 2645 C C . ALA A 1 330 ? -6.535 -9.453 -15.273 1 91.94 330 ALA A C 1
ATOM 2647 O O . ALA A 1 330 ? -6.113 -10.484 -14.75 1 91.94 330 ALA A O 1
ATOM 2648 N N . PRO A 1 331 ? -5.738 -8.508 -15.703 1 95.19 331 PRO A N 1
ATOM 2649 C CA . PRO A 1 331 ? -4.301 -8.758 -15.562 1 95.19 331 PRO A CA 1
ATOM 2650 C C . PRO A 1 331 ? -3.865 -8.906 -14.109 1 95.19 331 PRO A C 1
ATOM 2652 O O . PRO A 1 331 ? -3.053 -9.773 -13.789 1 95.19 331 PRO A O 1
ATOM 2655 N N . ASP A 1 332 ? -4.379 -8.078 -13.266 1 95.12 332 ASP A N 1
ATOM 2656 C CA . ASP A 1 332 ? -4.051 -8.148 -11.844 1 95.12 332 ASP A CA 1
ATOM 2657 C C . ASP A 1 332 ? -4.477 -9.492 -11.25 1 95.12 332 ASP A C 1
ATOM 2659 O O . ASP A 1 332 ? -3.719 -10.109 -10.5 1 95.12 332 ASP A O 1
ATOM 2663 N N . MET A 1 333 ? -5.641 -9.914 -11.617 1 93.88 333 MET A N 1
ATOM 2664 C CA . MET A 1 333 ? -6.184 -11.148 -11.062 1 93.88 333 MET A CA 1
ATOM 2665 C C . MET A 1 333 ? -5.383 -12.352 -11.539 1 93.88 333 MET A C 1
ATOM 2667 O O . MET A 1 333 ? -5.219 -13.328 -10.797 1 93.88 333 MET A O 1
ATOM 2671 N N . ARG A 1 334 ? -4.969 -12.297 -12.773 1 94.56 334 ARG A N 1
ATOM 2672 C CA . ARG A 1 334 ? -4.141 -13.383 -13.297 1 94.56 334 ARG A CA 1
ATOM 2673 C C . ARG A 1 334 ? -2.877 -13.555 -12.461 1 94.56 334 ARG A C 1
ATOM 2675 O O . ARG A 1 334 ? -2.471 -14.68 -12.172 1 94.56 334 ARG A O 1
ATOM 2682 N N . ILE A 1 335 ? -2.324 -12.5 -12.078 1 95.44 335 ILE A N 1
ATOM 2683 C CA . ILE A 1 335 ? -1.103 -12.523 -11.281 1 95.44 335 ILE A CA 1
ATOM 2684 C C . ILE A 1 335 ? -1.419 -13 -9.867 1 95.44 335 ILE A C 1
ATOM 2686 O O . ILE A 1 335 ? -0.698 -13.828 -9.305 1 95.44 335 ILE A O 1
ATOM 2690 N N . GLN A 1 336 ? -2.49 -12.539 -9.297 1 94.5 336 GLN A N 1
ATOM 2691 C CA . GLN A 1 336 ? -2.859 -12.82 -7.91 1 94.5 336 GLN A CA 1
ATOM 2692 C C . GLN A 1 336 ? -3.221 -14.289 -7.723 1 94.5 336 GLN A C 1
ATOM 2694 O O . GLN A 1 336 ? -2.959 -14.867 -6.664 1 94.5 336 GLN A O 1
ATOM 2699 N N . LEU A 1 337 ? -3.832 -14.867 -8.766 1 92.44 337 LEU A N 1
ATOM 2700 C CA . LEU A 1 337 ? -4.418 -16.203 -8.602 1 92.44 337 LEU A CA 1
ATOM 2701 C C . LEU A 1 337 ? -3.492 -17.266 -9.164 1 92.44 337 LEU A C 1
ATOM 2703 O O . LEU A 1 337 ? -3.707 -18.469 -8.93 1 92.44 337 LEU A O 1
ATOM 2707 N N . SER A 1 338 ? -2.439 -16.844 -9.82 1 92.69 338 SER A N 1
ATOM 2708 C CA . SER A 1 338 ? -1.557 -17.797 -10.477 1 92.69 338 SER A CA 1
ATOM 2709 C C . SER A 1 338 ? -0.432 -18.234 -9.547 1 92.69 338 SER A C 1
ATOM 2711 O O . SER A 1 338 ? 0.08 -17.438 -8.758 1 92.69 338 SER A O 1
ATOM 2713 N N . ASN A 1 339 ? -0.04 -19.516 -9.68 1 90.38 339 ASN A N 1
ATOM 2714 C CA . ASN A 1 339 ? 1.125 -20.031 -8.969 1 90.38 339 ASN A CA 1
ATOM 2715 C C . ASN A 1 339 ? 2.381 -19.984 -9.836 1 90.38 339 ASN A C 1
ATOM 2717 O O . ASN A 1 339 ? 3.453 -20.406 -9.406 1 90.38 339 ASN A O 1
ATOM 2721 N N . LEU A 1 340 ? 2.199 -19.422 -11.016 1 92.81 340 LEU A N 1
ATOM 2722 C CA . LEU A 1 340 ? 3.32 -19.312 -11.938 1 92.81 340 LEU A CA 1
ATOM 2723 C C . LEU A 1 340 ? 4.082 -18.016 -11.703 1 92.81 340 LEU A C 1
ATOM 2725 O O . LEU A 1 340 ? 3.475 -16.953 -11.516 1 92.81 340 LEU A O 1
ATOM 2729 N N . THR A 1 341 ? 5.344 -18.172 -11.641 1 93.56 341 THR A N 1
ATOM 2730 C CA . THR A 1 341 ? 6.195 -17 -11.523 1 93.56 341 THR A CA 1
ATOM 2731 C C . THR A 1 341 ? 6.57 -16.469 -12.898 1 93.56 341 THR A C 1
ATOM 2733 O O . THR A 1 341 ? 6.949 -17.234 -13.789 1 93.56 341 THR A O 1
ATOM 2736 N N . PRO A 1 342 ? 6.422 -15.211 -13.047 1 94.81 342 PRO A N 1
ATOM 2737 C CA . PRO A 1 342 ? 6.766 -14.641 -14.352 1 94.81 342 PRO A CA 1
ATOM 2738 C C . PRO A 1 342 ? 8.25 -14.742 -14.664 1 94.81 342 PRO A C 1
ATOM 2740 O O . PRO A 1 342 ? 9.086 -14.695 -13.758 1 94.81 342 PRO A O 1
ATOM 2743 N N . ASN A 1 343 ? 8.523 -14.945 -15.93 1 95.31 343 ASN A N 1
ATOM 2744 C CA . ASN A 1 343 ? 9.891 -14.922 -16.438 1 95.31 343 ASN A CA 1
ATOM 2745 C C . ASN A 1 343 ? 10.297 -13.516 -16.875 1 95.31 343 ASN A C 1
ATOM 2747 O O . ASN A 1 343 ? 10.125 -13.156 -18.047 1 95.31 343 ASN A O 1
ATOM 2751 N N . PHE A 1 344 ? 10.914 -12.812 -16.031 1 94.69 344 PHE A N 1
ATOM 2752 C CA . PHE A 1 344 ? 11.219 -11.406 -16.266 1 94.69 344 PHE A CA 1
ATOM 2753 C C . PHE A 1 344 ? 12.195 -11.258 -17.422 1 94.69 344 PHE A C 1
ATOM 2755 O O . PHE A 1 344 ? 12.133 -10.281 -18.188 1 94.69 344 PHE A O 1
ATOM 2762 N N . LYS A 1 345 ? 13.109 -12.188 -17.5 1 91.62 345 LYS A N 1
ATOM 2763 C CA . LYS A 1 345 ? 14.062 -12.156 -18.609 1 91.62 345 LYS A CA 1
ATOM 2764 C C . LYS A 1 345 ? 13.352 -12.25 -19.953 1 91.62 345 LYS A C 1
ATOM 2766 O O . LYS A 1 345 ? 13.648 -11.484 -20.859 1 91.62 345 LYS A O 1
ATOM 2771 N N . ARG A 1 346 ? 12.445 -13.148 -20 1 92.62 346 ARG A N 1
ATOM 2772 C CA . ARG A 1 346 ? 11.68 -13.336 -21.234 1 92.62 346 ARG A CA 1
ATOM 2773 C C . ARG A 1 346 ? 10.844 -12.102 -21.547 1 92.62 346 ARG A C 1
ATOM 2775 O O . ARG A 1 346 ? 10.75 -11.688 -22.703 1 92.62 346 ARG A O 1
ATOM 2782 N N . ILE A 1 347 ? 10.273 -11.5 -20.578 1 94.56 347 ILE A N 1
ATOM 2783 C CA . ILE A 1 347 ? 9.43 -10.328 -20.75 1 94.56 347 ILE A CA 1
ATOM 2784 C C . ILE A 1 347 ? 10.258 -9.164 -21.281 1 94.56 347 ILE A C 1
ATOM 2786 O O . ILE A 1 347 ? 9.852 -8.5 -22.25 1 94.56 347 ILE A O 1
ATOM 2790 N N . MET A 1 348 ? 11.391 -8.977 -20.719 1 92.56 348 MET A N 1
ATOM 2791 C CA . MET A 1 348 ? 12.242 -7.848 -21.094 1 92.56 348 MET A CA 1
ATOM 2792 C C . MET A 1 348 ? 12.812 -8.039 -22.5 1 92.56 348 MET A C 1
ATOM 2794 O O . MET A 1 348 ? 12.953 -7.07 -23.25 1 92.56 348 MET A O 1
ATOM 2798 N N . GLU A 1 349 ? 13.141 -9.234 -22.844 1 88.75 349 GLU A N 1
ATOM 2799 C CA . GLU A 1 349 ? 13.656 -9.539 -24.172 1 88.75 349 GLU A CA 1
ATOM 2800 C C . GLU A 1 349 ? 12.602 -9.289 -25.25 1 88.75 349 GLU A C 1
ATOM 2802 O O . GLU A 1 349 ? 12.922 -8.828 -26.344 1 88.75 349 GLU A O 1
ATOM 2807 N N . SER A 1 350 ? 11.438 -9.547 -24.875 1 85.75 350 SER A N 1
ATOM 2808 C CA . SER A 1 350 ? 10.359 -9.344 -25.828 1 85.75 350 SER A CA 1
ATOM 2809 C C . SER A 1 350 ? 10.102 -7.863 -26.078 1 85.75 350 SER A C 1
ATOM 2811 O O . SER A 1 350 ? 9.664 -7.477 -27.156 1 85.75 350 SER A O 1
ATOM 2813 N N . LYS A 1 351 ? 10.352 -7.082 -25.125 1 80.69 351 LYS A N 1
ATOM 2814 C CA . LYS A 1 351 ? 10.102 -5.652 -25.25 1 80.69 351 LYS A CA 1
ATOM 2815 C C . LYS A 1 351 ? 11.266 -4.949 -25.938 1 80.69 351 LYS A C 1
ATOM 2817 O O . LYS A 1 351 ? 11.086 -3.902 -26.562 1 80.69 351 LYS A O 1
ATOM 2822 N N . LYS A 1 352 ? 12.469 -5.371 -25.766 1 68.75 352 LYS A N 1
ATOM 2823 C CA . LYS A 1 352 ? 13.617 -4.836 -26.484 1 68.75 352 LYS A CA 1
ATOM 2824 C C . LYS A 1 352 ? 13.438 -4.984 -28 1 68.75 352 LYS A C 1
ATOM 2826 O O . LYS A 1 352 ? 13.859 -4.117 -28.766 1 68.75 352 LYS A O 1
ATOM 2831 N N . GLN A 1 353 ? 12.898 -5.996 -28.297 1 53.16 353 GLN A N 1
ATOM 2832 C CA . GLN A 1 353 ? 12.703 -6.324 -29.703 1 53.16 353 GLN A CA 1
ATOM 2833 C C . GLN A 1 353 ? 11.664 -5.402 -30.344 1 53.16 353 GLN A C 1
ATOM 2835 O O . GLN A 1 353 ? 11.688 -5.184 -31.547 1 53.16 353 GLN A O 1
ATOM 2840 N N . VAL A 1 354 ? 10.805 -4.945 -29.562 1 50.09 354 VAL A N 1
ATOM 2841 C CA . VAL A 1 354 ? 9.758 -4.105 -30.156 1 50.09 354 VAL A CA 1
ATOM 2842 C C . VAL A 1 354 ? 10.281 -2.682 -30.328 1 50.09 354 VAL A C 1
ATOM 2844 O O . VAL A 1 354 ? 9.812 -1.944 -31.203 1 50.09 354 VAL A O 1
ATOM 2847 N N . HIS A 1 355 ? 11.117 -2.143 -29.406 1 41.44 355 HIS A N 1
ATOM 2848 C CA . HIS A 1 355 ? 11.656 -0.807 -29.641 1 41.44 355 HIS A CA 1
ATOM 2849 C C . HIS A 1 355 ? 13.008 -0.873 -30.328 1 41.44 355 HIS A C 1
ATOM 2851 O O . HIS A 1 355 ? 14.047 -0.957 -29.672 1 41.44 355 HIS A O 1
ATOM 2857 N N . PRO A 1 356 ? 13.227 -1.148 -31.594 1 38.66 356 PRO A N 1
ATOM 2858 C CA . PRO A 1 356 ? 14.492 -0.99 -32.312 1 38.66 356 PRO A CA 1
ATOM 2859 C C . PRO A 1 356 ? 15.086 0.408 -32.156 1 38.66 356 PRO A C 1
ATOM 2861 O O . PRO A 1 356 ? 14.352 1.378 -31.953 1 38.66 356 PRO A O 1
ATOM 2864 N N . MET B 1 1 ? 49.25 -4.238 30.219 1 78.81 1 MET B N 1
ATOM 2865 C CA . MET B 1 1 ? 49.75 -3.34 29.188 1 78.81 1 MET B CA 1
ATOM 2866 C C . MET B 1 1 ? 51.219 -3.629 28.859 1 78.81 1 MET B C 1
ATOM 2868 O O . MET B 1 1 ? 51.625 -3.488 27.719 1 78.81 1 MET B O 1
ATOM 2872 N N . SER B 1 2 ? 51.875 -4.145 29.875 1 81.69 2 SER B N 1
ATOM 2873 C CA . SER B 1 2 ? 53.281 -4.414 29.688 1 81.69 2 SER B CA 1
ATOM 2874 C C . SER B 1 2 ? 53.5 -5.566 28.719 1 81.69 2 SER B C 1
ATOM 2876 O O . SER B 1 2 ? 54.562 -5.668 28.094 1 81.69 2 SER B O 1
ATOM 2878 N N . PHE B 1 3 ? 52.406 -6.316 28.578 1 85.56 3 PHE B N 1
ATOM 2879 C CA . PHE B 1 3 ? 52.531 -7.457 27.672 1 85.56 3 PHE B CA 1
ATOM 2880 C C . PHE B 1 3 ? 51.781 -7.195 26.375 1 85.56 3 PHE B C 1
ATOM 2882 O O . PHE B 1 3 ? 51.625 -8.094 25.547 1 85.56 3 PHE B O 1
ATOM 2889 N N . GLY B 1 4 ? 51.25 -5.984 26.188 1 85.25 4 GLY B N 1
ATOM 2890 C CA . GLY B 1 4 ? 50.562 -5.625 24.953 1 85.25 4 GLY B CA 1
ATOM 2891 C C . GLY B 1 4 ? 49.125 -6.074 24.906 1 85.25 4 GLY B C 1
ATOM 2892 O O . GLY B 1 4 ? 48.562 -6.289 23.828 1 85.25 4 GLY B O 1
ATOM 2893 N N . PHE B 1 5 ? 48.594 -6.324 25.969 1 87.5 5 PHE B N 1
ATOM 2894 C CA . PHE B 1 5 ? 47.219 -6.766 25.984 1 87.5 5 PHE B CA 1
ATOM 2895 C C . PHE B 1 5 ? 46.344 -5.746 26.703 1 87.5 5 PHE B C 1
ATOM 2897 O O . PHE B 1 5 ? 46.812 -4.996 27.562 1 87.5 5 PHE B O 1
ATOM 2904 N N . THR B 1 6 ? 45.062 -5.582 26.219 1 85.06 6 THR B N 1
ATOM 2905 C CA . THR B 1 6 ? 44.062 -4.828 26.938 1 85.06 6 THR B CA 1
ATOM 2906 C C . THR B 1 6 ? 42.875 -5.711 27.281 1 85.06 6 THR B C 1
ATOM 2908 O O . THR B 1 6 ? 42.719 -6.801 26.719 1 85.06 6 THR B O 1
ATOM 2911 N N . SER B 1 7 ? 42.156 -5.312 28.344 1 80.75 7 SER B N 1
ATOM 2912 C CA . SER B 1 7 ? 41.031 -6.098 28.797 1 80.75 7 SER B CA 1
ATOM 2913 C C . SER B 1 7 ? 39.781 -5.816 27.953 1 80.75 7 SER B C 1
ATOM 2915 O O . SER B 1 7 ? 39.594 -4.707 27.438 1 80.75 7 SER B O 1
ATOM 2917 N N . THR B 1 8 ? 39.156 -6.875 27.438 1 77.31 8 THR B N 1
ATOM 2918 C CA . THR B 1 8 ? 37.906 -6.738 26.703 1 77.31 8 THR B CA 1
ATOM 2919 C C . THR B 1 8 ? 36.844 -7.68 27.25 1 77.31 8 THR B C 1
ATOM 2921 O O . THR B 1 8 ? 37.188 -8.672 27.906 1 77.31 8 THR B O 1
ATOM 2924 N N . GLY B 1 9 ? 35.625 -7.281 27.172 1 66.38 9 GLY B N 1
ATOM 2925 C CA . GLY B 1 9 ? 34.531 -8.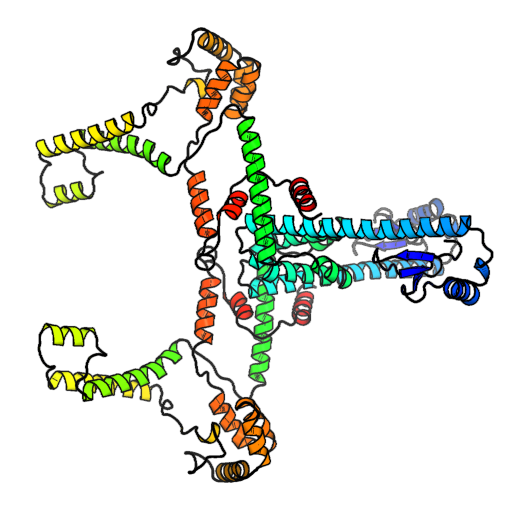164 27.547 1 66.38 9 GLY B CA 1
ATOM 2926 C C . GLY B 1 9 ? 33.906 -7.82 28.906 1 66.38 9 GLY B C 1
ATOM 2927 O O . GLY B 1 9 ? 33.781 -6.645 29.25 1 66.38 9 GLY B O 1
ATOM 2928 N N . ASN B 1 10 ? 33.656 -8.969 29.734 1 67.44 10 ASN B N 1
ATOM 2929 C CA . ASN B 1 10 ? 32.938 -8.844 31 1 67.44 10 ASN B CA 1
ATOM 2930 C C . ASN B 1 10 ? 33.812 -8.234 32.094 1 67.44 10 ASN B C 1
ATOM 2932 O O . ASN B 1 10 ? 35 -8.531 32.188 1 67.44 10 ASN B O 1
ATOM 2936 N N . GLU B 1 11 ? 33.281 -7.281 32.812 1 73.06 11 GLU B N 1
ATOM 2937 C CA . GLU B 1 11 ? 34 -6.609 33.875 1 73.06 11 GLU B CA 1
ATOM 2938 C C . GLU B 1 11 ? 34.469 -7.602 34.938 1 73.06 11 GLU B C 1
ATOM 2940 O O . GLU B 1 11 ? 35.531 -7.445 35.531 1 73.06 11 GLU B O 1
ATOM 2945 N N . GLU B 1 12 ? 33.781 -8.672 35.219 1 73.56 12 GLU B N 1
ATOM 2946 C CA . GLU B 1 12 ? 34.125 -9.602 36.312 1 73.56 12 GLU B CA 1
ATOM 2947 C C . GLU B 1 12 ? 35.188 -10.602 35.875 1 73.56 12 GLU B C 1
ATOM 2949 O O . GLU B 1 12 ? 36 -11.039 36.688 1 73.56 12 GLU B O 1
ATOM 2954 N N . ALA B 1 13 ? 35.125 -11.062 34.719 1 73.81 13 ALA B N 1
ATOM 2955 C CA . ALA B 1 13 ? 36.094 -11.977 34.125 1 73.81 13 ALA B CA 1
ATOM 2956 C C . ALA B 1 13 ? 36.531 -11.508 32.75 1 73.81 13 ALA B C 1
ATOM 2958 O O . ALA B 1 13 ? 36.062 -12.047 31.734 1 73.81 13 ALA B O 1
ATOM 2959 N N . PRO B 1 14 ? 37.406 -10.438 32.719 1 79.25 14 PRO B N 1
ATOM 2960 C CA . PRO B 1 14 ? 37.688 -9.82 31.422 1 79.25 14 PRO B CA 1
ATOM 2961 C C . PRO B 1 14 ? 38.625 -10.688 30.562 1 79.25 14 PRO B C 1
ATOM 2963 O O . PRO B 1 14 ? 39.469 -11.398 31.094 1 79.25 14 PRO B O 1
ATOM 2966 N N . ASP B 1 15 ? 38.375 -10.812 29.328 1 80.69 15 ASP B N 1
ATOM 2967 C CA . ASP B 1 15 ? 39.281 -11.406 28.359 1 80.69 15 ASP B CA 1
ATOM 2968 C C . ASP B 1 15 ? 40.375 -10.406 27.938 1 80.69 15 ASP B C 1
ATOM 2970 O O . ASP B 1 15 ? 40.25 -9.211 28.203 1 80.69 15 ASP B O 1
ATOM 2974 N N . ALA B 1 16 ? 41.438 -11.023 27.531 1 84.44 16 ALA B N 1
ATOM 2975 C CA . ALA B 1 16 ? 42.531 -10.156 27.094 1 84.44 16 ALA B CA 1
ATOM 2976 C C . ALA B 1 16 ? 42.625 -10.125 25.578 1 84.44 16 ALA B C 1
ATOM 2978 O O . ALA B 1 16 ? 42.406 -11.141 24.906 1 84.44 16 ALA B O 1
ATOM 2979 N N . VAL B 1 17 ? 42.75 -8.906 25.016 1 86.56 17 VAL B N 1
ATOM 2980 C CA . VAL B 1 17 ? 42.938 -8.758 23.578 1 86.56 17 VAL B CA 1
ATOM 2981 C C . VAL B 1 17 ? 44.312 -8.234 23.281 1 86.56 17 VAL B C 1
ATOM 2983 O O . VAL B 1 17 ? 44.781 -7.27 23.906 1 86.56 17 VAL B O 1
ATOM 2986 N N . CYS B 1 18 ? 45 -8.93 22.438 1 86.44 18 CYS B N 1
ATOM 2987 C CA . CYS B 1 18 ? 46.344 -8.516 22.047 1 86.44 18 CYS B CA 1
ATOM 2988 C C . CYS B 1 18 ? 46.281 -7.25 21.188 1 86.44 18 CYS B C 1
ATOM 2990 O O . CYS B 1 18 ? 45.562 -7.199 20.188 1 86.44 18 CYS B O 1
ATOM 2992 N N . LEU B 1 19 ? 46.906 -6.289 21.469 1 86.38 19 LEU B N 1
ATOM 2993 C CA . LEU B 1 19 ? 46.906 -4.992 20.797 1 86.38 19 LEU B CA 1
ATOM 2994 C C . LEU B 1 19 ? 47.625 -5.059 19.469 1 86.38 19 LEU B C 1
ATOM 2996 O O . LEU B 1 19 ? 47.531 -4.145 18.656 1 86.38 19 LEU B O 1
ATOM 3000 N N . LEU B 1 20 ? 48.344 -6.145 19.266 1 81.81 20 LEU B N 1
ATOM 3001 C CA . LEU B 1 20 ? 49.156 -6.27 18.047 1 81.81 20 LEU B CA 1
ATOM 3002 C C . LEU B 1 20 ? 48.438 -7.129 17.016 1 81.81 20 LEU B C 1
ATOM 3004 O O . LEU B 1 20 ? 48.469 -6.801 15.82 1 81.81 20 LEU B O 1
ATOM 3008 N N . CYS B 1 21 ? 47.938 -8.133 17.406 1 81.88 21 CYS B N 1
ATOM 3009 C CA . CYS B 1 21 ? 47.281 -9.023 16.438 1 81.88 21 CYS B CA 1
ATOM 3010 C C . CYS B 1 21 ? 45.781 -9.125 16.688 1 81.88 21 CYS B C 1
ATOM 3012 O O . CYS B 1 21 ? 45.094 -9.789 15.922 1 81.88 21 CYS B O 1
ATOM 3014 N N . ASN B 1 22 ? 45.281 -8.57 17.672 1 82.94 22 ASN B N 1
ATOM 3015 C CA . ASN B 1 22 ? 43.844 -8.484 18.016 1 82.94 22 ASN B CA 1
ATOM 3016 C C . ASN B 1 22 ? 43.281 -9.852 18.391 1 82.94 22 ASN B C 1
ATOM 3018 O O . ASN B 1 22 ? 42.062 -10.047 18.375 1 82.94 22 ASN B O 1
ATOM 3022 N N . LYS B 1 23 ? 44.156 -10.758 18.75 1 81.88 23 LYS B N 1
ATOM 3023 C CA . LYS B 1 23 ? 43.719 -12.07 19.219 1 81.88 23 LYS B CA 1
ATOM 3024 C C . LYS B 1 23 ? 43.188 -11.992 20.641 1 81.88 23 LYS B C 1
ATOM 3026 O O . LYS B 1 23 ? 43.781 -11.32 21.5 1 81.88 23 LYS B O 1
ATOM 3031 N N . ILE B 1 24 ? 42.031 -12.57 20.859 1 82.44 24 ILE B N 1
ATOM 3032 C CA . ILE B 1 24 ? 41.406 -12.547 22.172 1 82.44 24 ILE B CA 1
ATOM 3033 C C . ILE B 1 24 ? 41.781 -13.797 22.953 1 82.44 24 ILE B C 1
ATOM 3035 O O . ILE B 1 24 ? 41.688 -14.914 22.438 1 82.44 24 ILE B O 1
ATOM 3039 N N . LEU B 1 25 ? 42.375 -13.555 24.094 1 82.44 25 LEU B N 1
ATOM 3040 C CA . LEU B 1 25 ? 42.688 -14.648 25.016 1 82.44 25 LEU B CA 1
ATOM 3041 C C . LEU B 1 25 ? 41.719 -14.703 26.172 1 82.44 25 LEU B C 1
ATOM 3043 O O . LEU B 1 25 ? 41.406 -13.672 26.766 1 82.44 25 LEU B O 1
ATOM 3047 N N . ALA B 1 26 ? 41.125 -15.891 26.406 1 79.25 26 ALA B N 1
ATOM 3048 C CA . ALA B 1 26 ? 40.125 -16.078 27.453 1 79.25 26 ALA B CA 1
ATOM 3049 C C . ALA B 1 26 ? 40.719 -15.789 28.828 1 79.25 26 ALA B C 1
ATOM 3051 O O . ALA B 1 26 ? 41.938 -15.883 29.031 1 79.25 26 ALA B O 1
ATOM 3052 N N . ASN B 1 27 ? 39.875 -15.367 29.766 1 75.19 27 ASN B N 1
ATOM 3053 C CA . ASN B 1 27 ? 40.25 -14.992 31.141 1 75.19 27 ASN B CA 1
ATOM 3054 C C . ASN B 1 27 ? 41.094 -16.062 31.812 1 75.19 27 ASN B C 1
ATOM 3056 O O . ASN B 1 27 ? 42 -15.758 32.594 1 75.19 27 ASN B O 1
ATOM 3060 N N . SER B 1 28 ? 40.906 -17.297 31.562 1 69.69 28 SER B N 1
ATOM 3061 C CA . SER B 1 28 ? 41.625 -18.406 32.188 1 69.69 28 SER B CA 1
ATOM 3062 C C . SER B 1 28 ? 43.094 -18.438 31.75 1 69.69 28 SER B C 1
ATOM 3064 O O . SER B 1 28 ? 43.938 -19.031 32.438 1 69.69 28 SER B O 1
ATOM 3066 N N . SER B 1 29 ? 43.344 -17.75 30.766 1 66.75 29 SER B N 1
ATOM 3067 C CA . SER B 1 29 ? 44.688 -17.766 30.203 1 66.75 29 SER B CA 1
ATOM 3068 C C . SER B 1 29 ? 45.406 -16.438 30.438 1 66.75 29 SER B C 1
ATOM 3070 O O . SER B 1 29 ? 46.375 -16.109 29.734 1 66.75 29 SER B O 1
ATOM 3072 N N . LEU B 1 30 ? 44.938 -15.773 31.375 1 67.69 30 LEU B N 1
ATOM 3073 C CA . LEU B 1 30 ? 45.469 -14.43 31.594 1 67.69 30 LEU B CA 1
ATOM 3074 C C . LEU B 1 30 ? 46.688 -14.461 32.5 1 67.69 30 LEU B C 1
ATOM 3076 O O . LEU B 1 30 ? 47.156 -13.422 32.969 1 67.69 30 LEU B O 1
ATOM 3080 N N . ALA B 1 31 ? 47.281 -15.688 32.75 1 76.75 31 ALA B N 1
ATOM 3081 C CA . ALA B 1 31 ? 48.531 -15.75 33.531 1 76.75 31 ALA B CA 1
ATOM 3082 C C . ALA B 1 31 ? 49.656 -14.984 32.844 1 76.75 31 ALA B C 1
ATOM 3084 O O . ALA B 1 31 ? 49.812 -15.062 31.625 1 76.75 31 ALA B O 1
ATOM 3085 N N . PRO B 1 32 ? 50.281 -14.141 33.531 1 80.88 32 PRO B N 1
ATOM 3086 C CA . PRO B 1 32 ? 51.375 -13.344 32.969 1 80.88 32 PRO B CA 1
ATOM 3087 C C . PRO B 1 32 ? 52.344 -14.172 32.125 1 80.88 32 PRO B C 1
ATOM 3089 O O . PRO B 1 32 ? 52.844 -13.703 31.094 1 80.88 32 PRO B O 1
ATOM 3092 N N . THR B 1 33 ? 52.531 -15.406 32.5 1 82.12 33 THR B N 1
ATOM 3093 C CA . THR B 1 33 ? 53.438 -16.266 31.797 1 82.12 33 THR B CA 1
ATOM 3094 C C . THR B 1 33 ? 52.906 -16.594 30.406 1 82.12 33 THR B C 1
ATOM 3096 O O . THR B 1 33 ? 53.688 -16.656 29.438 1 82.12 33 THR B O 1
ATOM 3099 N N . LYS B 1 34 ? 51.688 -16.688 30.375 1 83.44 34 LYS B N 1
ATOM 3100 C CA . LYS B 1 34 ? 51.062 -17.031 29.109 1 83.44 34 LYS B CA 1
ATOM 3101 C C . LYS B 1 34 ? 51 -15.812 28.188 1 83.44 34 LYS B C 1
ATOM 3103 O O . LYS B 1 34 ? 51.219 -15.93 26.969 1 83.44 34 LYS B O 1
ATOM 3108 N N . LEU B 1 35 ? 50.781 -14.656 28.734 1 86 35 LEU B N 1
ATOM 3109 C CA . LEU B 1 35 ? 50.781 -13.422 27.969 1 86 35 LEU B CA 1
ATOM 3110 C C . LEU B 1 35 ? 52.156 -13.117 27.391 1 86 35 LEU B C 1
ATOM 3112 O O . LEU B 1 35 ? 52.281 -12.734 26.234 1 86 35 LEU B O 1
ATOM 3116 N N . LEU B 1 36 ? 53.094 -13.43 28.25 1 86.06 36 LEU B N 1
ATOM 3117 C CA . LEU B 1 36 ? 54.469 -13.234 27.828 1 86.06 36 LEU B CA 1
ATOM 3118 C C . LEU B 1 36 ? 54.844 -14.227 26.734 1 86.06 36 LEU B C 1
ATOM 3120 O O . LEU B 1 36 ? 55.531 -13.867 25.766 1 86.06 36 LEU B O 1
ATOM 3124 N N . ARG B 1 37 ? 54.375 -15.406 26.922 1 86.75 37 ARG B N 1
ATOM 3125 C CA . ARG B 1 37 ? 54.656 -16.438 25.922 1 86.75 37 ARG B CA 1
ATOM 3126 C C . ARG B 1 37 ? 54.031 -16.047 24.578 1 86.75 37 ARG B C 1
ATOM 3128 O O . ARG B 1 37 ? 54.688 -16.203 23.531 1 86.75 37 ARG B O 1
ATOM 3135 N N . HIS B 1 38 ? 52.844 -15.539 24.547 1 88.06 38 HIS B N 1
ATOM 3136 C CA . HIS B 1 38 ? 52.188 -15.094 23.328 1 88.06 38 HIS B CA 1
ATOM 3137 C C . HIS B 1 38 ? 53 -13.984 22.656 1 88.06 38 HIS B C 1
ATOM 3139 O O . HIS B 1 38 ? 53.219 -14.023 21.438 1 88.06 38 HIS B O 1
ATOM 3145 N N . LEU B 1 39 ? 53.406 -13.07 23.453 1 87.81 39 LEU B N 1
ATOM 3146 C CA . LEU B 1 39 ? 54.156 -11.93 22.938 1 87.81 39 LEU B CA 1
ATOM 3147 C C . LEU B 1 39 ? 55.5 -12.391 22.344 1 87.81 39 LEU B C 1
ATOM 3149 O O . LEU B 1 39 ? 55.875 -11.938 21.25 1 87.81 39 LEU B O 1
ATOM 3153 N N . GLU B 1 40 ? 56.125 -13.297 22.953 1 88.56 40 GLU B N 1
ATOM 3154 C CA . GLU B 1 40 ? 57.438 -13.758 22.531 1 88.56 40 GLU B CA 1
ATOM 3155 C C . GLU B 1 40 ? 57.344 -14.68 21.312 1 88.56 40 GLU B C 1
ATOM 3157 O O . GLU B 1 40 ? 58.219 -14.641 20.422 1 88.56 40 GLU B O 1
ATOM 3162 N N . THR B 1 41 ? 56.25 -15.414 21.297 1 88.38 41 THR B N 1
ATOM 3163 C CA . THR B 1 41 ? 56.094 -16.391 20.219 1 88.38 41 THR B CA 1
ATOM 3164 C C . THR B 1 41 ? 55.469 -15.758 18.984 1 88.38 41 THR B C 1
ATOM 3166 O O . THR B 1 41 ? 55.969 -15.977 17.875 1 88.38 41 THR B O 1
ATOM 3169 N N . ASN B 1 42 ? 54.5 -14.945 19.234 1 86.38 42 ASN B N 1
ATOM 3170 C CA . ASN B 1 42 ? 53.75 -14.438 18.094 1 86.38 42 ASN B CA 1
ATOM 3171 C C . ASN B 1 42 ? 54.281 -13.094 17.625 1 86.38 42 ASN B C 1
ATOM 3173 O O . ASN B 1 42 ? 54.094 -12.727 16.453 1 86.38 42 ASN B O 1
ATOM 3177 N N . HIS B 1 43 ? 54.844 -12.336 18.516 1 87.69 43 HIS B N 1
ATOM 3178 C CA . HIS B 1 43 ? 55.344 -11.008 18.172 1 87.69 43 HIS B CA 1
ATOM 3179 C C . HIS B 1 43 ? 56.781 -10.812 18.656 1 87.69 43 HIS B C 1
ATOM 3181 O O . HIS B 1 43 ? 57.062 -9.906 19.469 1 87.69 43 HIS B O 1
ATOM 3187 N N . PRO B 1 44 ? 57.75 -11.633 18.156 1 87.25 44 PRO B N 1
ATOM 3188 C CA . PRO B 1 44 ? 59.125 -11.586 18.656 1 87.25 44 PRO B CA 1
ATOM 3189 C C . PRO B 1 44 ? 59.812 -10.242 18.406 1 87.25 44 PRO B C 1
ATOM 3191 O O . PRO B 1 44 ? 60.688 -9.828 19.156 1 87.25 44 PRO B O 1
ATOM 3194 N N . THR B 1 45 ? 59.344 -9.531 17.391 1 85.31 45 THR B N 1
ATOM 3195 C CA . THR B 1 45 ? 60 -8.273 17.031 1 85.31 45 THR B CA 1
ATOM 3196 C C . THR B 1 45 ? 59.531 -7.145 17.938 1 85.31 45 THR B C 1
ATOM 3198 O O . THR B 1 45 ? 60.219 -6.141 18.094 1 85.31 45 THR B O 1
ATOM 3201 N N . ASP B 1 46 ? 58.406 -7.305 18.547 1 84.31 46 ASP B N 1
ATOM 3202 C CA . ASP B 1 46 ? 57.812 -6.219 19.328 1 84.31 46 ASP B CA 1
ATOM 3203 C C . ASP B 1 46 ? 57.875 -6.508 20.828 1 84.31 46 ASP B C 1
ATOM 3205 O O . ASP B 1 46 ? 57.375 -5.75 21.641 1 84.31 46 ASP B O 1
ATOM 3209 N N . LYS B 1 47 ? 58.5 -7.598 21.188 1 80.38 47 LYS B N 1
ATOM 3210 C CA . LYS B 1 47 ? 58.562 -8.062 22.578 1 80.38 47 LYS B CA 1
ATOM 3211 C C . LYS B 1 47 ? 59.344 -7.094 23.453 1 80.38 47 LYS B C 1
ATOM 3213 O O . LYS B 1 47 ? 59.062 -6.953 24.641 1 80.38 47 LYS B O 1
ATOM 3218 N N . ASP B 1 48 ? 60.375 -6.445 22.953 1 81.94 48 ASP B N 1
ATOM 3219 C CA . ASP B 1 48 ? 61.25 -5.602 23.75 1 81.94 48 ASP B CA 1
ATOM 3220 C C . ASP B 1 48 ? 60.875 -4.129 23.609 1 81.94 48 ASP B C 1
ATOM 3222 O O . ASP B 1 48 ? 61.625 -3.248 24.016 1 81.94 48 ASP B O 1
ATOM 3226 N N . LYS B 1 49 ? 59.688 -3.883 23.062 1 82.75 49 LYS B N 1
ATOM 3227 C CA . LYS B 1 49 ? 59.25 -2.496 22.906 1 82.75 49 LYS B CA 1
ATOM 3228 C C . LYS B 1 49 ? 58.781 -1.904 24.219 1 82.75 49 LYS B C 1
ATOM 3230 O O . LYS B 1 49 ? 58.406 -2.641 25.141 1 82.75 49 LYS B O 1
ATOM 3235 N N . ASP B 1 50 ? 58.938 -0.559 24.375 1 83.56 50 ASP B N 1
ATOM 3236 C CA . ASP B 1 50 ? 58.594 0.131 25.609 1 83.56 50 ASP B CA 1
ATOM 3237 C C . ASP B 1 50 ? 57.062 0.232 25.766 1 83.56 50 ASP B C 1
ATOM 3239 O O . ASP B 1 50 ? 56.312 0.054 24.797 1 83.56 50 ASP B O 1
ATOM 3243 N N . ILE B 1 51 ? 56.625 0.45 27.016 1 85.62 51 ILE B N 1
ATOM 3244 C CA . ILE B 1 51 ? 55.219 0.532 27.375 1 85.62 51 ILE B CA 1
ATOM 3245 C C . ILE B 1 51 ? 54.562 1.637 26.562 1 85.62 51 ILE B C 1
ATOM 3247 O O . ILE B 1 51 ? 53.344 1.548 26.25 1 85.62 51 ILE B O 1
ATOM 3251 N N . SER B 1 52 ? 55.344 2.635 26.156 1 84.25 52 SER B N 1
ATOM 3252 C CA . SER B 1 52 ? 54.781 3.732 25.375 1 84.25 52 SER B CA 1
ATOM 3253 C C . SER B 1 52 ? 54.312 3.244 24.016 1 84.25 52 SER B C 1
ATOM 3255 O O . SER B 1 52 ? 53.281 3.734 23.5 1 84.25 52 SER B O 1
ATOM 3257 N N . PHE B 1 53 ? 54.938 2.26 23.484 1 86.75 53 PHE B N 1
ATOM 3258 C CA . PHE B 1 53 ? 54.531 1.648 22.219 1 86.75 53 PHE B CA 1
ATOM 3259 C C . PHE B 1 53 ? 53.156 0.987 22.344 1 86.75 53 PHE B C 1
ATOM 3261 O O . PHE B 1 53 ? 52.281 1.203 21.5 1 86.75 53 PHE B O 1
ATOM 3268 N N . PHE B 1 54 ? 53.031 0.254 23.406 1 86.69 54 PHE B N 1
ATOM 3269 C CA . PHE B 1 54 ? 51.781 -0.465 23.594 1 86.69 54 PHE B CA 1
ATOM 3270 C C . PHE B 1 54 ? 50.656 0.496 23.969 1 86.69 54 PHE B C 1
ATOM 3272 O O . PHE B 1 54 ? 49.469 0.267 23.609 1 86.69 54 PHE B O 1
ATOM 3279 N N . LYS B 1 55 ? 50.969 1.591 24.562 1 85.25 55 LYS B N 1
ATOM 3280 C CA . LYS B 1 55 ? 50 2.617 24.859 1 85.25 55 LYS B CA 1
ATOM 3281 C C . LYS B 1 55 ? 49.469 3.264 23.578 1 85.25 55 LYS B C 1
ATOM 3283 O O . LYS B 1 55 ? 48.281 3.549 23.453 1 85.25 55 LYS B O 1
ATOM 3288 N N . ARG B 1 56 ? 50.281 3.443 22.672 1 84.44 56 ARG B N 1
ATOM 3289 C CA . ARG B 1 56 ? 49.875 3.994 21.375 1 84.44 56 ARG B CA 1
ATOM 3290 C C . ARG B 1 56 ? 48.969 3.02 20.625 1 84.44 56 ARG B C 1
ATOM 3292 O O . ARG B 1 56 ? 48 3.426 20.016 1 84.44 56 ARG B O 1
ATOM 3299 N N . LYS B 1 57 ? 49.406 1.781 20.703 1 83.31 57 LYS B N 1
ATOM 3300 C CA . LYS B 1 57 ? 48.594 0.762 20.031 1 83.31 57 LYS B CA 1
ATOM 3301 C C . LYS B 1 57 ? 47.219 0.653 20.688 1 83.31 57 LYS B C 1
ATOM 3303 O O . LYS B 1 57 ? 46.219 0.423 20 1 83.31 57 LYS B O 1
ATOM 3308 N N . LEU B 1 58 ? 47.281 0.804 21.938 1 84.06 58 LEU B N 1
ATOM 3309 C CA . LEU B 1 58 ? 46 0.801 22.656 1 84.06 58 LEU B CA 1
ATOM 3310 C C . LEU B 1 58 ? 45.156 1.985 22.234 1 84.06 58 LEU B C 1
ATOM 3312 O O . LEU B 1 58 ? 43.938 1.839 22.047 1 84.06 58 LEU B O 1
ATOM 3316 N N . GLU B 1 59 ? 45.719 3.125 22.141 1 81.38 59 GLU B N 1
ATOM 3317 C CA . GLU B 1 59 ? 45 4.305 21.703 1 81.38 59 GLU B CA 1
ATOM 3318 C C . GLU B 1 59 ? 44.406 4.105 20.312 1 81.38 59 GLU B C 1
ATOM 3320 O O . GLU B 1 59 ? 43.25 4.473 20.047 1 81.38 59 GLU B O 1
ATOM 3325 N N . SER B 1 60 ? 45.25 3.479 19.5 1 77.75 60 SER B N 1
ATOM 3326 C CA . SER B 1 60 ? 44.781 3.197 18.141 1 77.75 60 SER B CA 1
ATOM 3327 C C . SER B 1 60 ? 43.656 2.178 18.141 1 77.75 60 SER B C 1
ATOM 3329 O O . SER B 1 60 ? 42.688 2.314 17.391 1 77.75 60 SER B O 1
ATOM 3331 N N . HIS B 1 61 ? 43.875 1.189 18.953 1 77 61 HIS B N 1
ATOM 3332 C CA . HIS B 1 61 ? 42.875 0.163 19.109 1 77 61 HIS B CA 1
ATOM 3333 C C . HIS B 1 61 ? 41.562 0.759 19.641 1 77 61 HIS B C 1
ATOM 3335 O O . HIS B 1 61 ? 40.469 0.453 19.141 1 77 61 HIS B O 1
ATOM 3341 N N . ASN B 1 62 ? 41.781 1.517 20.672 1 75 62 ASN B N 1
ATOM 3342 C CA . ASN B 1 62 ? 40.625 2.158 21.25 1 75 62 ASN B CA 1
ATOM 3343 C C . ASN B 1 62 ? 39.938 3.115 20.266 1 75 62 ASN B C 1
ATOM 3345 O O . ASN B 1 62 ? 38.719 3.209 20.203 1 75 62 ASN B O 1
ATOM 3349 N N . LYS B 1 63 ? 40.656 3.756 19.484 1 73.94 63 LYS B N 1
ATOM 3350 C CA . LYS B 1 63 ? 40.125 4.656 18.469 1 73.94 63 LYS B CA 1
ATOM 3351 C C . LYS B 1 63 ? 39.375 3.883 17.391 1 73.94 63 LYS B C 1
ATOM 3353 O O . LYS B 1 63 ? 38.312 4.312 16.953 1 73.94 63 LYS B O 1
ATOM 3358 N N . SER B 1 64 ? 40.094 2.76 17.062 1 69.81 64 SER B N 1
ATOM 3359 C CA . SER B 1 64 ? 39.438 1.929 16.062 1 69.81 64 SER B CA 1
ATOM 3360 C C . SER B 1 64 ? 38.094 1.369 16.578 1 69.81 64 SER B C 1
ATOM 3362 O O . SER B 1 64 ? 37.094 1.348 15.859 1 69.81 64 SER B O 1
ATOM 3364 N N . ARG B 1 65 ? 38.156 0.976 17.859 1 66.88 65 ARG B N 1
ATOM 3365 C CA . ARG B 1 65 ? 36.938 0.441 18.469 1 66.88 65 ARG B CA 1
ATOM 3366 C C . ARG B 1 65 ? 35.875 1.524 18.625 1 66.88 65 ARG B C 1
ATOM 3368 O O . ARG B 1 65 ? 34.719 1.28 18.391 1 66.88 65 ARG B O 1
ATOM 3375 N N . SER B 1 66 ? 36.406 2.623 19.062 1 69.25 66 SER B N 1
ATOM 3376 C CA . SER B 1 66 ? 35.5 3.75 19.203 1 69.25 66 SER B CA 1
ATOM 3377 C C . SER B 1 66 ? 34.906 4.168 17.859 1 69.25 66 SER B C 1
ATOM 3379 O O . SER B 1 66 ? 33.719 4.512 17.766 1 69.25 66 SER B O 1
ATOM 3381 N N . PHE B 1 67 ? 35.688 4.02 16.859 1 62.53 67 PHE B N 1
ATOM 3382 C CA . PHE B 1 67 ? 35.25 4.371 15.523 1 62.53 67 PHE B CA 1
ATOM 3383 C C . PHE B 1 67 ? 34.219 3.387 15.016 1 62.53 67 PHE B C 1
ATOM 3385 O O . PHE B 1 67 ? 33.188 3.793 14.453 1 62.53 67 PHE B O 1
ATOM 3392 N N . ILE B 1 68 ? 34.5 2.135 15.258 1 59.09 68 ILE B N 1
ATOM 3393 C CA . ILE B 1 68 ? 33.594 1.094 14.836 1 59.09 68 ILE B CA 1
ATOM 3394 C C . ILE B 1 68 ? 32.281 1.24 15.602 1 59.09 68 ILE B C 1
ATOM 3396 O O . ILE B 1 68 ? 31.188 1.118 15.016 1 59.09 68 ILE B O 1
ATOM 3400 N N . GLU B 1 69 ? 32.406 1.431 16.844 1 64.06 69 GLU B N 1
ATOM 3401 C CA . GLU B 1 69 ? 31.234 1.603 17.672 1 64.06 69 GLU B CA 1
ATOM 3402 C C . GLU B 1 69 ? 30.422 2.818 17.234 1 64.06 69 GLU B C 1
ATOM 3404 O O . GLU B 1 69 ? 29.188 2.77 17.188 1 64.06 69 GLU B O 1
ATOM 3409 N N . LYS B 1 70 ? 31.078 3.857 16.922 1 63.81 70 LYS B N 1
ATOM 3410 C CA . LYS B 1 70 ? 30.375 5.062 16.484 1 63.81 70 LYS B CA 1
ATOM 3411 C C . LYS B 1 70 ? 29.703 4.84 15.133 1 63.81 70 LYS B C 1
ATOM 3413 O O . LYS B 1 70 ? 28.578 5.297 14.914 1 63.81 70 LYS B O 1
ATOM 3418 N N . LYS B 1 71 ? 30.453 4.191 14.398 1 61.62 71 LYS B N 1
ATOM 3419 C CA . LYS B 1 71 ? 29.891 3.9 13.086 1 61.62 71 LYS B CA 1
ATOM 3420 C C . LYS B 1 71 ? 28.641 3.033 13.203 1 61.62 71 LYS B C 1
ATOM 3422 O O . LYS B 1 71 ? 27.656 3.273 12.516 1 61.62 71 LYS B O 1
ATOM 3427 N N . PHE B 1 72 ? 28.812 2.146 14.141 1 62.03 72 PHE B N 1
ATOM 3428 C CA . PHE B 1 72 ? 27.672 1.264 14.359 1 62.03 72 PHE B CA 1
ATOM 3429 C C . PHE B 1 72 ? 26.469 2.043 14.906 1 62.03 72 PHE B C 1
ATOM 3431 O O . PHE B 1 72 ? 25.344 1.812 14.492 1 62.03 72 PHE B O 1
ATOM 3438 N N . THR B 1 73 ? 26.781 2.826 15.789 1 68.81 73 THR B N 1
ATOM 3439 C CA . THR B 1 73 ? 25.719 3.631 16.391 1 68.81 73 THR B CA 1
ATOM 3440 C C . THR B 1 73 ? 25.094 4.551 15.344 1 68.81 73 THR B C 1
ATOM 3442 O O . THR B 1 73 ? 23.875 4.727 15.312 1 68.81 73 THR B O 1
ATOM 3445 N N . THR B 1 74 ? 25.906 5.078 14.57 1 72.88 74 THR B N 1
ATOM 3446 C CA . THR B 1 74 ? 25.406 5.984 13.531 1 72.88 74 THR B CA 1
ATOM 3447 C C . THR B 1 74 ? 24.578 5.227 12.508 1 72.88 74 THR B C 1
ATOM 3449 O O . THR B 1 74 ? 23.531 5.715 12.078 1 72.88 74 THR B O 1
ATOM 3452 N N . ASP B 1 75 ? 25.047 4.051 12.297 1 74.81 75 ASP B N 1
ATOM 3453 C CA . ASP B 1 75 ? 24.312 3.242 11.328 1 74.81 75 ASP B CA 1
ATOM 3454 C C . ASP B 1 75 ? 22.953 2.834 11.875 1 74.81 75 ASP B C 1
ATOM 3456 O O . ASP B 1 75 ? 21.953 2.842 11.141 1 74.81 75 ASP B O 1
ATOM 3460 N N . ASN B 1 76 ? 22.953 2.59 13.125 1 82.5 76 ASN B N 1
ATOM 3461 C CA . ASN B 1 76 ? 21.688 2.205 13.742 1 82.5 76 ASN B CA 1
ATOM 3462 C C . ASN B 1 76 ? 20.703 3.375 13.797 1 82.5 76 ASN B C 1
ATOM 3464 O O . ASN B 1 76 ? 19.5 3.184 13.648 1 82.5 76 ASN B O 1
ATOM 3468 N N . GLN B 1 77 ? 21.312 4.508 13.945 1 88.5 77 GLN B N 1
ATOM 3469 C CA . GLN B 1 77 ? 20.469 5.695 13.961 1 88.5 77 GLN B CA 1
ATOM 3470 C C . GLN B 1 77 ? 19.859 5.957 12.578 1 88.5 77 GLN B C 1
ATOM 3472 O O . GLN B 1 77 ? 18.703 6.355 12.469 1 88.5 77 GLN B O 1
ATOM 3477 N N . LYS B 1 78 ? 20.656 5.754 11.617 1 90.25 78 LYS B N 1
ATOM 3478 C CA . LYS B 1 78 ? 20.188 5.949 10.25 1 90.25 78 LYS B CA 1
ATOM 3479 C C . LYS B 1 78 ? 19.078 4.949 9.906 1 90.25 78 LYS B C 1
ATOM 3481 O O . LYS B 1 78 ? 18.094 5.312 9.266 1 90.25 78 LYS B O 1
ATOM 3486 N N . ILE B 1 79 ? 19.297 3.762 10.383 1 92.88 79 ILE B N 1
ATOM 3487 C CA . ILE B 1 79 ? 18.344 2.695 10.133 1 92.88 79 ILE B CA 1
ATOM 3488 C C . ILE B 1 79 ? 17.031 3.002 10.852 1 92.88 79 ILE B C 1
ATOM 3490 O O . ILE B 1 79 ? 15.945 2.838 10.281 1 92.88 79 ILE B O 1
ATOM 3494 N N . THR B 1 80 ? 17.125 3.461 12.039 1 94.06 80 THR B N 1
ATOM 3495 C CA . THR B 1 80 ? 15.945 3.799 12.82 1 94.06 80 THR B CA 1
ATOM 3496 C C . THR B 1 80 ? 15.211 4.988 12.211 1 94.06 80 THR B C 1
ATOM 3498 O O . THR B 1 80 ? 13.984 5.016 12.18 1 94.06 80 THR B O 1
ATOM 3501 N N . LYS B 1 81 ? 15.984 5.926 11.773 1 95.12 81 LYS B N 1
ATOM 3502 C CA . LYS B 1 81 ? 15.383 7.09 11.125 1 95.12 81 LYS B CA 1
ATOM 3503 C C . LYS B 1 81 ? 14.602 6.688 9.875 1 95.12 81 LYS B C 1
ATOM 3505 O O . LYS B 1 81 ? 13.508 7.195 9.633 1 95.12 81 LYS B O 1
ATOM 3510 N N . ALA B 1 82 ? 15.195 5.809 9.109 1 96.31 82 ALA B N 1
ATOM 3511 C CA . ALA B 1 82 ? 14.516 5.301 7.922 1 96.31 82 ALA B CA 1
ATOM 3512 C C . ALA B 1 82 ? 13.195 4.633 8.289 1 96.31 82 ALA B C 1
ATOM 3514 O O . ALA B 1 82 ? 12.18 4.824 7.609 1 96.31 82 ALA B O 1
ATOM 3515 N N . SER B 1 83 ? 13.219 3.869 9.375 1 96.81 83 SER B N 1
ATOM 3516 C CA . SER B 1 83 ? 12.023 3.186 9.852 1 96.81 83 SER B CA 1
ATOM 3517 C C . SER B 1 83 ? 10.93 4.184 10.227 1 96.81 83 SER B C 1
ATOM 3519 O O . SER B 1 83 ? 9.758 3.979 9.906 1 96.81 83 SER B O 1
ATOM 3521 N N . TYR B 1 84 ? 11.289 5.273 10.875 1 97.31 84 TYR B N 1
ATOM 3522 C CA . TYR B 1 84 ? 10.336 6.305 11.266 1 97.31 84 TYR B CA 1
ATOM 3523 C C . TYR B 1 84 ? 9.758 7 10.039 1 97.31 84 TYR B C 1
ATOM 3525 O O . TYR B 1 84 ? 8.547 7.234 9.961 1 97.31 84 TYR B O 1
ATOM 3533 N N . LYS B 1 85 ? 10.594 7.328 9.109 1 97.38 85 LYS B N 1
ATOM 3534 C CA . LYS B 1 85 ? 10.148 8.039 7.918 1 97.38 85 LYS B CA 1
ATOM 3535 C C . LYS B 1 85 ? 9.156 7.191 7.113 1 97.38 85 LYS B C 1
ATOM 3537 O O . LYS B 1 85 ? 8.141 7.699 6.645 1 97.38 85 LYS B O 1
ATOM 3542 N N . VAL B 1 86 ? 9.484 5.926 6.965 1 97.94 86 VAL B N 1
ATOM 3543 C CA . VAL B 1 86 ? 8.617 5.031 6.207 1 97.94 86 VAL B CA 1
ATOM 3544 C C . VAL B 1 86 ? 7.289 4.855 6.941 1 97.94 86 VAL B C 1
ATOM 3546 O O . VAL B 1 86 ? 6.227 4.871 6.316 1 97.94 86 VAL B O 1
ATOM 3549 N N . SER B 1 87 ? 7.359 4.699 8.242 1 97.75 87 SER B N 1
ATOM 3550 C CA . SER B 1 87 ? 6.141 4.555 9.031 1 97.75 87 SER B CA 1
ATOM 3551 C C . SER B 1 87 ? 5.258 5.793 8.914 1 97.75 87 SER B C 1
ATOM 3553 O O . SER B 1 87 ? 4.031 5.684 8.859 1 97.75 87 SER B O 1
ATOM 3555 N N . TYR B 1 88 ? 5.898 6.926 8.875 1 97.94 88 TYR B N 1
ATOM 3556 C CA . TYR B 1 88 ? 5.188 8.18 8.68 1 97.94 88 TYR B CA 1
ATOM 3557 C C . TYR B 1 88 ? 4.449 8.195 7.348 1 97.94 88 TYR B C 1
ATOM 3559 O O . TYR B 1 88 ? 3.279 8.578 7.285 1 97.94 88 TYR B O 1
ATOM 3567 N N . ARG B 1 89 ? 5.113 7.742 6.328 1 97.25 89 ARG B N 1
ATOM 3568 C CA . ARG B 1 89 ? 4.512 7.723 5 1 97.25 89 ARG B CA 1
ATOM 3569 C C . ARG B 1 89 ? 3.365 6.723 4.934 1 97.25 89 ARG B C 1
ATOM 3571 O O . ARG B 1 89 ? 2.357 6.969 4.266 1 97.25 89 ARG B O 1
ATOM 3578 N N . ILE B 1 90 ? 3.553 5.586 5.578 1 96.56 90 ILE B N 1
ATOM 3579 C CA . ILE B 1 90 ? 2.504 4.574 5.609 1 96.56 90 ILE B CA 1
ATOM 3580 C C . ILE B 1 90 ? 1.245 5.152 6.25 1 96.56 90 ILE B C 1
ATOM 3582 O O . ILE B 1 90 ? 0.146 5.016 5.707 1 96.56 90 ILE B O 1
ATOM 3586 N N . ALA B 1 91 ? 1.413 5.785 7.363 1 95.62 91 ALA B N 1
ATOM 3587 C CA . ALA B 1 91 ? 0.283 6.387 8.07 1 95.62 91 ALA B CA 1
ATOM 3588 C C . ALA B 1 91 ? -0.359 7.488 7.23 1 95.62 91 ALA B C 1
ATOM 3590 O O . ALA B 1 91 ? -1.587 7.59 7.164 1 95.62 91 ALA B O 1
ATOM 3591 N N . LEU B 1 92 ? 0.485 8.352 6.602 1 95 92 LEU B N 1
ATOM 3592 C CA . LEU B 1 92 ? -0.013 9.453 5.781 1 95 92 LEU B CA 1
ATOM 3593 C C . LEU B 1 92 ? -0.862 8.922 4.629 1 95 92 LEU B C 1
ATOM 3595 O O . LEU B 1 92 ? -1.859 9.547 4.254 1 95 92 LEU B O 1
ATOM 3599 N N . ALA B 1 93 ? -0.407 7.809 4.098 1 92.81 93 ALA B N 1
ATOM 3600 C CA . ALA B 1 93 ? -1.109 7.223 2.957 1 92.81 93 ALA B CA 1
ATOM 3601 C C . ALA B 1 93 ? -2.363 6.48 3.408 1 92.81 93 ALA B C 1
ATOM 3603 O O . ALA B 1 93 ? -3.219 6.137 2.588 1 92.81 93 ALA B O 1
ATOM 3604 N N . GLY B 1 94 ? -2.512 6.23 4.688 1 90.44 94 GLY B N 1
ATOM 3605 C CA . GLY B 1 94 ? -3.668 5.527 5.219 1 90.44 94 GLY B CA 1
ATOM 3606 C C . GLY B 1 94 ? -3.625 4.031 4.965 1 90.44 94 GLY B C 1
ATOM 3607 O O . GLY B 1 94 ? -4.668 3.373 4.926 1 90.44 94 GLY B O 1
ATOM 3608 N N . GLU B 1 95 ? -2.424 3.484 4.738 1 91.69 95 GLU B N 1
ATOM 3609 C CA . GLU B 1 95 ? -2.275 2.059 4.457 1 91.69 95 GLU B CA 1
ATOM 3610 C C . GLU B 1 95 ? -2.145 1.252 5.742 1 91.69 95 GLU B C 1
ATOM 3612 O O . GLU B 1 95 ? -1.766 1.792 6.785 1 91.69 95 GLU B O 1
ATOM 3617 N N . ALA B 1 96 ? -2.467 -0.01 5.625 1 91.38 96 ALA B N 1
ATOM 3618 C CA . ALA B 1 96 ? -2.299 -0.903 6.77 1 91.38 96 ALA B CA 1
ATOM 3619 C C . ALA B 1 96 ? -0.83 -1.006 7.172 1 91.38 96 ALA B C 1
ATOM 3621 O O . ALA B 1 96 ? 0.059 -0.97 6.316 1 91.38 96 ALA B O 1
ATOM 3622 N N . HIS B 1 97 ? -0.617 -1.211 8.469 1 93.88 97 HIS B N 1
ATOM 3623 C CA . HIS B 1 97 ? 0.739 -1.246 9.008 1 93.88 97 HIS B CA 1
ATOM 3624 C C . HIS B 1 97 ? 1.526 -2.422 8.438 1 93.88 97 HIS B C 1
ATOM 3626 O O . HIS B 1 97 ? 2.748 -2.344 8.289 1 93.88 97 HIS B O 1
ATOM 3632 N N . VAL B 1 98 ? 0.864 -3.461 8.125 1 93.56 98 VAL B N 1
ATOM 3633 C CA . VAL B 1 98 ? 1.495 -4.695 7.672 1 93.56 98 VAL B CA 1
ATOM 3634 C C . VAL B 1 98 ? 2.15 -4.469 6.312 1 93.56 98 VAL B C 1
ATOM 3636 O O . VAL B 1 98 ? 2.996 -5.258 5.887 1 93.56 98 VAL B O 1
ATOM 3639 N N . ILE B 1 99 ? 1.819 -3.402 5.637 1 95.25 99 ILE B N 1
ATOM 3640 C CA . ILE B 1 99 ? 2.291 -3.154 4.277 1 95.25 99 ILE B CA 1
ATOM 3641 C C . ILE B 1 99 ? 3.807 -2.957 4.289 1 95.25 99 ILE B C 1
ATOM 3643 O O . ILE B 1 99 ? 4.473 -3.189 3.277 1 95.25 99 ILE B O 1
ATOM 3647 N N . GLY B 1 100 ? 4.324 -2.451 5.422 1 96.44 100 GLY B N 1
ATOM 3648 C CA . GLY B 1 100 ? 5.766 -2.291 5.551 1 96.44 100 GLY B CA 1
ATOM 3649 C C . GLY B 1 100 ? 6.535 -3.572 5.293 1 96.44 100 GLY B C 1
ATOM 3650 O O . GLY B 1 100 ? 7.477 -3.588 4.5 1 96.44 100 GLY B O 1
ATOM 3651 N N . GLU B 1 101 ? 6.055 -4.594 5.867 1 95.25 101 GLU B N 1
ATOM 3652 C CA . GLU B 1 101 ? 6.73 -5.883 5.746 1 95.25 101 GLU B CA 1
ATOM 3653 C C . GLU B 1 101 ? 6.262 -6.641 4.508 1 95.25 101 GLU B C 1
ATOM 3655 O O . GLU B 1 101 ? 7.051 -7.336 3.863 1 95.25 101 GLU B O 1
ATOM 3660 N N . SER B 1 102 ? 5.051 -6.477 4.141 1 94.62 102 SER B N 1
ATOM 3661 C CA . SER B 1 102 ? 4.453 -7.324 3.111 1 94.62 102 SER B CA 1
ATOM 3662 C C . SER B 1 102 ? 4.777 -6.805 1.714 1 94.62 102 SER B C 1
ATOM 3664 O O . SER B 1 102 ? 4.848 -7.578 0.758 1 94.62 102 SER B O 1
ATOM 3666 N N . LEU B 1 103 ? 4.984 -5.516 1.601 1 97 103 LEU B N 1
ATOM 3667 C CA . LEU B 1 103 ? 5.125 -4.984 0.25 1 97 103 LEU B CA 1
ATOM 3668 C C . LEU B 1 103 ? 6.332 -4.055 0.154 1 97 103 LEU B C 1
ATOM 3670 O O . LEU B 1 103 ? 7.207 -4.254 -0.69 1 97 103 LEU B O 1
ATOM 3674 N N . ILE B 1 104 ? 6.445 -3.127 1.042 1 97.44 104 ILE B N 1
ATOM 3675 C CA . ILE B 1 104 ? 7.457 -2.082 0.927 1 97.44 104 ILE B CA 1
ATOM 3676 C C . ILE B 1 104 ? 8.852 -2.695 1.052 1 97.44 104 ILE B C 1
ATOM 3678 O O . ILE B 1 104 ? 9.719 -2.467 0.202 1 97.44 104 ILE B O 1
ATOM 3682 N N . LYS B 1 105 ? 9.039 -3.467 2.076 1 96.12 105 LYS B N 1
ATOM 3683 C CA . LYS B 1 105 ? 10.359 -4.047 2.33 1 96.12 105 LYS B CA 1
ATOM 3684 C C . LYS B 1 105 ? 10.812 -4.906 1.155 1 96.12 105 LYS B C 1
ATOM 3686 O O . LYS B 1 105 ? 11.922 -4.734 0.646 1 96.12 105 LYS B O 1
ATOM 3691 N N . PRO B 1 106 ? 10 -5.797 0.678 1 96.69 106 PRO B N 1
ATOM 3692 C CA . PRO B 1 106 ? 10.422 -6.59 -0.481 1 96.69 106 PRO B CA 1
ATOM 3693 C C . PRO B 1 106 ? 10.672 -5.734 -1.721 1 96.69 106 PRO B C 1
ATOM 3695 O O . PRO B 1 106 ? 11.57 -6.031 -2.508 1 96.69 106 PRO B O 1
ATOM 3698 N N . CYS B 1 107 ? 9.906 -4.703 -1.935 1 97.19 107 CYS B N 1
ATOM 3699 C CA . CYS B 1 107 ? 10.102 -3.82 -3.08 1 97.19 107 CYS B CA 1
ATOM 3700 C C . CYS B 1 107 ? 11.438 -3.102 -2.996 1 97.19 107 CYS B C 1
ATOM 3702 O O . CYS B 1 107 ? 12.148 -2.973 -3.998 1 97.19 107 CYS B O 1
ATOM 3704 N N . VAL B 1 108 ? 11.758 -2.66 -1.799 1 97 108 VAL B N 1
ATOM 3705 C CA . VAL B 1 108 ? 13.031 -1.98 -1.59 1 97 108 VAL B CA 1
ATOM 3706 C C . VAL B 1 108 ? 14.18 -2.936 -1.895 1 97 108 VAL B C 1
ATOM 3708 O O . VAL B 1 108 ? 15.156 -2.555 -2.549 1 97 108 VAL B O 1
ATOM 3711 N N . GLN B 1 109 ? 14.039 -4.117 -1.455 1 95.94 109 GLN B N 1
ATOM 3712 C CA . GLN B 1 109 ? 15.07 -5.117 -1.696 1 95.94 109 GLN B CA 1
ATOM 3713 C C . GLN B 1 109 ? 15.234 -5.398 -3.188 1 95.94 109 GLN B C 1
ATOM 3715 O O . GLN B 1 109 ? 16.359 -5.508 -3.689 1 95.94 109 GLN B O 1
ATOM 3720 N N . ASP B 1 110 ? 14.125 -5.496 -3.859 1 96.06 110 ASP B N 1
ATOM 3721 C CA . ASP B 1 110 ? 14.156 -5.734 -5.301 1 96.06 110 ASP B CA 1
ATOM 3722 C C . ASP B 1 110 ? 14.852 -4.582 -6.031 1 96.06 110 ASP B C 1
ATOM 3724 O O . ASP B 1 110 ? 15.711 -4.809 -6.883 1 96.06 110 ASP B O 1
ATOM 3728 N N . ILE B 1 111 ? 14.492 -3.398 -5.691 1 96.31 111 ILE B N 1
ATOM 3729 C CA . ILE B 1 111 ? 15.023 -2.227 -6.379 1 96.31 111 ILE B CA 1
ATOM 3730 C C . ILE B 1 111 ? 16.516 -2.096 -6.094 1 96.31 111 ILE B C 1
ATOM 3732 O O . ILE B 1 111 ? 17.328 -1.957 -7.02 1 96.31 111 ILE B O 1
ATOM 3736 N N . VAL B 1 112 ? 16.875 -2.225 -4.852 1 95.69 112 VAL B N 1
ATOM 3737 C CA . VAL B 1 112 ? 18.266 -2.014 -4.449 1 95.69 112 VAL B CA 1
ATOM 3738 C C . VAL B 1 112 ? 19.141 -3.145 -4.988 1 95.69 112 VAL B C 1
ATOM 3740 O O . VAL B 1 112 ? 20.25 -2.908 -5.473 1 95.69 112 VAL B O 1
ATOM 3743 N N . SER B 1 113 ? 18.641 -4.34 -4.953 1 94.5 113 SER B N 1
ATOM 3744 C CA . SER B 1 113 ? 19.406 -5.469 -5.465 1 94.5 113 SER B CA 1
ATOM 3745 C C . SER B 1 113 ? 19.625 -5.352 -6.969 1 94.5 113 SER B C 1
ATOM 3747 O O . SER B 1 113 ? 20.719 -5.664 -7.469 1 94.5 113 SER B O 1
ATOM 3749 N N . CYS B 1 114 ? 18.625 -4.879 -7.684 1 93.38 114 CYS B N 1
ATOM 3750 C CA . CYS B 1 114 ? 18.719 -4.758 -9.133 1 93.38 114 CYS B CA 1
ATOM 3751 C C . CYS B 1 114 ? 19.594 -3.57 -9.523 1 93.38 114 CYS B C 1
ATOM 3753 O O . CYS B 1 114 ? 20.484 -3.699 -10.367 1 93.38 114 CYS B O 1
ATOM 3755 N N . VAL B 1 115 ? 19.438 -2.473 -8.875 1 92.19 115 VAL B N 1
ATOM 3756 C CA . VAL B 1 115 ? 20.031 -1.223 -9.32 1 92.19 115 VAL B CA 1
ATOM 3757 C C . VAL B 1 115 ? 21.422 -1.062 -8.695 1 92.19 115 VAL B C 1
ATOM 3759 O O . VAL B 1 115 ? 22.359 -0.621 -9.359 1 92.19 115 VAL B O 1
ATOM 3762 N N . LEU B 1 116 ? 21.562 -1.414 -7.414 1 90.38 116 LEU B N 1
ATOM 3763 C CA . LEU B 1 116 ? 22.797 -1.119 -6.699 1 90.38 116 LEU B CA 1
ATOM 3764 C C . LEU B 1 116 ? 23.594 -2.393 -6.449 1 90.38 116 LEU B C 1
ATOM 3766 O O . LEU B 1 116 ? 24.828 -2.363 -6.426 1 90.38 116 LEU B O 1
ATOM 3770 N N . GLY B 1 117 ? 22.938 -3.461 -6.242 1 90.06 117 GLY B N 1
ATOM 3771 C CA . GLY B 1 117 ? 23.641 -4.711 -6.012 1 90.06 117 GLY B CA 1
ATOM 3772 C C . GLY B 1 117 ? 23.156 -5.449 -4.777 1 90.06 117 GLY B C 1
ATOM 3773 O O . GLY B 1 117 ? 22.5 -4.863 -3.91 1 90.06 117 GLY B O 1
ATOM 3774 N N . GLU B 1 118 ? 23.5 -6.652 -4.641 1 89.31 118 GLU B N 1
ATOM 3775 C CA . GLU B 1 118 ? 23.016 -7.539 -3.59 1 89.31 118 GLU B CA 1
ATOM 3776 C C . GLU B 1 118 ? 23.578 -7.152 -2.23 1 89.31 118 GLU B C 1
ATOM 3778 O O . GLU B 1 118 ? 22.922 -7.312 -1.203 1 89.31 118 GLU B O 1
ATOM 3783 N N . SER B 1 119 ? 24.719 -6.691 -2.197 1 88.25 119 SER B N 1
ATOM 3784 C CA . SER B 1 119 ? 25.359 -6.309 -0.938 1 88.25 119 SER B CA 1
ATOM 3785 C C . SER B 1 119 ? 24.594 -5.168 -0.266 1 88.25 119 SER B C 1
ATOM 3787 O O . SER B 1 119 ? 24.422 -5.168 0.953 1 88.25 119 SER B O 1
ATOM 3789 N N . TYR B 1 120 ? 24.172 -4.23 -1.08 1 90.56 120 TYR B N 1
ATOM 3790 C CA . TYR B 1 120 ? 23.422 -3.092 -0.548 1 90.56 120 TYR B CA 1
ATOM 3791 C C . TYR B 1 120 ? 22.031 -3.506 -0.123 1 90.56 120 TYR B C 1
ATOM 3793 O O . TYR B 1 120 ? 21.453 -2.926 0.806 1 90.56 120 TYR B O 1
ATOM 3801 N N . SER B 1 121 ? 21.516 -4.504 -0.762 1 92.56 121 SER B N 1
ATOM 3802 C CA . SER B 1 121 ? 20.188 -5.008 -0.427 1 92.56 121 SER B CA 1
ATOM 3803 C C . SER B 1 121 ? 20.141 -5.543 0.999 1 92.56 121 SER B C 1
ATOM 3805 O O . SER B 1 121 ? 19.141 -5.371 1.702 1 92.56 121 SER B O 1
ATOM 3807 N N . LYS B 1 122 ? 21.156 -6.145 1.469 1 89.44 122 LYS B N 1
ATOM 3808 C CA . LYS B 1 122 ? 21.219 -6.68 2.826 1 89.44 122 LYS B CA 1
ATOM 3809 C C . LYS B 1 122 ? 21.234 -5.555 3.857 1 89.44 122 LYS B C 1
ATOM 3811 O O . LYS B 1 122 ? 20.672 -5.703 4.949 1 89.44 122 LYS B O 1
ATOM 3816 N N . GLN B 1 123 ? 21.828 -4.469 3.516 1 88.75 123 GLN B N 1
ATOM 3817 C CA . GLN B 1 123 ? 21.875 -3.328 4.422 1 88.75 123 GLN B CA 1
ATOM 3818 C C . GLN B 1 123 ? 20.5 -2.725 4.633 1 88.75 123 GLN B C 1
ATOM 3820 O O . GLN B 1 123 ? 20.125 -2.367 5.754 1 88.75 123 GLN B O 1
ATOM 3825 N N . VAL B 1 124 ? 19.781 -2.654 3.58 1 93.44 124 VAL B N 1
ATOM 3826 C CA . VAL B 1 124 ? 18.469 -2.023 3.686 1 93.44 124 VAL B CA 1
ATOM 3827 C C . VAL B 1 124 ? 17.484 -2.986 4.344 1 93.44 124 VAL B C 1
ATOM 3829 O O . VAL B 1 124 ? 16.453 -2.564 4.879 1 93.44 124 VAL B O 1
ATOM 3832 N N . GLU B 1 125 ? 17.828 -4.246 4.285 1 92.12 125 GLU B N 1
ATOM 3833 C CA . GLU B 1 125 ? 16.984 -5.258 4.922 1 92.12 125 GLU B CA 1
ATOM 3834 C C . GLU B 1 125 ? 16.969 -5.086 6.438 1 92.12 125 GLU B C 1
ATOM 3836 O O . GLU B 1 125 ? 16.047 -5.543 7.109 1 92.12 125 GLU B O 1
ATOM 3841 N N . SER B 1 126 ? 17.891 -4.418 6.965 1 91.44 126 SER B N 1
ATOM 3842 C CA . SER B 1 126 ? 18 -4.227 8.406 1 91.44 126 SER B CA 1
ATOM 3843 C C . SER B 1 126 ? 16.953 -3.246 8.922 1 91.44 126 SER B C 1
ATOM 3845 O O . SER B 1 126 ? 16.719 -3.174 10.133 1 91.44 126 SER B O 1
ATOM 3847 N N . VAL B 1 127 ? 16.359 -2.523 8.078 1 94.62 127 VAL B N 1
ATOM 3848 C CA . VAL B 1 127 ? 15.328 -1.586 8.484 1 94.62 127 VAL B CA 1
ATOM 3849 C C . VAL B 1 127 ? 14.086 -2.354 8.938 1 94.62 127 VAL B C 1
ATOM 3851 O O . VAL B 1 127 ? 13.523 -3.141 8.172 1 94.62 127 VAL B O 1
ATOM 3854 N N . SER B 1 128 ? 13.641 -2.148 10.141 1 94.5 128 SER B N 1
ATOM 3855 C CA . SER B 1 128 ? 12.492 -2.867 10.68 1 94.5 128 SER B CA 1
ATOM 3856 C C . SER B 1 128 ? 11.18 -2.219 10.242 1 94.5 128 SER B C 1
ATOM 3858 O O . SER B 1 128 ? 10.938 -1.047 10.539 1 94.5 128 SER B O 1
ATOM 3860 N N . LEU B 1 129 ? 10.406 -2.996 9.562 1 96.56 129 LEU B N 1
ATOM 3861 C CA . LEU B 1 129 ? 9.109 -2.512 9.102 1 96.56 129 LEU B CA 1
ATOM 3862 C C . LEU B 1 129 ? 8.008 -3.514 9.422 1 96.56 129 LEU B C 1
ATOM 3864 O O . LEU B 1 129 ? 7.039 -3.646 8.664 1 96.56 129 LEU B O 1
ATOM 3868 N N . SER B 1 130 ? 8.195 -4.223 10.531 1 94.88 130 SER B N 1
ATOM 3869 C CA . SER B 1 130 ? 7.148 -5.148 10.961 1 94.88 130 SER B CA 1
ATOM 3870 C C . SER B 1 130 ? 5.891 -4.398 11.391 1 94.88 130 SER B C 1
ATOM 3872 O O . SER B 1 130 ? 5.945 -3.199 11.68 1 94.88 130 SER B O 1
ATOM 3874 N N . ASN B 1 131 ? 4.84 -5.148 11.43 1 94.25 131 ASN B N 1
ATOM 3875 C CA . ASN B 1 131 ? 3.564 -4.562 11.828 1 94.25 131 ASN B CA 1
ATOM 3876 C C . ASN B 1 131 ? 3.662 -3.877 13.188 1 94.25 131 ASN B C 1
ATOM 3878 O O . ASN B 1 131 ? 3.195 -2.748 13.352 1 94.25 131 ASN B O 1
ATOM 3882 N N . ASN B 1 132 ? 4.27 -4.531 14.094 1 94.06 132 ASN B N 1
ATOM 3883 C CA . ASN B 1 132 ? 4.383 -3.998 15.445 1 94.06 132 ASN B CA 1
ATOM 3884 C C . ASN B 1 132 ? 5.316 -2.791 15.5 1 94.06 132 ASN B C 1
ATOM 3886 O O . ASN B 1 132 ? 5.051 -1.822 16.219 1 94.06 132 ASN B O 1
ATOM 3890 N N . THR B 1 133 ? 6.391 -2.867 14.82 1 95.38 133 THR B N 1
ATOM 3891 C CA . THR B 1 133 ? 7.336 -1.759 14.781 1 95.38 133 THR B CA 1
ATOM 3892 C C . THR B 1 133 ? 6.695 -0.52 14.164 1 95.38 133 THR B C 1
ATOM 3894 O O . THR B 1 133 ? 6.82 0.584 14.695 1 95.38 133 THR B O 1
ATOM 3897 N N . VAL B 1 134 ? 6.051 -0.704 13.062 1 96.81 134 VAL B N 1
ATOM 3898 C CA . VAL B 1 134 ? 5.398 0.405 12.367 1 96.81 134 VAL B CA 1
ATOM 3899 C C . VAL B 1 134 ? 4.352 1.039 13.281 1 96.81 134 VAL B C 1
ATOM 3901 O O . VAL B 1 134 ? 4.25 2.266 13.359 1 96.81 134 VAL B O 1
ATOM 3904 N N . LYS B 1 135 ? 3.598 0.197 13.992 1 95.69 135 LYS B N 1
ATOM 3905 C CA . LYS B 1 135 ? 2.592 0.697 14.922 1 95.69 135 LYS B CA 1
ATOM 3906 C C . LYS B 1 135 ? 3.229 1.56 16.016 1 95.69 135 LYS B C 1
ATOM 3908 O O . LYS B 1 135 ? 2.738 2.65 16.312 1 95.69 135 LYS B O 1
ATOM 3913 N N . LYS B 1 136 ? 4.254 1.062 16.562 1 96.19 136 LYS B N 1
ATOM 3914 C CA . LYS B 1 136 ? 4.949 1.794 17.625 1 96.19 136 LYS B CA 1
ATOM 3915 C C . LYS B 1 136 ? 5.48 3.129 17.109 1 96.19 136 LYS B C 1
ATOM 3917 O O . LYS B 1 136 ? 5.367 4.152 17.781 1 96.19 136 LYS B O 1
ATOM 3922 N N . ARG B 1 137 ? 6.094 3.094 15.961 1 97.25 137 ARG B N 1
ATOM 3923 C CA . ARG B 1 137 ? 6.637 4.312 15.367 1 97.25 137 ARG B CA 1
ATOM 3924 C C . ARG B 1 137 ? 5.531 5.328 15.102 1 97.25 137 ARG B C 1
ATOM 3926 O O . ARG B 1 137 ? 5.715 6.527 15.336 1 97.25 137 ARG B O 1
ATOM 3933 N N . ILE B 1 138 ? 4.441 4.855 14.594 1 97.12 138 ILE B N 1
ATOM 3934 C CA . ILE B 1 138 ? 3.312 5.734 14.297 1 97.12 138 ILE B CA 1
ATOM 3935 C C . ILE B 1 138 ? 2.811 6.383 15.586 1 97.12 138 ILE B C 1
ATOM 3937 O O . ILE B 1 138 ? 2.504 7.578 15.609 1 97.12 138 ILE B O 1
ATOM 3941 N N . ASN B 1 139 ? 2.752 5.598 16.641 1 96.62 139 ASN B N 1
ATOM 3942 C CA . ASN B 1 139 ? 2.359 6.152 17.938 1 96.62 139 ASN B CA 1
ATOM 3943 C C . ASN B 1 139 ? 3.318 7.25 18.391 1 96.62 139 ASN B C 1
ATOM 3945 O O . ASN B 1 139 ? 2.887 8.297 18.875 1 96.62 139 ASN B O 1
ATOM 3949 N N . ASP B 1 140 ? 4.57 6.98 18.234 1 96.75 140 ASP B N 1
ATOM 3950 C CA . ASP B 1 140 ? 5.586 7.961 18.609 1 96.75 140 ASP B CA 1
ATOM 3951 C C . ASP B 1 140 ? 5.434 9.25 17.797 1 96.75 140 ASP B C 1
ATOM 3953 O O . ASP B 1 140 ? 5.547 10.352 18.344 1 96.75 140 ASP B O 1
ATOM 3957 N N . ILE B 1 141 ? 5.254 9.086 16.547 1 97.44 141 ILE B N 1
ATOM 3958 C CA . ILE B 1 141 ? 5.121 10.219 15.641 1 97.44 141 ILE B CA 1
ATOM 3959 C C . ILE B 1 141 ? 3.881 11.031 16.016 1 97.44 141 ILE B C 1
ATOM 3961 O O . ILE B 1 141 ? 3.934 12.266 16.062 1 97.44 141 ILE B O 1
ATOM 3965 N N . ALA B 1 142 ? 2.797 10.305 16.234 1 96.88 142 ALA B N 1
ATOM 3966 C CA . ALA B 1 142 ? 1.551 10.969 16.625 1 96.88 142 ALA B CA 1
ATOM 3967 C C . ALA B 1 142 ? 1.731 11.773 17.906 1 96.88 142 ALA B C 1
ATOM 3969 O O . ALA B 1 142 ? 1.213 12.883 18.031 1 96.88 142 ALA B O 1
ATOM 3970 N N . ASP B 1 143 ? 2.449 11.219 18.828 1 95.81 143 ASP B N 1
ATOM 3971 C CA . ASP B 1 143 ? 2.717 11.898 20.078 1 95.81 143 ASP B CA 1
ATOM 3972 C C . ASP B 1 143 ? 3.516 13.18 19.859 1 95.81 143 ASP B C 1
ATOM 3974 O O . ASP B 1 143 ? 3.262 14.203 20.5 1 95.81 143 ASP B O 1
ATOM 3978 N N . ASP B 1 144 ? 4.461 13.078 19.031 1 96.56 144 ASP B N 1
ATOM 3979 C CA . ASP B 1 144 ? 5.277 14.25 18.719 1 96.56 144 ASP B CA 1
ATOM 3980 C C . ASP B 1 144 ? 4.441 15.352 18.078 1 96.56 144 ASP B C 1
ATOM 3982 O O . ASP B 1 144 ? 4.602 16.531 18.406 1 96.56 144 ASP B O 1
ATOM 3986 N N . ILE B 1 145 ? 3.615 14.977 17.188 1 96.5 145 ILE B N 1
ATOM 3987 C CA . ILE B 1 145 ? 2.75 15.93 16.5 1 96.5 145 ILE B CA 1
ATOM 3988 C C . ILE B 1 145 ? 1.809 16.578 17.516 1 96.5 145 ILE B C 1
ATOM 3990 O O . ILE B 1 145 ? 1.576 17.797 17.453 1 96.5 145 ILE B O 1
ATOM 3994 N N . GLU B 1 146 ? 1.284 15.781 18.422 1 95.38 146 GLU B N 1
ATOM 3995 C CA . GLU B 1 146 ? 0.401 16.312 19.453 1 95.38 146 GLU B CA 1
ATOM 3996 C C . GLU B 1 146 ? 1.137 17.297 20.359 1 95.38 146 GLU B C 1
ATOM 3998 O O . GLU B 1 146 ? 0.6 18.359 20.703 1 95.38 146 GLU B O 1
ATOM 4003 N N . LEU B 1 147 ? 2.295 16.938 20.703 1 93.75 147 LEU B N 1
ATOM 4004 C CA . LEU B 1 147 ? 3.1 17.812 21.562 1 93.75 147 LEU B CA 1
ATOM 4005 C C . LEU B 1 147 ? 3.381 19.141 20.859 1 93.75 147 LEU B C 1
ATOM 4007 O O . LEU B 1 147 ? 3.314 20.203 21.484 1 93.75 147 LEU B O 1
ATOM 4011 N N . GLU B 1 148 ? 3.721 19.016 19.641 1 94.94 148 GLU B N 1
ATOM 4012 C CA . GLU B 1 148 ? 3.969 20.234 18.859 1 94.94 148 GLU B CA 1
ATOM 4013 C C . GLU B 1 148 ? 2.709 21.078 18.75 1 94.94 148 GLU B C 1
ATOM 4015 O O . GLU B 1 148 ? 2.771 22.312 18.844 1 94.94 148 GLU B O 1
ATOM 4020 N N . LEU B 1 149 ? 1.57 20.438 18.547 1 93.38 149 LEU B N 1
ATOM 4021 C CA . LEU B 1 149 ? 0.298 21.141 18.453 1 93.38 149 LEU B CA 1
ATOM 4022 C C . LEU B 1 149 ? -0.009 21.875 19.75 1 93.38 149 LEU B C 1
ATOM 4024 O O . LEU B 1 149 ? -0.383 23.047 19.734 1 93.38 149 LEU B O 1
ATOM 4028 N N . ILE B 1 150 ? 0.192 21.234 20.812 1 93.69 150 ILE B N 1
ATOM 4029 C CA . ILE B 1 150 ? -0.088 21.797 22.125 1 93.69 150 ILE B CA 1
ATOM 4030 C C . ILE B 1 150 ? 0.84 22.984 22.375 1 93.69 150 ILE B C 1
ATOM 4032 O O . ILE B 1 150 ? 0.409 24.016 22.891 1 93.69 150 ILE B O 1
ATOM 4036 N N . SER B 1 151 ? 2.07 22.844 22.016 1 93.31 151 SER B N 1
ATOM 4037 C CA . SER B 1 151 ? 3.033 23.938 22.188 1 93.31 151 SER B CA 1
ATOM 4038 C C . SER B 1 151 ? 2.619 25.172 21.391 1 93.31 151 SER B C 1
ATOM 4040 O O . SER B 1 151 ? 2.709 26.297 21.891 1 93.31 151 SER B O 1
ATOM 4042 N N . ARG B 1 152 ? 2.082 24.969 20.25 1 91.88 152 ARG B N 1
ATOM 4043 C CA . ARG B 1 152 ? 1.646 26.078 19.406 1 91.88 152 ARG B CA 1
ATOM 4044 C C . ARG B 1 152 ? 0.373 26.719 19.953 1 91.88 152 ARG B C 1
ATOM 4046 O O . ARG B 1 152 ? 0.21 27.938 19.891 1 91.88 152 ARG B O 1
ATOM 4053 N N . LEU B 1 153 ? -0.5 25.844 20.438 1 89.88 153 LEU B N 1
ATOM 4054 C CA . LEU B 1 153 ? -1.747 26.344 21.016 1 89.88 153 LEU B CA 1
ATOM 4055 C C . LEU B 1 153 ? -1.476 27.188 22.25 1 89.88 153 LEU B C 1
ATOM 4057 O O . LEU B 1 153 ? -2.164 28.188 22.484 1 89.88 153 LEU B O 1
ATOM 4061 N N . GLN B 1 154 ? -0.467 26.812 22.969 1 92 154 GLN B N 1
ATOM 4062 C CA . GLN B 1 154 ? -0.107 27.562 24.172 1 92 154 GLN B CA 1
ATOM 4063 C C . GLN B 1 154 ? 0.526 28.906 23.812 1 92 154 GLN B C 1
ATOM 4065 O O . GLN B 1 154 ? 0.403 29.875 24.562 1 92 154 GLN B O 1
ATOM 4070 N N . ALA B 1 155 ? 1.113 28.984 22.672 1 90.19 155 ALA B N 1
ATOM 4071 C CA . ALA B 1 155 ? 1.8 30.188 22.25 1 90.19 155 ALA B CA 1
ATOM 4072 C C . ALA B 1 155 ? 0.841 31.141 21.531 1 90.19 155 ALA B C 1
ATOM 4074 O O . ALA B 1 155 ? 1.104 32.344 21.438 1 90.19 155 ALA B O 1
ATOM 4075 N N . CYS B 1 156 ? -0.282 30.578 21.062 1 86.44 156 CYS B N 1
ATOM 4076 C CA . CYS B 1 156 ? -1.209 31.406 20.297 1 86.44 156 CYS B CA 1
ATOM 4077 C C . CYS B 1 156 ? -2.162 32.156 21.219 1 86.44 156 CYS B C 1
ATOM 4079 O O . CYS B 1 156 ? -2.424 31.719 22.344 1 86.44 156 CYS B O 1
ATOM 4081 N N . ASN B 1 157 ? -2.582 33.25 20.719 1 82.31 157 ASN B N 1
ATOM 4082 C CA . ASN B 1 157 ? -3.494 34.094 21.484 1 82.31 157 ASN B CA 1
ATOM 4083 C C . ASN B 1 157 ? -4.938 33.625 21.359 1 82.31 157 ASN B C 1
ATOM 4085 O O . ASN B 1 157 ? -5.77 33.906 22.219 1 82.31 157 ASN B O 1
ATOM 4089 N N . ALA B 1 158 ? -5.172 33 20.125 1 84 158 ALA B N 1
ATOM 4090 C CA . ALA B 1 158 ? -6.535 32.562 19.875 1 84 158 ALA B CA 1
ATOM 4091 C C . ALA B 1 158 ? -6.547 31.375 18.906 1 84 158 ALA B C 1
ATOM 4093 O O . ALA B 1 158 ? -5.633 31.234 18.094 1 84 158 ALA B O 1
ATOM 4094 N N . TYR B 1 159 ? -7.469 30.438 19.078 1 86.56 159 TYR B N 1
ATOM 4095 C CA . TYR B 1 159 ? -7.652 29.328 18.141 1 86.56 159 TYR B CA 1
ATOM 4096 C C . TYR B 1 159 ? -9.133 28.969 18.016 1 86.56 159 TYR B C 1
ATOM 4098 O O . TYR B 1 159 ? -9.953 29.391 18.828 1 86.56 159 TYR B O 1
ATOM 4106 N N . ALA B 1 160 ? -9.461 28.391 16.922 1 82.25 160 ALA B N 1
ATOM 4107 C CA . ALA B 1 160 ? -10.828 27.953 16.656 1 82.25 160 ALA B CA 1
ATOM 4108 C C . ALA B 1 160 ? -10.922 26.422 16.672 1 82.25 160 ALA B C 1
ATOM 4110 O O . ALA B 1 160 ? -10 25.734 16.234 1 82.25 160 ALA B O 1
ATOM 4111 N N . LEU B 1 161 ? -12.062 25.906 17.234 1 82.44 161 LEU B N 1
ATOM 4112 C CA . LEU B 1 161 ? -12.336 24.469 17.266 1 82.44 161 LEU B CA 1
ATOM 4113 C C . LEU B 1 161 ? -13.609 24.141 16.5 1 82.44 161 LEU B C 1
ATOM 4115 O O . LEU B 1 161 ? -14.602 24.875 16.609 1 82.44 161 LEU B O 1
ATOM 4119 N N . GLN B 1 162 ? -13.5 23.156 15.617 1 79.5 162 GLN B N 1
ATOM 4120 C CA . GLN B 1 162 ? -14.68 22.672 14.898 1 79.5 162 GLN B CA 1
ATOM 4121 C C . GLN B 1 162 ? -15.164 21.344 15.484 1 79.5 162 GLN B C 1
ATOM 4123 O O . GLN B 1 162 ? -14.383 20.406 15.648 1 79.5 162 GLN B O 1
ATOM 4128 N N . LEU B 1 163 ? -16.484 21.344 15.812 1 75.56 163 LEU B N 1
ATOM 4129 C CA . LEU B 1 163 ? -17.125 20.141 16.344 1 75.56 163 LEU B CA 1
ATOM 4130 C C . LEU B 1 163 ? -18.172 19.609 15.383 1 75.56 163 LEU B C 1
ATOM 4132 O O . LEU B 1 163 ? -18.875 20.391 14.734 1 75.56 163 LEU B O 1
ATOM 4136 N N . ASP B 1 164 ? -18.25 18.344 15.172 1 71.25 164 ASP B N 1
ATOM 4137 C CA . ASP B 1 164 ? -19.203 17.719 14.25 1 71.25 164 ASP B CA 1
ATOM 4138 C C . ASP B 1 164 ? -20.625 18.203 14.539 1 71.25 164 ASP B C 1
ATOM 4140 O O . ASP B 1 164 ? -21.391 18.469 13.617 1 71.25 164 ASP B O 1
ATOM 4144 N N . GLU B 1 165 ? -20.953 18.375 15.758 1 64.31 165 GLU B N 1
ATOM 4145 C CA . GLU B 1 165 ? -22.312 18.719 16.156 1 64.31 165 GLU B CA 1
ATOM 4146 C C . GLU B 1 165 ? -22.609 20.188 15.898 1 64.31 165 GLU B C 1
ATOM 4148 O O . GLU B 1 165 ? -23.781 20.578 15.797 1 64.31 165 GLU B O 1
ATOM 4153 N N . SER B 1 166 ? -21.594 20.984 15.68 1 61.03 166 SER B N 1
ATOM 4154 C CA . SER B 1 166 ? -21.797 22.422 15.594 1 61.03 166 SER B CA 1
ATOM 4155 C C . SER B 1 166 ? -22.328 22.828 14.219 1 61.03 166 SER B C 1
ATOM 4157 O O . SER B 1 166 ? -23.016 23.844 14.078 1 61.03 166 SER B O 1
ATOM 4159 N N . THR B 1 167 ? -22.016 22.125 13.172 1 57.66 167 THR B N 1
ATOM 4160 C CA . THR B 1 167 ? -22.359 22.531 11.812 1 57.66 167 THR B CA 1
ATOM 4161 C C . THR B 1 167 ? -23.859 22.484 11.602 1 57.66 167 THR B C 1
ATOM 4163 O O . THR B 1 167 ? -24.406 23.25 10.805 1 57.66 167 THR B O 1
ATOM 4166 N N . ASP B 1 168 ? -24.422 21.688 12.391 1 60.38 168 ASP B N 1
ATOM 4167 C CA . ASP B 1 168 ? -25.859 21.5 12.195 1 60.38 168 ASP B CA 1
ATOM 4168 C C . ASP B 1 168 ? -26.656 22.656 12.781 1 60.38 168 ASP B C 1
ATOM 4170 O O . ASP B 1 168 ? -27.719 23 12.258 1 60.38 168 ASP B O 1
ATOM 4174 N N . VAL B 1 169 ? -25.984 23.484 13.523 1 63.16 169 VAL B N 1
ATOM 4175 C CA . VAL B 1 169 ? -26.797 24.438 14.281 1 63.16 169 VAL B CA 1
ATOM 4176 C C . VAL B 1 169 ? -27.156 25.625 13.398 1 63.16 169 VAL B C 1
ATOM 4178 O O . VAL B 1 169 ? -28.312 26.062 13.375 1 63.16 169 VAL B O 1
ATOM 4181 N N . ALA B 1 170 ? -26.109 26.125 12.695 1 60.19 170 ALA B N 1
ATOM 4182 C CA . ALA B 1 170 ? -26.406 27.297 11.859 1 60.19 170 ALA B CA 1
ATOM 4183 C C . ALA B 1 170 ? -27.391 26.938 10.75 1 60.19 170 ALA B C 1
ATOM 4185 O O . ALA B 1 170 ? -28.297 27.719 10.453 1 60.19 170 ALA B O 1
ATOM 4186 N N . GLY B 1 171 ? -27.203 25.828 10.258 1 62.84 171 GLY B N 1
ATOM 4187 C CA . GLY B 1 171 ? -28.109 25.359 9.219 1 62.84 171 GLY B CA 1
ATOM 4188 C C . GLY B 1 171 ? -29.531 25.141 9.719 1 62.84 171 GLY B C 1
ATOM 4189 O O . GLY B 1 171 ? -30.5 25.484 9.047 1 62.84 171 GLY B O 1
ATOM 4190 N N . PHE B 1 172 ? -29.5 24.719 10.914 1 66.38 172 PHE B N 1
ATOM 4191 C CA . PHE B 1 172 ? -30.812 24.453 11.484 1 66.38 172 PHE B CA 1
ATOM 4192 C C . PHE B 1 172 ? -31.562 25.75 11.766 1 66.38 172 PHE B C 1
ATOM 4194 O O . PHE B 1 172 ? -32.781 25.828 11.555 1 66.38 172 PHE B O 1
ATOM 4201 N N . TRP B 1 173 ? -30.75 26.703 12.172 1 68.81 173 TRP B N 1
ATOM 4202 C CA . TRP B 1 173 ? -31.375 27.984 12.453 1 68.81 173 TRP B CA 1
ATOM 4203 C C . TRP B 1 173 ? -32 28.578 11.203 1 68.81 173 TRP B C 1
ATOM 4205 O O . TRP B 1 173 ? -33.156 29 11.219 1 68.81 173 TRP B O 1
ATOM 4215 N N . LEU B 1 174 ? -31.203 28.5 10.148 1 68.12 174 LEU B N 1
ATOM 4216 C CA . LEU B 1 174 ? -31.703 29.031 8.883 1 68.12 174 LEU B CA 1
ATOM 4217 C C . LEU B 1 174 ? -32.875 28.203 8.367 1 68.12 174 LEU B C 1
ATOM 4219 O O . LEU B 1 174 ? -33.844 28.766 7.832 1 68.12 174 LEU B O 1
ATOM 4223 N N . GLN B 1 175 ? -32.75 27.016 8.57 1 75.25 175 GLN B N 1
ATOM 4224 C CA . GLN B 1 175 ? -33.812 26.125 8.148 1 75.25 175 GLN B CA 1
ATOM 4225 C C . GLN B 1 175 ? -35.125 26.422 8.914 1 75.25 175 GLN B C 1
ATOM 4227 O O . GLN B 1 175 ? -36.188 26.453 8.32 1 75.25 175 GLN B O 1
ATOM 4232 N N . PHE B 1 176 ? -34.969 26.656 10.156 1 76.06 176 PHE B N 1
ATOM 4233 C CA . PHE B 1 176 ? -36.125 26.953 10.969 1 76.06 176 PHE B CA 1
ATOM 4234 C C . PHE B 1 176 ? -36.75 28.281 10.562 1 76.06 176 PHE B C 1
ATOM 4236 O O . PHE B 1 176 ? -37.969 28.438 10.555 1 76.06 176 PHE B O 1
ATOM 4243 N N . CYS B 1 177 ? -35.906 29.188 10.133 1 73.88 177 CYS B N 1
ATOM 4244 C CA . CYS B 1 177 ? -36.375 30.469 9.648 1 73.88 177 CYS B CA 1
ATOM 4245 C C . CYS B 1 177 ? -37.156 30.312 8.344 1 73.88 177 CYS B C 1
ATOM 4247 O O . CYS B 1 177 ? -38.219 30.891 8.172 1 73.88 177 CYS B O 1
ATOM 4249 N N . LEU B 1 178 ? -36.625 29.406 7.605 1 78.12 178 LEU B N 1
ATOM 4250 C CA . LEU B 1 178 ? -37.25 29.156 6.324 1 78.12 178 LEU B CA 1
ATOM 4251 C C . LEU B 1 178 ? -38.594 28.422 6.52 1 78.12 178 LEU B C 1
ATOM 4253 O O . LEU B 1 178 ? -39.562 28.75 5.859 1 78.12 178 LEU B O 1
ATOM 4257 N N . PHE B 1 179 ? -38.562 27.531 7.434 1 83.44 179 PHE B N 1
ATOM 4258 C CA . PHE B 1 179 ? -39.781 26.797 7.738 1 83.44 179 PHE B CA 1
ATOM 4259 C C . PHE B 1 179 ? -40.844 27.75 8.289 1 83.44 179 PHE B C 1
ATOM 4261 O O . PHE B 1 179 ? -42 27.672 7.883 1 83.44 179 PHE B O 1
ATOM 4268 N N . SER B 1 180 ? -40.438 28.562 9.164 1 82.62 180 SER B N 1
ATOM 4269 C CA . SER B 1 180 ? -41.375 29.516 9.766 1 82.62 180 SER B CA 1
ATOM 4270 C C . SER B 1 180 ? -41.938 30.453 8.711 1 82.62 180 SER B C 1
ATOM 4272 O O . SER B 1 180 ? -43.125 30.75 8.719 1 82.62 180 SER B O 1
ATOM 4274 N N . PHE B 1 181 ? -41.062 30.844 7.84 1 81.44 181 PHE B N 1
ATOM 4275 C CA . PHE B 1 181 ? -41.5 31.719 6.758 1 81.44 181 PHE B CA 1
ATOM 4276 C C . PHE B 1 181 ? -42.469 31 5.824 1 81.44 181 PHE B C 1
ATOM 4278 O O . PHE B 1 181 ? -43.469 31.562 5.406 1 81.44 181 PHE B O 1
ATOM 4285 N N . ALA B 1 182 ? -42.156 29.844 5.547 1 85.31 182 ALA B N 1
ATOM 4286 C CA . ALA B 1 182 ? -43 29.047 4.656 1 85.31 182 ALA B CA 1
ATOM 4287 C C . ALA B 1 182 ? -44.375 28.812 5.266 1 85.31 182 ALA B C 1
ATOM 4289 O O . ALA B 1 182 ? -45.406 28.922 4.574 1 85.31 182 ALA B O 1
ATOM 4290 N N . VAL B 1 183 ? -44.406 28.5 6.5 1 87 183 VAL B N 1
ATOM 4291 C CA . VAL B 1 183 ? -45.688 28.25 7.191 1 87 183 VAL B CA 1
ATOM 4292 C C . VAL B 1 183 ? -46.5 29.531 7.219 1 87 183 VAL B C 1
ATOM 4294 O O . VAL B 1 183 ? -47.719 29.484 7.055 1 87 183 VAL B O 1
ATOM 4297 N N . GLU B 1 184 ? -45.875 30.656 7.324 1 83.62 184 GLU B N 1
ATOM 4298 C CA . GLU B 1 184 ? -46.562 31.938 7.332 1 83.62 184 GLU B CA 1
ATOM 4299 C C . GLU B 1 184 ? -47.188 32.25 5.977 1 83.62 184 GLU B C 1
ATOM 4301 O O . GLU B 1 184 ? -48.25 32.875 5.898 1 83.62 184 GLU B O 1
ATOM 4306 N N . GLN B 1 185 ? -46.562 31.672 4.957 1 83.88 185 GLN B N 1
ATOM 4307 C CA . GLN B 1 185 ? -47.094 31.875 3.604 1 83.88 185 GLN B CA 1
ATOM 4308 C C . GLN B 1 185 ? -48.031 30.75 3.193 1 83.88 185 GLN B C 1
ATOM 4310 O O . GLN B 1 185 ? -48.438 30.672 2.037 1 83.88 185 GLN B O 1
ATOM 4315 N N . ASN B 1 186 ? -48.312 29.922 4.094 1 83.75 186 ASN B N 1
ATOM 4316 C CA . ASN B 1 186 ? -49.156 28.781 3.859 1 83.75 186 ASN B CA 1
ATOM 4317 C C . ASN B 1 186 ? -48.594 27.844 2.797 1 83.75 186 ASN B C 1
ATOM 4319 O O . ASN B 1 186 ? -49.312 27.297 1.975 1 83.75 186 ASN B O 1
ATOM 4323 N N . ASN B 1 187 ? -47.281 27.859 2.811 1 85.5 187 ASN B N 1
ATOM 4324 C CA . ASN B 1 187 ? -46.531 26.953 1.935 1 85.5 187 ASN B CA 1
ATOM 4325 C C . ASN B 1 187 ? -45.938 25.797 2.713 1 85.5 187 ASN B C 1
ATOM 4327 O O . ASN B 1 187 ? -45.031 26 3.531 1 85.5 187 ASN B O 1
ATOM 4331 N N . PHE B 1 188 ? -46.312 24.625 2.555 1 84.94 188 PHE B N 1
ATOM 4332 C CA . PHE B 1 188 ? -45.875 23.484 3.357 1 84.94 188 PHE B CA 1
ATOM 4333 C C . PHE B 1 188 ? -45.062 22.516 2.516 1 84.94 188 PHE B C 1
ATOM 4335 O O . PHE B 1 188 ? -44.938 21.344 2.877 1 84.94 188 PHE B O 1
ATOM 4342 N N . GLU B 1 189 ? -44.5 23 1.441 1 80.31 189 GLU B N 1
ATOM 4343 C CA . GLU B 1 189 ? -43.75 22.156 0.53 1 80.31 189 GLU B CA 1
ATOM 4344 C C . GLU B 1 189 ? -42.5 21.609 1.213 1 80.31 189 GLU B C 1
ATOM 4346 O O . GLU B 1 189 ? -42.031 20.516 0.874 1 80.31 189 GLU B O 1
ATOM 4351 N N . CYS B 1 190 ? -42.062 22.344 2.176 1 80 190 CYS B N 1
ATOM 4352 C CA . CYS B 1 190 ? -40.844 21.922 2.861 1 80 190 CYS B CA 1
ATOM 4353 C C . CYS B 1 190 ? -41.125 20.766 3.803 1 80 190 CYS B C 1
ATOM 4355 O O . CYS B 1 190 ? -40.188 20.062 4.227 1 80 190 CYS B O 1
ATOM 4357 N N . PHE B 1 191 ? -42.406 20.609 4.125 1 84.31 191 PHE B N 1
ATOM 4358 C CA . PHE B 1 191 ? -42.844 19.469 4.918 1 84.31 191 PHE B CA 1
ATOM 4359 C C . PHE B 1 191 ? -43.469 18.406 4.031 1 84.31 191 PHE B C 1
ATOM 4361 O O . PHE B 1 191 ? -44.688 18.328 3.938 1 84.31 191 PHE B O 1
ATOM 4368 N N . GLN B 1 192 ? -42.656 17.625 3.529 1 83.31 192 GLN B N 1
ATOM 4369 C CA . GLN B 1 192 ? -43.062 16.719 2.455 1 83.31 192 GLN B CA 1
ATOM 4370 C C . GLN B 1 192 ? -44.25 15.859 2.881 1 83.31 192 GLN B C 1
ATOM 4372 O O . GLN B 1 192 ? -45.25 15.742 2.145 1 83.31 192 GLN B O 1
ATOM 4377 N N . THR B 1 193 ? -44.094 15.227 4 1 86.69 193 THR B N 1
ATOM 4378 C CA . THR B 1 193 ? -45.156 14.344 4.473 1 86.69 193 THR B CA 1
ATOM 4379 C C . THR B 1 193 ? -46.469 15.125 4.641 1 86.69 193 THR B C 1
ATOM 4381 O O . THR B 1 193 ? -47.531 14.633 4.281 1 86.69 193 THR B O 1
ATOM 4384 N N . LEU B 1 194 ? -46.406 16.312 5.199 1 85.5 194 LEU B N 1
ATOM 4385 C CA . LEU B 1 194 ? -47.562 17.156 5.414 1 85.5 194 LEU B CA 1
ATOM 4386 C C . LEU B 1 194 ? -48.125 17.641 4.086 1 85.5 194 LEU B C 1
ATOM 4388 O O . LEU B 1 194 ? -49.344 17.625 3.875 1 85.5 194 LEU B O 1
ATOM 4392 N N . SER B 1 195 ? -47.25 18 3.234 1 85.56 195 SER B N 1
ATOM 4393 C CA . SER B 1 195 ? -47.688 18.484 1.927 1 85.56 195 SER B CA 1
ATOM 4394 C C . SER B 1 195 ? -48.406 17.406 1.134 1 85.56 195 SER B C 1
ATOM 4396 O O . SER B 1 195 ? -49.438 17.656 0.532 1 85.56 195 SER B O 1
ATOM 4398 N N . ASP B 1 196 ? -47.844 16.266 1.181 1 86.44 196 ASP B N 1
ATOM 4399 C CA . ASP B 1 196 ? -48.438 15.133 0.497 1 86.44 196 ASP B CA 1
ATOM 4400 C C . ASP B 1 196 ? -49.844 14.836 1.064 1 86.44 196 ASP B C 1
ATOM 4402 O O . ASP B 1 196 ? -50.781 14.578 0.314 1 86.44 196 ASP B O 1
ATOM 4406 N N . PHE B 1 197 ? -49.875 14.828 2.363 1 88 197 PHE B N 1
ATOM 4407 C CA . PHE B 1 197 ? -51.156 14.562 3.037 1 88 197 PHE B CA 1
ATOM 4408 C C . PHE B 1 197 ? -52.188 15.602 2.656 1 88 197 PHE B C 1
ATOM 4410 O O . PHE B 1 197 ? -53.344 15.258 2.363 1 88 197 PHE B O 1
ATOM 4417 N N . LEU B 1 198 ? -51.875 16.828 2.566 1 87.56 198 LEU B N 1
ATOM 4418 C CA . LEU B 1 198 ? -52.812 17.906 2.25 1 87.56 198 LEU B CA 1
ATOM 4419 C C . LEU B 1 198 ? -53.281 17.828 0.798 1 87.56 198 LEU B C 1
ATOM 4421 O O . LEU B 1 198 ? -54.438 18.078 0.497 1 87.56 198 LEU B O 1
ATOM 4425 N N . GLU B 1 199 ? -52.406 17.469 -0 1 85.62 199 GLU B N 1
ATOM 4426 C CA . GLU B 1 199 ? -52.719 17.328 -1.415 1 85.62 199 GLU B CA 1
ATOM 4427 C C . GLU B 1 199 ? -53.625 16.125 -1.655 1 85.62 199 GLU B C 1
ATOM 4429 O O . GLU B 1 199 ? -54.625 16.234 -2.395 1 85.62 199 GLU B O 1
ATOM 4434 N N . GLU B 1 200 ? -53.219 15.078 -0.999 1 87.56 200 GLU B N 1
ATOM 4435 C CA . GLU B 1 200 ? -54 13.852 -1.169 1 87.56 200 GLU B CA 1
ATOM 4436 C C . GLU B 1 200 ? -55.406 13.992 -0.576 1 87.56 200 GLU B C 1
ATOM 4438 O O . GLU B 1 200 ? -56.375 13.492 -1.142 1 87.56 200 GLU B O 1
ATOM 4443 N N . SER B 1 201 ? -55.5 14.625 0.516 1 86.31 201 SER B N 1
ATOM 4444 C CA . SER B 1 201 ? -56.781 14.75 1.211 1 86.31 201 SER B CA 1
ATOM 4445 C C . SER B 1 201 ? -57.531 15.984 0.735 1 86.31 201 SER B C 1
ATOM 4447 O O . SER B 1 201 ? -58.719 16.172 1.089 1 86.31 201 SER B O 1
ATOM 4449 N N . GLU B 1 202 ? -56.875 16.812 -0.096 1 85.31 202 GLU B N 1
ATOM 4450 C CA . GLU B 1 202 ? -57.469 18.031 -0.631 1 85.31 202 GLU B CA 1
ATOM 4451 C C . GLU B 1 202 ? -58 18.906 0.486 1 85.31 202 GLU B C 1
ATOM 4453 O O . GLU B 1 202 ? -59.156 19.391 0.406 1 85.31 202 GLU B O 1
ATOM 4458 N N . VAL B 1 203 ? -57.344 18.906 1.622 1 84.5 203 VAL B N 1
ATOM 4459 C CA . VAL B 1 203 ? -57.75 19.719 2.766 1 84.5 203 VAL B CA 1
ATOM 4460 C C . VAL B 1 203 ? -56.719 20.812 3.02 1 84.5 203 VAL B C 1
ATOM 4462 O O . VAL B 1 203 ? -55.562 20.656 2.658 1 84.5 203 VAL B O 1
ATOM 4465 N N . ASP B 1 204 ? -57.219 21.922 3.402 1 85.81 204 ASP B N 1
ATOM 4466 C CA . ASP B 1 204 ? -56.344 22.984 3.857 1 85.81 204 ASP B CA 1
ATOM 4467 C C . ASP B 1 204 ? -55.969 22.797 5.324 1 85.81 204 ASP B C 1
ATOM 4469 O O . ASP B 1 204 ? -56.719 22.203 6.094 1 85.81 204 ASP B O 1
ATOM 4473 N N . LEU B 1 205 ? -54.781 23.141 5.652 1 86.25 205 LEU B N 1
ATOM 4474 C CA . LEU B 1 205 ? -54.312 22.984 7.023 1 86.25 205 LEU B CA 1
ATOM 4475 C C . LEU B 1 205 ? -55.094 23.891 7.973 1 86.25 205 LEU B C 1
ATOM 4477 O O . LEU B 1 205 ? -55.344 25.062 7.676 1 86.25 205 LEU B O 1
ATOM 4481 N N . ASP B 1 206 ? -55.625 23.203 8.969 1 86.44 206 ASP B N 1
ATOM 4482 C CA . ASP B 1 206 ? -56.406 23.906 10 1 86.44 206 ASP B CA 1
ATOM 4483 C C . ASP B 1 206 ? -55.562 25.016 10.641 1 86.44 206 ASP B C 1
ATOM 4485 O O . ASP B 1 206 ? -54.375 24.828 10.875 1 86.44 206 ASP B O 1
ATOM 4489 N N . MET B 1 207 ? -56.156 26.172 10.875 1 88.12 207 MET B N 1
ATOM 4490 C CA . MET B 1 207 ? -55.469 27.344 11.422 1 88.12 207 MET B CA 1
ATOM 4491 C C . MET B 1 207 ? -54.875 27.031 12.797 1 88.12 207 MET B C 1
ATOM 4493 O O . MET B 1 207 ? -53.812 27.531 13.133 1 88.12 207 MET B O 1
ATOM 4497 N N . GLU B 1 208 ? -55.562 26.172 13.539 1 88.44 208 GLU B N 1
ATOM 4498 C CA . GLU B 1 208 ? -55.062 25.797 14.859 1 88.44 208 GLU B CA 1
ATOM 4499 C C . GLU B 1 208 ? -53.781 24.984 14.758 1 88.44 208 GLU B C 1
ATOM 4501 O O . GLU B 1 208 ? -52.844 25.188 15.547 1 88.44 208 GLU B O 1
ATOM 4506 N N . ILE B 1 209 ? -53.75 24.141 13.727 1 88.31 209 ILE B N 1
ATOM 4507 C CA . ILE B 1 209 ? -52.562 23.297 13.516 1 88.31 209 ILE B CA 1
ATOM 4508 C C . ILE B 1 209 ? -51.406 24.156 12.992 1 88.31 209 ILE B C 1
ATOM 4510 O O . ILE B 1 209 ? -50.281 23.969 13.406 1 88.31 209 ILE B O 1
ATOM 4514 N N . ARG B 1 210 ? -51.688 25.047 12.102 1 89.94 210 ARG B N 1
ATOM 4515 C CA . ARG B 1 210 ? -50.688 25.969 11.555 1 89.94 210 ARG B CA 1
ATOM 4516 C C . ARG B 1 210 ? -50.031 26.781 12.664 1 89.94 210 ARG B C 1
ATOM 4518 O O . ARG B 1 210 ? -48.812 26.938 12.703 1 89.94 210 ARG B O 1
ATOM 4525 N N . ASP B 1 211 ? -50.938 27.281 13.578 1 88.25 211 ASP B N 1
ATOM 4526 C CA . ASP B 1 211 ? -50.438 28.062 14.703 1 88.25 211 ASP B CA 1
ATOM 4527 C C . ASP B 1 211 ? -49.594 27.203 15.641 1 88.25 211 ASP B C 1
ATOM 4529 O O . ASP B 1 211 ? -48.594 27.672 16.188 1 88.25 211 ASP B O 1
ATOM 4533 N N . GLY B 1 212 ? -50 26 15.766 1 90.81 212 GLY B N 1
ATOM 4534 C CA . GLY B 1 212 ? -49.219 25.062 16.547 1 90.81 212 GLY B CA 1
ATOM 4535 C C . GLY B 1 212 ? -47.844 24.828 15.969 1 90.81 212 GLY B C 1
ATOM 4536 O O . GLY B 1 212 ? -46.844 24.797 16.703 1 90.81 212 GLY B O 1
ATOM 4537 N N . ILE B 1 213 ? -47.75 24.672 14.641 1 89 213 ILE B N 1
ATOM 4538 C CA . ILE B 1 213 ? -46.5 24.469 13.945 1 89 213 ILE B CA 1
ATOM 4539 C C . ILE B 1 213 ? -45.594 25.703 14.133 1 89 213 ILE B C 1
ATOM 4541 O O . ILE B 1 213 ? -44.406 25.562 14.438 1 89 213 ILE B O 1
ATOM 4545 N N . LYS B 1 214 ? -46.219 26.844 13.984 1 87.56 214 LYS B N 1
ATOM 4546 C CA . LYS B 1 214 ? -45.469 28.094 14.141 1 87.56 214 LYS B CA 1
ATOM 4547 C C . LYS B 1 214 ? -44.906 28.219 15.555 1 87.56 214 LYS B C 1
ATOM 4549 O O . LYS B 1 214 ? -43.75 28.609 15.742 1 87.56 214 LYS B O 1
ATOM 4554 N N . THR B 1 215 ? -45.719 27.875 16.5 1 89.75 215 THR B N 1
ATOM 4555 C CA . THR B 1 215 ? -45.312 27.953 17.891 1 89.75 215 THR B CA 1
ATOM 4556 C C . THR B 1 215 ? -44.156 27 18.156 1 89.75 215 THR B C 1
ATOM 4558 O O . THR B 1 215 ? -43.188 27.344 18.859 1 89.75 215 THR B O 1
ATOM 4561 N N . HIS B 1 216 ? -44.312 25.859 17.609 1 90.06 216 HIS B N 1
ATOM 4562 C CA . HIS B 1 216 ? -43.25 24.875 17.781 1 90.06 216 HIS B CA 1
ATOM 4563 C C . HIS B 1 216 ? -41.938 25.344 17.125 1 90.06 216 HIS B C 1
ATOM 4565 O O . HIS B 1 216 ? -40.875 25.203 17.719 1 90.06 216 HIS B O 1
ATOM 4571 N N . LEU B 1 217 ? -42.031 25.844 15.938 1 86.62 217 LEU B N 1
ATOM 4572 C CA . LEU B 1 217 ? -40.844 26.312 15.211 1 86.62 217 LEU B CA 1
ATOM 4573 C C . LEU B 1 217 ? -40.219 27.484 15.945 1 86.62 217 LEU B C 1
ATOM 4575 O O . LEU B 1 217 ? -38.969 27.547 16.047 1 86.62 217 LEU B O 1
ATOM 4579 N N . SER B 1 218 ? -41.031 28.328 16.484 1 85.12 218 SER B N 1
ATOM 4580 C CA . SER B 1 218 ? -40.531 29.469 17.25 1 85.12 218 SER B CA 1
ATOM 4581 C C . SER B 1 218 ? -39.844 29 18.531 1 85.12 218 SER B C 1
ATOM 4583 O O . SER B 1 218 ? -38.812 29.562 18.922 1 85.12 218 SER B O 1
ATOM 4585 N N . SER B 1 219 ? -40.469 28.062 19.109 1 86.62 219 SER B N 1
ATOM 4586 C CA . SER B 1 219 ? -39.875 27.5 20.328 1 86.62 219 SER B CA 1
ATOM 4587 C C . SER B 1 219 ? -38.5 26.875 20.031 1 86.62 219 SER B C 1
ATOM 4589 O O . SER B 1 219 ? -37.562 27.016 20.828 1 86.62 219 SER B O 1
ATOM 4591 N N . LEU B 1 220 ? -38.469 26.219 18.953 1 82.12 220 LEU B N 1
ATOM 4592 C CA . LEU B 1 220 ? -37.219 25.594 18.547 1 82.12 220 LEU B CA 1
ATOM 4593 C C . LEU B 1 220 ? -36.156 26.641 18.234 1 82.12 220 LEU B C 1
ATOM 4595 O O . LEU B 1 220 ? -34.969 26.484 18.594 1 82.12 220 LEU B O 1
ATOM 4599 N N . GLN B 1 221 ? -36.531 27.656 17.609 1 78.06 221 GLN B N 1
ATOM 4600 C CA . GLN B 1 221 ? -35.656 28.766 17.297 1 78.06 221 GLN B CA 1
ATOM 4601 C C . GLN B 1 221 ? -35.125 29.438 18.578 1 78.06 221 GLN B C 1
ATOM 4603 O O . GLN B 1 221 ? -33.969 29.75 18.688 1 78.06 221 GLN B O 1
ATOM 4608 N N . GLN B 1 222 ? -36.062 29.594 19.438 1 79 222 GLN B N 1
ATOM 4609 C CA . GLN B 1 222 ? -35.688 30.203 20.719 1 79 222 GLN B CA 1
ATOM 4610 C C . GLN B 1 222 ? -34.719 29.312 21.5 1 79 222 GLN B C 1
ATOM 4612 O O . GLN B 1 222 ? -33.781 29.797 22.109 1 79 222 GLN B O 1
ATOM 4617 N N . SER B 1 223 ? -35.062 28.141 21.469 1 79.25 223 SER B N 1
ATOM 4618 C CA . SER B 1 223 ? -34.156 27.188 22.156 1 79.25 223 SER B CA 1
ATOM 4619 C C . SER B 1 223 ? -32.75 27.234 21.562 1 79.25 223 SER B C 1
ATOM 4621 O O . SER B 1 223 ? -31.766 27.203 22.297 1 79.25 223 SER B O 1
ATOM 4623 N N . LEU B 1 224 ? -32.688 27.312 20.297 1 74.12 224 LEU B N 1
ATOM 4624 C CA . LEU B 1 224 ? -31.375 27.375 19.625 1 74.12 224 LEU B CA 1
ATOM 4625 C C . LEU B 1 224 ? -30.656 28.672 19.984 1 74.12 224 LEU B C 1
ATOM 4627 O O . LEU B 1 224 ? -29.438 28.672 20.188 1 74.12 224 LEU B O 1
ATOM 4631 N N . THR B 1 225 ? -31.422 29.719 20.047 1 73.25 225 THR B N 1
ATOM 4632 C CA . THR B 1 225 ? -30.828 31.016 20.375 1 73.25 225 THR B CA 1
ATOM 4633 C C . THR B 1 225 ? -30.359 31.047 21.828 1 73.25 225 THR B C 1
ATOM 4635 O O . THR B 1 225 ? -29.359 31.688 22.141 1 73.25 225 THR B O 1
ATOM 4638 N N . ASP B 1 226 ? -31.109 30.359 22.578 1 76.94 226 ASP B N 1
ATOM 4639 C CA . ASP B 1 226 ? -30.719 30.297 23.984 1 76.94 226 ASP B CA 1
ATOM 4640 C C . ASP B 1 226 ? -29.422 29.516 24.156 1 76.94 226 ASP B C 1
ATOM 4642 O O . ASP B 1 226 ? -28.578 29.906 24.969 1 76.94 226 ASP B O 1
ATOM 4646 N N . TYR B 1 227 ? -29.484 28.578 23.359 1 71.56 227 TYR B N 1
ATOM 4647 C CA . TYR B 1 227 ? -28.312 27.734 23.469 1 71.56 227 TYR B CA 1
ATOM 4648 C C . TYR B 1 227 ? -27.109 28.375 22.781 1 71.56 227 TYR B C 1
ATOM 4650 O O . TYR B 1 227 ? -25.969 28.203 23.219 1 71.56 227 TYR B O 1
ATOM 4658 N N . PHE B 1 228 ? -27.5 29.125 21.656 1 69.19 228 PHE B N 1
ATOM 4659 C CA . PHE B 1 228 ? -26.438 29.781 20.891 1 69.19 228 PHE B CA 1
ATOM 4660 C C . PHE B 1 228 ? -26.734 31.266 20.734 1 69.19 228 PHE B C 1
ATOM 4662 O O . PHE B 1 228 ? -27.188 31.719 19.672 1 69.19 228 PHE B O 1
ATOM 4669 N N . PRO B 1 229 ? -26.5 31.938 21.797 1 65 229 PRO B N 1
ATOM 4670 C CA . PRO B 1 229 ? -26.906 33.344 21.812 1 65 229 PRO B CA 1
ATOM 4671 C C . PRO B 1 229 ? -26.203 34.188 20.75 1 65 229 PRO B C 1
ATOM 4673 O O . PRO B 1 229 ? -26.734 35.188 20.297 1 65 229 PRO B O 1
ATOM 4676 N N . ASN B 1 230 ? -25.078 33.812 20.422 1 60.34 230 ASN B N 1
ATOM 4677 C CA . ASN B 1 230 ? -24.297 34.688 19.547 1 60.34 230 ASN B CA 1
ATOM 4678 C C . ASN B 1 230 ? -24.438 34.281 18.094 1 60.34 230 ASN B C 1
ATOM 4680 O O . ASN B 1 230 ? -23.531 34.531 17.281 1 60.34 230 ASN B O 1
ATOM 4684 N N . LEU B 1 231 ? -25.531 33.625 17.875 1 56.19 231 LEU B N 1
ATOM 4685 C CA . LEU B 1 231 ? -25.734 33.219 16.484 1 56.19 231 LEU B CA 1
ATOM 4686 C C . LEU B 1 231 ? -26.047 34.406 15.602 1 56.19 231 LEU B C 1
ATOM 4688 O O . LEU B 1 231 ? -25.938 34.344 14.375 1 56.19 231 LEU B O 1
ATOM 4692 N N . GLU B 1 232 ? -26.562 35.406 16.219 1 53.22 232 GLU B N 1
ATOM 4693 C CA . GLU B 1 232 ? -27.016 36.531 15.406 1 53.22 232 GLU B CA 1
ATOM 4694 C C . GLU B 1 232 ? -25.859 37.125 14.617 1 53.22 232 GLU B C 1
ATOM 4696 O O . GLU B 1 232 ? -24.719 37.125 15.07 1 53.22 232 GLU B O 1
ATOM 4701 N N . ASN B 1 233 ? -26.078 37.312 13.406 1 53.66 233 ASN B N 1
ATOM 4702 C CA . ASN B 1 233 ? -25.219 37.875 12.352 1 53.66 233 ASN B CA 1
ATOM 4703 C C . ASN B 1 233 ? -24.453 39.094 12.828 1 53.66 233 ASN B C 1
ATOM 4705 O O . ASN B 1 233 ? -25.047 40.125 13.125 1 53.66 233 ASN B O 1
ATOM 4709 N N . GLN B 1 234 ? -23.547 38.906 13.703 1 56.81 234 GLN B N 1
ATOM 4710 C CA . GLN B 1 234 ? -22.719 40.062 14.008 1 56.81 234 GLN B CA 1
ATOM 4711 C C . GLN B 1 234 ? -22.25 40.781 12.742 1 56.81 234 GLN B C 1
ATOM 4713 O O . GLN B 1 234 ? -22.047 40.125 11.703 1 56.81 234 GLN B O 1
ATOM 4718 N N . ASP B 1 235 ? -22.656 42.031 12.617 1 63.25 235 ASP B N 1
ATOM 4719 C CA . ASP B 1 235 ? -22.219 42.938 11.555 1 63.25 235 ASP B CA 1
ATOM 4720 C C . ASP B 1 235 ? -20.719 42.875 11.359 1 63.25 235 ASP B C 1
ATOM 4722 O O . ASP B 1 235 ? -19.984 43.688 11.969 1 63.25 235 ASP B O 1
ATOM 4726 N N . ASN B 1 236 ? -20.266 41.844 10.688 1 75.94 236 ASN B N 1
ATOM 4727 C CA . ASN B 1 236 ? -18.828 41.719 10.453 1 75.94 236 ASN B CA 1
ATOM 4728 C C . ASN B 1 236 ? -18.422 42.281 9.102 1 75.94 236 ASN B C 1
ATOM 4730 O O . ASN B 1 236 ? -17.406 41.906 8.523 1 75.94 236 ASN B O 1
ATOM 4734 N N . TYR B 1 237 ? -19.203 43.281 8.773 1 80.94 237 TYR B N 1
ATOM 4735 C CA . TYR B 1 237 ? -18.953 43.875 7.469 1 80.94 237 TYR B CA 1
ATOM 4736 C C . TYR B 1 237 ? -17.641 44.656 7.469 1 80.94 237 TYR B C 1
ATOM 4738 O O . TYR B 1 237 ? -16.922 44.688 6.461 1 80.94 237 TYR B O 1
ATOM 4746 N N . TRP B 1 238 ? -17.344 45.25 8.648 1 88.31 238 TRP B N 1
ATOM 4747 C CA . TRP B 1 238 ? -16.125 46.062 8.727 1 88.31 238 TRP B CA 1
ATOM 4748 C C . TRP B 1 238 ? -14.883 45.188 8.555 1 88.31 238 TRP B C 1
ATOM 4750 O O . TRP B 1 238 ? -13.836 45.688 8.133 1 88.31 238 TRP B O 1
ATOM 4760 N N . VAL B 1 239 ? -15.055 43.938 8.859 1 88.62 239 VAL B N 1
ATOM 4761 C CA . VAL B 1 239 ? -13.93 43.031 8.703 1 88.62 239 VAL B CA 1
ATOM 4762 C C . VAL B 1 239 ? -13.781 42.625 7.234 1 88.62 239 VAL B C 1
ATOM 4764 O O . VAL B 1 239 ? -12.672 42.5 6.727 1 88.62 239 VAL B O 1
ATOM 4767 N N . GLN B 1 240 ? -14.898 42.531 6.578 1 88 240 GLN B N 1
ATOM 4768 C CA . GLN B 1 240 ? -14.898 42.125 5.176 1 88 240 GLN B CA 1
ATOM 4769 C C . GLN B 1 240 ? -14.391 43.25 4.277 1 88 240 GLN B C 1
ATOM 4771 O O . GLN B 1 240 ? -13.656 43 3.322 1 88 240 GLN B O 1
ATOM 4776 N N . ASN B 1 241 ? -14.914 44.344 4.617 1 89.06 241 ASN B N 1
ATOM 4777 C CA . ASN B 1 241 ? -14.461 45.531 3.879 1 89.06 241 ASN B CA 1
ATOM 4778 C C . ASN B 1 241 ? -14.367 46.75 4.777 1 89.06 241 ASN B C 1
ATOM 4780 O O . ASN B 1 241 ? -15.336 47.5 4.906 1 89.06 241 ASN B O 1
ATOM 4784 N N . PRO B 1 242 ? -13.211 47 5.281 1 91.69 242 PRO B N 1
ATOM 4785 C CA . PRO B 1 242 ? -13.055 48.156 6.191 1 91.69 242 PRO B CA 1
ATOM 4786 C C . PRO B 1 242 ? -13.102 49.5 5.473 1 91.69 242 PRO B C 1
ATOM 4788 O O . PRO B 1 242 ? -13.188 50.531 6.117 1 91.69 242 PRO B O 1
ATOM 4791 N N . PHE B 1 243 ? -13.203 49.5 4.152 1 90.94 243 PHE B N 1
ATOM 4792 C CA . PHE B 1 243 ? -13.141 50.75 3.396 1 90.94 243 PHE B CA 1
ATOM 4793 C C . PHE B 1 243 ? -14.531 51.188 2.969 1 90.94 243 PHE B C 1
ATOM 4795 O O . PHE B 1 243 ? -14.703 52.281 2.412 1 90.94 243 PHE B O 1
ATOM 4802 N N . LYS B 1 244 ? -15.469 50.344 3.248 1 83.94 244 LYS B N 1
ATOM 4803 C CA . LYS B 1 244 ? -16.844 50.688 2.928 1 83.94 244 LYS B CA 1
ATOM 4804 C C . LYS B 1 244 ? -17.688 50.812 4.191 1 83.94 244 LYS B C 1
ATOM 4806 O O . LYS B 1 244 ? -18.828 50.312 4.246 1 83.94 244 LYS B O 1
ATOM 4811 N N . ILE B 1 245 ? -17.172 51.5 5.105 1 79.12 245 ILE B N 1
ATOM 4812 C CA . ILE B 1 245 ? -17.859 51.594 6.383 1 79.12 245 ILE B CA 1
ATOM 4813 C C . ILE B 1 245 ? -18.797 52.812 6.387 1 79.12 245 ILE B C 1
ATOM 4815 O O . ILE B 1 245 ? -18.375 53.906 6.027 1 79.12 245 ILE B O 1
ATOM 4819 N N . LYS B 1 246 ? -20.031 52.594 6.66 1 76.19 246 LYS B N 1
ATOM 4820 C CA . LYS B 1 246 ? -21 53.688 6.684 1 76.19 246 LYS B CA 1
ATOM 4821 C C . LYS B 1 246 ? -21.391 54.031 8.117 1 76.19 246 LYS B C 1
ATOM 4823 O O . LYS B 1 246 ? -21.641 55.219 8.422 1 76.19 246 LYS B O 1
ATOM 4828 N N . GLU B 1 247 ? -21.406 53.031 8.945 1 78.94 247 GLU B N 1
ATOM 4829 C CA . GLU B 1 247 ? -21.812 53.25 10.328 1 78.94 247 GLU B CA 1
ATOM 4830 C C . GLU B 1 247 ? -20.891 52.531 11.305 1 78.94 247 GLU B C 1
ATOM 4832 O O . GLU B 1 247 ? -20.141 51.625 10.922 1 78.94 247 GLU B O 1
ATOM 4837 N N . LYS B 1 248 ? -20.906 53.156 12.461 1 82.88 248 LYS B N 1
ATOM 4838 C CA . LYS B 1 248 ? -20.109 52.531 13.523 1 82.88 248 LYS B CA 1
ATOM 4839 C C . LYS B 1 248 ? -20.609 51.094 13.812 1 82.88 248 LYS B C 1
ATOM 4841 O O . LYS B 1 248 ? -21.797 50.906 14.078 1 82.88 248 LYS B O 1
ATOM 4846 N N . PRO B 1 249 ? -19.656 50.125 13.703 1 80.81 249 PRO B N 1
ATOM 4847 C CA . PRO B 1 249 ? -20.078 48.781 14.008 1 80.81 249 PRO B CA 1
ATOM 4848 C C . PRO B 1 249 ? -20.516 48.594 15.453 1 80.81 249 PRO B C 1
ATOM 4850 O O . PRO B 1 249 ? -20 49.25 16.344 1 80.81 249 PRO B O 1
ATOM 4853 N N . LYS B 1 250 ? -21.391 47.719 15.586 1 75.88 250 LYS B N 1
ATOM 4854 C CA . LYS B 1 250 ? -21.953 47.5 16.906 1 75.88 250 LYS B CA 1
ATOM 4855 C C . LYS B 1 250 ? -20.875 46.969 17.875 1 75.88 250 LYS B C 1
ATOM 4857 O O . LYS B 1 250 ? -20.078 46.094 17.531 1 75.88 250 LYS B O 1
ATOM 4862 N N . GLY B 1 251 ? -20.766 47.688 19.047 1 74.12 251 GLY B N 1
ATOM 4863 C CA . GLY B 1 251 ? -19.891 47.219 20.109 1 74.12 251 GLY B CA 1
ATOM 4864 C C . GLY B 1 251 ? -18.5 47.812 20.062 1 74.12 251 GLY B C 1
ATOM 4865 O O . GLY B 1 251 ? -17.672 47.562 20.953 1 74.12 251 GLY B O 1
ATOM 4866 N N . PHE B 1 252 ? -18.281 48.625 19.047 1 81.19 252 PHE B N 1
ATOM 4867 C CA . PHE B 1 252 ? -16.953 49.219 18.891 1 81.19 252 PHE B CA 1
ATOM 4868 C C . PHE B 1 252 ? -16.719 50.281 19.953 1 81.19 252 PHE B C 1
ATOM 4870 O O . PHE B 1 252 ? -17.578 51.125 20.219 1 81.19 252 PHE B O 1
ATOM 4877 N N . HIS B 1 253 ? -15.617 50.219 20.547 1 82.56 253 HIS B N 1
ATOM 4878 C CA . HIS B 1 253 ? -15.148 51.312 21.375 1 82.56 253 HIS B CA 1
ATOM 4879 C C . HIS B 1 253 ? -14.766 52.531 20.5 1 82.56 253 HIS B C 1
ATOM 4881 O O . HIS B 1 253 ? -14.438 52.375 19.328 1 82.56 253 HIS B O 1
ATOM 4887 N N . SER B 1 254 ? -14.875 53.656 21.109 1 85.81 254 SER B N 1
ATOM 4888 C CA . SER B 1 254 ? -14.609 54.906 20.391 1 85.81 254 SER B CA 1
ATOM 4889 C C . SER B 1 254 ? -13.211 54.875 19.781 1 85.81 254 SER B C 1
ATOM 4891 O O . SER B 1 254 ? -13.031 55.312 18.625 1 85.81 254 SER B O 1
ATOM 4893 N N . LEU B 1 255 ? -12.359 54.406 20.578 1 88.12 255 LEU B N 1
ATOM 4894 C CA . LEU B 1 255 ? -10.984 54.344 20.094 1 88.12 255 LEU B CA 1
ATOM 4895 C C . LEU B 1 255 ? -10.859 53.438 18.891 1 88.12 255 LEU B C 1
ATOM 4897 O O . LEU B 1 255 ? -10.148 53.75 17.938 1 88.12 255 LEU B O 1
ATOM 4901 N N . ASP B 1 256 ? -11.523 52.344 18.891 1 88.62 256 ASP B N 1
ATOM 4902 C CA . ASP B 1 256 ? -11.477 51.375 17.797 1 88.62 256 ASP B CA 1
ATOM 4903 C C . ASP B 1 256 ? -12.117 51.969 16.531 1 88.62 256 ASP B C 1
ATOM 4905 O O . ASP B 1 256 ? -11.648 51.719 15.43 1 88.62 256 ASP B O 1
ATOM 4909 N N . TYR B 1 257 ? -13.109 52.688 16.844 1 88.06 257 TYR B N 1
ATOM 4910 C CA . TYR B 1 257 ? -13.781 53.312 15.695 1 88.06 257 TYR B CA 1
ATOM 4911 C C . TYR B 1 257 ? -12.906 54.375 15.047 1 88.06 257 TYR B C 1
ATOM 4913 O O . TYR B 1 257 ? -12.852 54.469 13.82 1 88.06 257 TYR B O 1
ATOM 4921 N N . GLU B 1 258 ? -12.258 55.094 15.859 1 89.25 258 GLU B N 1
ATOM 4922 C CA . GLU B 1 258 ? -11.336 56.125 15.328 1 89.25 258 GLU B CA 1
ATOM 4923 C C . GLU B 1 258 ? -10.227 55.469 14.516 1 89.25 258 GLU B C 1
ATOM 4925 O O . GLU B 1 258 ? -9.859 55.969 13.445 1 89.25 258 GLU B O 1
ATOM 4930 N N . ASN B 1 259 ? -9.797 54.375 15.039 1 91.81 259 ASN B N 1
ATOM 4931 C CA . ASN B 1 259 ? -8.75 53.656 14.32 1 91.81 259 ASN B CA 1
ATOM 4932 C C . ASN B 1 259 ? -9.266 53.094 12.992 1 91.81 259 ASN B C 1
ATOM 4934 O O . ASN B 1 259 ? -8.531 53.094 12 1 91.81 259 ASN B O 1
ATOM 4938 N N . LEU B 1 260 ? -10.461 52.625 13.008 1 92.69 260 LEU B N 1
ATOM 4939 C CA . LEU B 1 260 ? -11.07 52.094 11.797 1 92.69 260 LEU B CA 1
ATOM 4940 C C . LEU B 1 260 ? -11.234 53.188 10.742 1 92.69 260 LEU B C 1
ATOM 4942 O O . LEU B 1 260 ? -11.016 52.938 9.547 1 92.69 260 LEU B O 1
ATOM 4946 N N . ILE B 1 261 ? -11.555 54.344 11.203 1 90.62 261 ILE B N 1
ATOM 4947 C CA . ILE B 1 261 ? -11.719 55.469 10.281 1 90.62 261 ILE B CA 1
ATOM 4948 C C . ILE B 1 261 ? -10.359 55.844 9.68 1 90.62 261 ILE B C 1
ATOM 4950 O O . ILE B 1 261 ? -10.258 56.125 8.484 1 90.62 261 ILE B O 1
ATOM 4954 N N . GLU B 1 262 ? -9.43 55.844 10.547 1 91.75 262 GLU B N 1
ATOM 4955 C CA . GLU B 1 262 ? -8.086 56.125 10.07 1 91.75 262 GLU B CA 1
ATOM 4956 C C . GLU B 1 262 ? -7.613 55.094 9.055 1 91.75 262 GLU B C 1
ATOM 4958 O O . GLU B 1 262 ? -7.031 55.438 8.023 1 91.75 262 GLU B O 1
ATOM 4963 N N . LEU B 1 263 ? -7.871 53.875 9.352 1 93.94 263 LEU B N 1
ATOM 4964 C CA . LEU B 1 263 ? -7.492 52.781 8.453 1 93.94 263 LEU B CA 1
ATOM 4965 C C . LEU B 1 263 ? -8.219 52.906 7.117 1 93.94 263 LEU B C 1
ATOM 4967 O O . LEU B 1 263 ? -7.613 52.719 6.062 1 93.94 263 LEU B O 1
ATOM 4971 N N . SER B 1 264 ? -9.477 53.281 7.129 1 91.75 264 SER B N 1
ATOM 4972 C CA . SER B 1 264 ? -10.32 53.344 5.941 1 91.75 264 SER B CA 1
ATOM 4973 C C . SER B 1 264 ? -9.906 54.5 5.035 1 91.75 264 SER B C 1
ATOM 4975 O O . SER B 1 264 ? -10.234 54.531 3.85 1 91.75 264 SER B O 1
ATOM 4977 N N . SER B 1 265 ? -9.203 55.469 5.66 1 90.31 265 SER B N 1
ATOM 4978 C CA . SER B 1 265 ? -8.805 56.625 4.898 1 90.31 265 SER B CA 1
ATOM 4979 C C . SER B 1 265 ? -7.375 56.5 4.383 1 90.31 265 SER B C 1
ATOM 4981 O O . SER B 1 265 ? -6.891 57.375 3.658 1 90.31 265 SER B O 1
ATOM 4983 N N . ASP B 1 266 ? -6.789 55.438 4.773 1 90.81 266 ASP B N 1
ATOM 4984 C CA . ASP B 1 266 ? -5.402 55.25 4.375 1 90.81 266 ASP B CA 1
ATOM 4985 C C . ASP B 1 266 ? -5.32 54.625 2.986 1 90.81 266 ASP B C 1
ATOM 4987 O O . ASP B 1 266 ? -5.715 53.469 2.793 1 90.81 266 ASP B O 1
ATOM 4991 N N . THR B 1 267 ? -4.75 55.281 2.086 1 89.94 267 THR B N 1
ATOM 4992 C CA . THR B 1 267 ? -4.691 54.844 0.692 1 89.94 267 THR B CA 1
ATOM 4993 C C . THR B 1 267 ? -3.727 53.688 0.523 1 89.94 267 THR B C 1
ATOM 4995 O O . THR B 1 267 ? -3.9 52.844 -0.369 1 89.94 267 THR B O 1
ATOM 4998 N N . GLN B 1 268 ? -2.756 53.625 1.381 1 91 268 GLN B N 1
ATOM 4999 C CA . GLN B 1 268 ? -1.8 52.531 1.301 1 91 268 GLN B CA 1
ATOM 5000 C C . GLN B 1 268 ? -2.447 51.219 1.7 1 91 268 GLN B C 1
ATOM 5002 O O . GLN B 1 268 ? -2.24 50.188 1.043 1 91 268 GLN B O 1
ATOM 5007 N N . PHE B 1 269 ? -3.193 51.219 2.744 1 93.38 269 PHE B N 1
ATOM 5008 C CA . PHE B 1 269 ? -3.895 50 3.188 1 93.38 269 PHE B CA 1
ATOM 5009 C C . PHE B 1 269 ? -4.965 49.594 2.182 1 93.38 269 PHE B C 1
ATOM 5011 O O . PHE B 1 269 ? -5.223 48.406 1.986 1 93.38 269 PHE B O 1
ATOM 5018 N N . GLU B 1 270 ? -5.531 50.562 1.542 1 92.62 270 GLU B N 1
ATOM 5019 C CA . GLU B 1 270 ? -6.543 50.25 0.535 1 92.62 270 GLU B CA 1
ATOM 5020 C C . GLU B 1 270 ? -5.934 49.5 -0.653 1 92.62 270 GLU B C 1
ATOM 5022 O O . GLU B 1 270 ? -6.539 48.594 -1.184 1 92.62 270 GLU B O 1
ATOM 5027 N N . ALA B 1 271 ? -4.824 49.969 -1.021 1 91.75 271 ALA B N 1
ATOM 5028 C CA . ALA B 1 271 ? -4.125 49.281 -2.111 1 91.75 271 ALA B CA 1
ATOM 5029 C C . ALA B 1 271 ? -3.756 47.875 -1.728 1 91.75 271 ALA B C 1
ATOM 5031 O O . ALA B 1 271 ? -3.887 46.938 -2.539 1 91.75 271 ALA B O 1
ATOM 5032 N N . LYS B 1 272 ? -3.34 47.688 -0.571 1 91.88 272 LYS B N 1
ATOM 5033 C CA . LYS B 1 272 ? -2.971 46.344 -0.079 1 91.88 272 LYS B CA 1
ATOM 5034 C C . LYS B 1 272 ? -4.188 45.438 0.005 1 91.88 272 LYS B C 1
ATOM 5036 O O . LYS B 1 272 ? -4.102 44.25 -0.31 1 91.88 272 LYS B O 1
ATOM 5041 N N . PHE B 1 273 ? -5.273 45.938 0.397 1 93.06 273 PHE B N 1
ATOM 5042 C CA . PHE B 1 273 ? -6.512 45.188 0.566 1 93.06 273 PHE B CA 1
ATOM 5043 C C . PHE B 1 273 ? -6.953 44.562 -0.755 1 93.06 273 PHE B C 1
ATOM 5045 O O . PHE B 1 273 ? -7.516 43.469 -0.776 1 93.06 273 PHE B O 1
ATOM 5052 N N . ARG B 1 274 ? -6.594 45.219 -1.801 1 89.12 274 ARG B N 1
ATOM 5053 C CA . ARG B 1 274 ? -7.02 44.75 -3.123 1 89.12 274 ARG B CA 1
ATOM 5054 C C . ARG B 1 274 ? -6.117 43.656 -3.643 1 89.12 274 ARG B C 1
ATOM 5056 O O . ARG B 1 274 ? -6.504 42.906 -4.543 1 89.12 274 ARG B O 1
ATOM 5063 N N . THR B 1 275 ? -4.988 43.438 -3 1 90.44 275 THR B N 1
ATOM 5064 C CA . THR B 1 275 ? -3.99 42.562 -3.59 1 90.44 275 THR B CA 1
ATOM 5065 C C . THR B 1 275 ? -3.805 41.312 -2.736 1 90.44 275 THR B C 1
ATOM 5067 O O . THR B 1 275 ? -3.252 40.312 -3.203 1 90.44 275 THR B O 1
ATOM 5070 N N . VAL B 1 276 ? -4.191 41.406 -1.545 1 90.44 276 VAL B N 1
ATOM 5071 C CA . VAL B 1 276 ? -3.904 40.281 -0.663 1 90.44 276 VAL B CA 1
ATOM 5072 C C . VAL B 1 276 ? -5.211 39.719 -0.131 1 90.44 276 VAL B C 1
ATOM 5074 O O . VAL B 1 276 ? -6.277 40.312 -0.295 1 90.44 276 VAL B O 1
ATOM 5077 N N . SER B 1 277 ? -5.082 38.562 0.458 1 88.75 277 SER B N 1
ATOM 5078 C CA . SER B 1 277 ? -6.242 37.969 1.091 1 88.75 277 SER B CA 1
ATOM 5079 C C . SER B 1 277 ? -6.617 38.688 2.383 1 88.75 277 SER B C 1
ATOM 5081 O O . SER B 1 277 ? -5.797 39.406 2.955 1 88.75 277 SER B O 1
ATOM 5083 N N . LEU B 1 278 ? -7.805 38.438 2.807 1 88.31 278 LEU B N 1
ATOM 5084 C CA . LEU B 1 278 ? -8.32 39.094 4.008 1 88.31 278 LEU B CA 1
ATOM 5085 C C . LEU B 1 278 ? -7.465 38.75 5.223 1 88.31 278 LEU B C 1
ATOM 5087 O O . LEU B 1 278 ? -7.195 39.625 6.066 1 88.31 278 LEU B O 1
ATOM 5091 N N . THR B 1 279 ? -7.012 37.562 5.242 1 86.06 279 THR B N 1
ATOM 5092 C CA . THR B 1 279 ? -6.219 37.094 6.379 1 86.06 279 THR B CA 1
ATOM 5093 C C . THR B 1 279 ? -4.859 37.781 6.406 1 86.06 279 THR B C 1
ATOM 5095 O O . THR B 1 279 ? -4.391 38.219 7.465 1 86.06 279 THR B O 1
ATOM 5098 N N . ILE B 1 280 ? -4.316 37.875 5.254 1 89.38 280 ILE B N 1
ATOM 5099 C CA . ILE B 1 280 ? -3.02 38.531 5.16 1 89.38 280 ILE B CA 1
ATOM 5100 C C . ILE B 1 280 ? -3.17 40.031 5.461 1 89.38 280 ILE B C 1
ATOM 5102 O O . ILE B 1 280 ? -2.328 40.625 6.141 1 89.38 280 ILE B O 1
ATOM 5106 N N . PHE B 1 281 ? -4.227 40.594 5.031 1 93.75 281 PHE B N 1
ATOM 5107 C CA . PHE B 1 281 ? -4.484 42.031 5.234 1 93.75 281 PHE B CA 1
ATOM 5108 C C . PHE B 1 281 ? -4.551 42.344 6.719 1 93.75 281 PHE B C 1
ATOM 5110 O O . PHE B 1 281 ? -3.834 43.25 7.195 1 93.75 281 PHE B O 1
ATOM 5117 N N . TRP B 1 282 ? -5.301 41.625 7.402 1 92.62 282 TRP B N 1
ATOM 5118 C CA . TRP B 1 282 ? -5.512 41.938 8.812 1 92.62 282 TRP B CA 1
ATOM 5119 C C . TRP B 1 282 ? -4.281 41.562 9.641 1 92.62 282 TRP B C 1
ATOM 5121 O O . TRP B 1 282 ? -4.02 42.188 10.672 1 92.62 282 TRP B O 1
ATOM 5131 N N . SER B 1 283 ? -3.533 40.625 9.117 1 89.88 283 SER B N 1
ATOM 5132 C CA . SER B 1 283 ? -2.256 40.344 9.758 1 89.88 283 SER B CA 1
ATOM 5133 C C . SER B 1 283 ? -1.291 41.5 9.617 1 89.88 283 SER B C 1
ATOM 5135 O O . SER B 1 283 ? -0.542 41.812 10.547 1 89.88 283 SER B O 1
ATOM 5137 N N . ASP B 1 284 ? -1.419 42.125 8.508 1 91.56 284 ASP B N 1
ATOM 5138 C CA . ASP B 1 284 ? -0.534 43.25 8.242 1 91.56 284 ASP B CA 1
ATOM 5139 C C . ASP B 1 284 ? -0.967 44.5 9.023 1 91.56 284 ASP B C 1
ATOM 5141 O O . ASP B 1 284 ? -0.135 45.312 9.391 1 91.56 284 ASP B O 1
ATOM 5145 N N . VAL B 1 285 ? -2.17 44.656 9.258 1 94 285 VAL B N 1
ATOM 5146 C CA . VAL B 1 285 ? -2.74 45.781 9.984 1 94 285 VAL B CA 1
ATOM 5147 C C . VAL B 1 285 ? -2.357 45.719 11.461 1 94 285 VAL B C 1
ATOM 5149 O O . VAL B 1 285 ? -2.369 46.719 12.164 1 94 285 VAL B O 1
ATOM 5152 N N . PHE B 1 286 ? -1.934 44.562 11.844 1 91.44 286 PHE B N 1
ATOM 5153 C CA . PHE B 1 286 ? -1.665 44.281 13.25 1 91.44 286 PHE B CA 1
ATOM 5154 C C . PHE B 1 286 ? -0.571 45.188 13.781 1 91.44 286 PHE B C 1
ATOM 5156 O O . PHE B 1 286 ? -0.616 45.625 14.945 1 91.44 286 PHE B O 1
ATOM 5163 N N . ASP B 1 287 ? 0.328 45.594 12.984 1 90.5 287 ASP B N 1
ATOM 5164 C CA . ASP B 1 287 ? 1.464 46.406 13.422 1 90.5 287 ASP B CA 1
ATOM 5165 C C . ASP B 1 287 ? 1.027 47.812 13.773 1 90.5 287 ASP B C 1
ATOM 5167 O O . ASP B 1 287 ? 1.51 48.406 14.75 1 90.5 287 ASP B O 1
ATOM 5171 N N . GLU B 1 288 ? 0.105 48.375 13.031 1 92.81 288 GLU B N 1
ATOM 5172 C CA . GLU B 1 288 ? -0.318 49.781 13.203 1 92.81 288 GLU B CA 1
ATOM 5173 C C . GLU B 1 288 ? -1.563 49.875 14.078 1 92.81 288 GLU B C 1
ATOM 5175 O O . GLU B 1 288 ? -1.686 50.781 14.898 1 92.81 288 GLU B O 1
ATOM 5180 N N . TYR B 1 289 ? -2.479 48.875 13.836 1 93.56 289 TYR B N 1
ATOM 5181 C CA . TYR B 1 289 ? -3.73 48.875 14.578 1 93.56 289 TYR B CA 1
ATOM 5182 C C . TYR B 1 289 ? -3.984 47.5 15.227 1 93.56 289 TYR B C 1
ATOM 5184 O O . TYR B 1 289 ? -4.879 46.781 14.805 1 93.56 289 TYR B O 1
ATOM 5192 N N . PRO B 1 290 ? -3.287 47.125 16.312 1 92.56 290 PRO B N 1
ATOM 5193 C CA . PRO B 1 290 ? -3.309 45.781 16.891 1 92.56 290 PRO B CA 1
ATOM 5194 C C . PRO B 1 290 ? -4.691 45.375 17.391 1 92.56 290 PRO B C 1
ATOM 5196 O O . PRO B 1 290 ? -5.125 44.25 17.156 1 92.56 290 PRO B O 1
ATOM 5199 N N . ASN B 1 291 ? -5.363 46.312 18.047 1 90.69 291 ASN B N 1
ATOM 5200 C CA . ASN B 1 291 ? -6.66 45.969 18.609 1 90.69 291 ASN B CA 1
ATOM 5201 C C . ASN B 1 291 ? -7.691 45.688 17.531 1 90.69 291 ASN B C 1
ATOM 5203 O O . ASN B 1 291 ? -8.492 44.75 17.641 1 90.69 291 ASN B O 1
ATOM 5207 N N . LEU B 1 292 ? -7.66 46.5 16.484 1 90.94 292 LEU B N 1
ATOM 5208 C CA . LEU B 1 292 ? -8.555 46.281 15.352 1 90.94 292 LEU B CA 1
ATOM 5209 C C . LEU B 1 292 ? -8.273 44.969 14.664 1 90.94 292 LEU B C 1
ATOM 5211 O O . LEU B 1 292 ? -9.195 44.219 14.336 1 90.94 292 LEU B O 1
ATOM 5215 N N . ALA B 1 293 ? -7.016 44.75 14.516 1 92.69 293 ALA B N 1
ATOM 5216 C CA . ALA B 1 293 ? -6.59 43.531 13.844 1 92.69 293 ALA B CA 1
ATOM 5217 C C . ALA B 1 293 ? -6.953 42.312 14.672 1 92.69 293 ALA B C 1
ATOM 5219 O O . ALA B 1 293 ? -7.406 41.281 14.133 1 92.69 293 ALA B O 1
ATOM 5220 N N . LYS B 1 294 ? -6.734 42.375 15.945 1 90.44 294 LYS B N 1
ATOM 5221 C CA . LYS B 1 294 ? -7.062 41.25 16.828 1 90.44 294 LYS B CA 1
ATOM 5222 C C . LYS B 1 294 ? -8.547 40.906 16.75 1 90.44 294 LYS B C 1
ATOM 5224 O O . LYS B 1 294 ? -8.914 39.75 16.719 1 90.44 294 LYS B O 1
ATOM 5229 N N . GLN B 1 295 ? -9.398 41.906 16.75 1 87.69 295 GLN B N 1
ATOM 5230 C CA . GLN B 1 295 ? -10.836 41.688 16.656 1 87.69 295 GLN B CA 1
ATOM 5231 C C . GLN B 1 295 ? -11.211 41.062 15.312 1 87.69 295 GLN B C 1
ATOM 5233 O O . GLN B 1 295 ? -12.039 40.156 15.266 1 87.69 295 GLN B O 1
ATOM 5238 N N . ALA B 1 296 ? -10.609 41.625 14.305 1 89.44 296 ALA B N 1
ATOM 5239 C CA . ALA B 1 296 ? -10.891 41.094 12.977 1 89.44 296 ALA B CA 1
ATOM 5240 C C . ALA B 1 296 ? -10.477 39.656 12.859 1 89.44 296 ALA B C 1
ATOM 5242 O O . ALA B 1 296 ? -11.234 38.812 12.344 1 89.44 296 ALA B O 1
ATOM 5243 N N . ILE B 1 297 ? -9.266 39.312 13.336 1 88.56 297 ILE B N 1
ATOM 5244 C CA . ILE B 1 297 ? -8.742 37.969 13.25 1 88.56 297 ILE B CA 1
ATOM 5245 C C . ILE B 1 297 ? -9.633 37.031 14.047 1 88.56 297 ILE B C 1
ATOM 5247 O O . ILE B 1 297 ? -9.883 35.875 13.625 1 88.56 297 ILE B O 1
ATOM 5251 N N . ARG B 1 298 ? -10.133 37.438 15.133 1 85.19 298 ARG B N 1
ATOM 5252 C CA . ARG B 1 298 ? -11.016 36.625 15.961 1 85.19 298 ARG B CA 1
ATOM 5253 C C . ARG B 1 298 ? -12.305 36.312 15.219 1 85.19 298 ARG B C 1
ATOM 5255 O O . ARG B 1 298 ? -12.867 35.219 15.398 1 85.19 298 ARG B O 1
ATOM 5262 N N . ILE B 1 299 ? -12.734 37.219 14.438 1 81.75 299 ILE B N 1
ATOM 5263 C CA . ILE B 1 299 ? -13.969 37.031 13.672 1 81.75 299 ILE B CA 1
ATOM 5264 C C . ILE B 1 299 ? -13.703 36.062 12.508 1 81.75 299 ILE B C 1
ATOM 5266 O O . ILE B 1 299 ? -14.57 35.281 12.148 1 81.75 299 ILE B O 1
ATOM 5270 N N . LEU B 1 300 ? -12.469 36.125 12.031 1 84.75 300 LEU B N 1
ATOM 5271 C CA . LEU B 1 300 ? -12.117 35.344 10.859 1 84.75 300 LEU B CA 1
ATOM 5272 C C . LEU B 1 300 ? -11.656 33.938 11.266 1 84.75 300 LEU B C 1
ATOM 5274 O O . LEU B 1 300 ? -11.586 33.031 10.43 1 84.75 300 LEU B O 1
ATOM 5278 N N . LEU B 1 301 ? -11.406 33.688 12.5 1 82.88 301 LEU B N 1
ATOM 5279 C CA . LEU B 1 301 ? -10.781 32.5 13.008 1 82.88 301 LEU B CA 1
ATOM 5280 C C . LEU B 1 301 ? -11.711 31.297 12.867 1 82.88 301 LEU B C 1
ATOM 5282 O O . LEU B 1 301 ? -11.281 30.203 12.461 1 82.88 301 LEU B O 1
ATOM 5286 N N . PRO B 1 302 ? -13.016 31.469 13.102 1 76.69 302 PRO B N 1
ATOM 5287 C CA . PRO B 1 302 ? -13.898 30.297 13.047 1 76.69 302 PRO B CA 1
ATOM 5288 C C . PRO B 1 302 ? -14.023 29.719 11.641 1 76.69 302 PRO B C 1
ATOM 5290 O O . PRO B 1 302 ? -13.969 30.453 10.656 1 76.69 302 PRO B O 1
ATOM 5293 N N . PHE B 1 303 ? -14.219 28.375 11.609 1 75.12 303 PHE B N 1
ATOM 5294 C CA . PHE B 1 303 ? -14.359 27.656 10.352 1 75.12 303 PHE B CA 1
ATOM 5295 C C . PHE B 1 303 ? -15.688 27.984 9.688 1 75.12 303 PHE B C 1
ATOM 5297 O O . PHE B 1 303 ? -16.719 28.094 10.359 1 75.12 303 PHE B O 1
ATOM 5304 N N . ALA B 1 304 ? -15.609 28.234 8.414 1 65.25 304 ALA B N 1
ATOM 5305 C CA . ALA B 1 304 ? -16.812 28.547 7.664 1 65.25 304 ALA B CA 1
ATOM 5306 C C . ALA B 1 304 ? -17.578 27.281 7.27 1 65.25 304 ALA B C 1
ATOM 5308 O O . ALA B 1 304 ? -18.781 27.328 7.012 1 65.25 304 ALA B O 1
ATOM 5309 N N . THR B 1 305 ? -16.781 26.188 7.203 1 68.81 305 THR B N 1
ATOM 5310 C CA . THR B 1 305 ? -17.375 24.938 6.777 1 68.81 305 THR B CA 1
ATOM 5311 C C . THR B 1 305 ? -17.016 23.797 7.73 1 68.81 305 THR B C 1
ATOM 5313 O O . THR B 1 305 ? -16.188 23.984 8.633 1 68.81 305 THR B O 1
ATOM 5316 N N . THR B 1 306 ? -17.766 22.719 7.637 1 73.75 306 THR B N 1
ATOM 5317 C CA . THR B 1 306 ? -17.469 21.531 8.438 1 73.75 306 THR B CA 1
ATOM 5318 C C . THR B 1 306 ? -16.562 20.578 7.676 1 73.75 306 THR B C 1
ATOM 5320 O O . THR B 1 306 ? -16.562 19.375 7.926 1 73.75 306 THR B O 1
ATOM 5323 N N . ASN B 1 307 ? -15.852 21.062 6.859 1 77.56 307 ASN B N 1
ATOM 5324 C CA . ASN B 1 307 ? -15.062 20.25 5.941 1 77.56 307 ASN B CA 1
ATOM 5325 C C . ASN B 1 307 ? -14.023 19.422 6.684 1 77.56 307 ASN B C 1
ATOM 5327 O O . ASN B 1 307 ? -13.75 18.281 6.301 1 77.56 307 ASN B O 1
ATOM 5331 N N . LEU B 1 308 ? -13.539 19.984 7.766 1 80.69 308 LEU B N 1
ATOM 5332 C CA . LEU B 1 308 ? -12.492 19.266 8.492 1 80.69 308 LEU B CA 1
ATOM 5333 C C . LEU B 1 308 ? -13.07 18.062 9.227 1 80.69 308 LEU B C 1
ATOM 5335 O O . LEU B 1 308 ? -12.438 17 9.281 1 80.69 308 LEU B O 1
ATOM 5339 N N . CYS B 1 309 ? -14.242 18.25 9.68 1 82 309 CYS B N 1
ATOM 5340 C CA . CYS B 1 309 ? -14.914 17.141 10.336 1 82 309 CYS B CA 1
ATOM 5341 C C . CYS B 1 309 ? -15.242 16.031 9.336 1 82 309 CYS B C 1
ATOM 5343 O O . CYS B 1 309 ? -15.055 14.852 9.625 1 82 309 CYS B O 1
ATOM 5345 N N . GLU B 1 310 ? -15.711 16.484 8.227 1 80.88 310 GLU B N 1
ATOM 5346 C CA . GLU B 1 310 ? -16.047 15.523 7.184 1 80.88 310 GLU B CA 1
ATOM 5347 C C . GLU B 1 310 ? -14.805 14.758 6.723 1 80.88 310 GLU B C 1
ATOM 5349 O O . GLU B 1 310 ? -14.859 13.547 6.496 1 80.88 310 GLU B O 1
ATOM 5354 N N . ALA B 1 311 ? -13.789 15.484 6.605 1 83.69 311 ALA B N 1
ATOM 5355 C CA . ALA B 1 311 ? -12.531 14.859 6.223 1 83.69 311 ALA B CA 1
ATOM 5356 C C . ALA B 1 311 ? -12.07 13.859 7.281 1 83.69 311 ALA B C 1
ATOM 5358 O O . ALA B 1 311 ? -11.547 12.789 6.949 1 83.69 311 ALA B O 1
ATOM 5359 N N . GLY B 1 312 ? -12.258 14.258 8.516 1 87.56 312 GLY B N 1
ATOM 5360 C CA . GLY B 1 312 ? -11.93 13.344 9.594 1 87.56 312 GLY B CA 1
ATOM 5361 C C . GLY B 1 312 ? -12.719 12.055 9.555 1 87.56 312 GLY B C 1
ATOM 5362 O O . GLY B 1 312 ? -12.156 10.969 9.719 1 87.56 312 GLY B O 1
ATOM 5363 N N . PHE B 1 313 ? -13.984 12.188 9.258 1 84.69 313 PHE B N 1
ATOM 5364 C CA . PHE B 1 313 ? -14.852 11.016 9.18 1 84.69 313 PHE B CA 1
ATOM 5365 C C . PHE B 1 313 ? -14.477 10.148 7.984 1 84.69 313 PHE B C 1
ATOM 5367 O O . PHE B 1 313 ? -14.469 8.914 8.078 1 84.69 313 PHE B O 1
ATOM 5374 N N . SER B 1 314 ? -14.242 10.812 6.93 1 84.38 314 SER B N 1
ATOM 5375 C CA . SER B 1 314 ? -13.852 10.086 5.723 1 84.38 314 SER B CA 1
ATOM 5376 C C . SER B 1 314 ? -12.562 9.297 5.945 1 84.38 314 SER B C 1
ATOM 5378 O O . SER B 1 314 ? -12.477 8.125 5.562 1 84.38 314 SER B O 1
ATOM 5380 N N . LYS B 1 315 ? -11.602 9.953 6.586 1 88.81 315 LYS B N 1
ATOM 5381 C CA . LYS B 1 315 ? -10.336 9.281 6.863 1 88.81 315 LYS B CA 1
ATOM 5382 C C . LYS B 1 315 ? -10.523 8.133 7.852 1 88.81 315 LYS B C 1
ATOM 5384 O O . LYS B 1 315 ? -9.867 7.098 7.742 1 88.81 315 LYS B O 1
ATOM 5389 N N . TYR B 1 316 ? -11.391 8.336 8.773 1 89.06 316 TYR B N 1
ATOM 5390 C CA . TYR B 1 316 ? -11.68 7.293 9.758 1 89.06 316 TYR B CA 1
ATOM 5391 C C . TYR B 1 316 ? -12.227 6.039 9.086 1 89.06 316 TYR B C 1
ATOM 5393 O O . TYR B 1 316 ? -11.758 4.93 9.352 1 89.06 316 TYR B O 1
ATOM 5401 N N . VAL B 1 317 ? -13.117 6.246 8.156 1 83.19 317 VAL B N 1
ATOM 5402 C CA . VAL B 1 317 ? -13.758 5.137 7.461 1 83.19 317 VAL B CA 1
ATOM 5403 C C . VAL B 1 317 ? -12.742 4.438 6.559 1 83.19 317 VAL B C 1
ATOM 5405 O O . VAL B 1 317 ? -12.742 3.209 6.453 1 83.19 317 VAL B O 1
ATOM 5408 N N . ALA B 1 318 ? -11.914 5.188 6.023 1 82.44 318 ALA B N 1
ATOM 5409 C CA . ALA B 1 318 ? -10.922 4.645 5.098 1 82.44 318 ALA B CA 1
ATOM 5410 C C . ALA B 1 318 ? -9.844 3.869 5.844 1 82.44 318 ALA B C 1
ATOM 5412 O O . ALA B 1 318 ? -9.305 2.891 5.324 1 82.44 318 ALA B O 1
ATOM 5413 N N . THR B 1 319 ? -9.555 4.367 7.02 1 86.81 319 THR B N 1
ATOM 5414 C CA . THR B 1 319 ? -8.484 3.762 7.801 1 86.81 319 THR B CA 1
ATOM 5415 C C . THR B 1 319 ? -8.984 2.525 8.547 1 86.81 319 THR B C 1
ATOM 5417 O O . THR B 1 319 ? -8.297 1.509 8.609 1 86.81 319 THR B O 1
ATOM 5420 N N . LYS B 1 320 ? -10.164 2.639 9.07 1 82.75 320 LYS B N 1
ATOM 5421 C CA . LYS B 1 320 ? -10.734 1.525 9.828 1 82.75 320 LYS B CA 1
ATOM 5422 C C . LYS B 1 320 ? -11.672 0.696 8.961 1 82.75 320 LYS B C 1
ATOM 5424 O O . LYS B 1 320 ? -12.898 0.772 9.109 1 82.75 320 LYS B O 1
ATOM 5429 N N . THR B 1 321 ? -11.109 -0.125 8.172 1 77.94 321 THR B N 1
ATOM 5430 C CA . THR B 1 321 ? -11.891 -1.007 7.312 1 77.94 321 THR B CA 1
ATOM 5431 C C . THR B 1 321 ? -12.328 -2.256 8.078 1 77.94 321 THR B C 1
ATOM 5433 O O . THR B 1 321 ? -11.953 -2.443 9.234 1 77.94 321 THR B O 1
ATOM 5436 N N . LYS B 1 322 ? -13.078 -3.104 7.418 1 74.19 322 LYS B N 1
ATOM 5437 C CA . LYS B 1 322 ? -13.531 -4.352 8.023 1 74.19 322 LYS B CA 1
ATOM 5438 C C . LYS B 1 322 ? -12.352 -5.238 8.406 1 74.19 322 LYS B C 1
ATOM 5440 O O . LYS B 1 322 ? -12.414 -5.977 9.398 1 74.19 322 LYS B O 1
ATOM 5445 N N . TYR B 1 323 ? -11.234 -5.02 7.762 1 72.88 323 TYR B N 1
ATOM 5446 C CA . TYR B 1 323 ? -10.062 -5.852 7.973 1 72.88 323 TYR B CA 1
ATOM 5447 C C . TYR B 1 323 ? -9.172 -5.277 9.07 1 72.88 323 TYR B C 1
ATOM 5449 O O . TYR B 1 323 ? -8.273 -5.957 9.562 1 72.88 323 TYR B O 1
ATOM 5457 N N . ARG B 1 324 ? -9.602 -3.98 9.461 1 79.56 324 ARG B N 1
ATOM 5458 C CA . ARG B 1 324 ? -8.82 -3.309 10.5 1 79.56 324 ARG B CA 1
ATOM 5459 C C . ARG B 1 324 ? -9.727 -2.787 11.609 1 79.56 324 ARG B C 1
ATOM 5461 O O . ARG B 1 324 ? -9.531 -1.674 12.102 1 79.56 324 ARG B O 1
ATOM 5468 N N . ASN B 1 325 ? -10.594 -3.578 11.922 1 76.81 325 ASN B N 1
ATOM 5469 C CA . ASN B 1 325 ? -11.625 -3.133 12.852 1 76.81 325 ASN B CA 1
ATOM 5470 C C . ASN B 1 325 ? -11.078 -2.982 14.266 1 76.81 325 ASN B C 1
ATOM 5472 O O . ASN B 1 325 ? -11.586 -2.176 15.047 1 76.81 325 ASN B O 1
ATOM 5476 N N . LYS B 1 326 ? -9.969 -3.66 14.547 1 81.06 326 LYS B N 1
ATOM 5477 C CA . LYS B 1 326 ? -9.438 -3.615 15.906 1 81.06 326 LYS B CA 1
ATOM 5478 C C . LYS B 1 326 ? -8.375 -2.527 16.047 1 81.06 326 LYS B C 1
ATOM 5480 O O . LYS B 1 326 ? -7.879 -2.27 17.141 1 81.06 326 LYS B O 1
ATOM 5485 N N . LEU B 1 327 ? -8.094 -1.862 15.047 1 85.75 327 LEU B N 1
ATOM 5486 C CA . LEU B 1 327 ? -7.055 -0.838 15.031 1 85.75 327 LEU B CA 1
ATOM 5487 C C . LEU B 1 327 ? -7.504 0.4 15.805 1 85.75 327 LEU B C 1
ATOM 5489 O O . LEU B 1 327 ? -8.648 0.839 15.664 1 85.75 327 LEU B O 1
ATOM 5493 N N . ASP B 1 328 ? -6.605 0.813 16.75 1 89.25 328 ASP B N 1
ATOM 5494 C CA . ASP B 1 328 ? -6.746 2.182 17.234 1 89.25 328 ASP B CA 1
ATOM 5495 C C . ASP B 1 328 ? -6.328 3.191 16.172 1 89.25 328 ASP B C 1
ATOM 5497 O O . ASP B 1 328 ? -5.137 3.414 15.953 1 89.25 328 ASP B O 1
ATOM 5501 N N . ALA B 1 329 ? -7.297 3.883 15.57 1 91.06 329 ALA B N 1
ATOM 5502 C CA . ALA B 1 329 ? -7.051 4.699 14.391 1 91.06 329 ALA B CA 1
ATOM 5503 C C . ALA B 1 329 ? -6.559 6.094 14.773 1 91.06 329 ALA B C 1
ATOM 5505 O O . ALA B 1 329 ? -6.078 6.848 13.922 1 91.06 329 ALA B O 1
ATOM 5506 N N . ALA B 1 330 ? -6.531 6.426 16.062 1 91.94 330 ALA B N 1
ATOM 5507 C CA . ALA B 1 330 ? -6.289 7.801 16.5 1 91.94 330 ALA B CA 1
ATOM 5508 C C . ALA B 1 330 ? -4.895 8.266 16.094 1 91.94 330 ALA B C 1
ATOM 5510 O O . ALA B 1 330 ? -4.734 9.344 15.516 1 91.94 330 ALA B O 1
ATOM 5511 N N . PRO B 1 331 ? -3.891 7.461 16.344 1 95.12 331 PRO B N 1
ATOM 5512 C CA . PRO B 1 331 ? -2.557 7.918 15.945 1 95.12 331 PRO B CA 1
ATOM 5513 C C . PRO B 1 331 ? -2.428 8.102 14.438 1 95.12 331 PRO B C 1
ATOM 5515 O O . PRO B 1 331 ? -1.832 9.086 13.977 1 95.12 331 PRO B O 1
ATOM 5518 N N . ASP B 1 332 ? -2.965 7.207 13.695 1 95.12 332 ASP B N 1
ATOM 5519 C CA . ASP B 1 332 ? -2.926 7.301 12.242 1 95.12 332 ASP B CA 1
ATOM 5520 C C . ASP B 1 332 ? -3.652 8.555 11.75 1 95.12 332 ASP B C 1
ATOM 5522 O O . ASP B 1 332 ? -3.15 9.266 10.883 1 95.12 332 ASP B O 1
ATOM 5526 N N . MET B 1 333 ? -4.781 8.805 12.328 1 93.88 333 MET B N 1
ATOM 5527 C CA . MET B 1 333 ? -5.598 9.93 11.898 1 93.88 333 MET B CA 1
ATOM 5528 C C . MET B 1 333 ? -4.914 11.258 12.234 1 93.88 333 MET B C 1
ATOM 5530 O O . MET B 1 333 ? -5.039 12.227 11.484 1 93.88 333 MET B O 1
ATOM 5534 N N . ARG B 1 334 ? -4.273 11.266 13.375 1 94.56 334 ARG B N 1
ATOM 5535 C CA . ARG B 1 334 ? -3.535 12.469 13.742 1 94.56 334 ARG B CA 1
ATOM 5536 C C . ARG B 1 334 ? -2.494 12.82 12.688 1 94.56 334 ARG B C 1
ATOM 5538 O O . ARG B 1 334 ? -2.326 13.984 12.336 1 94.56 334 ARG B O 1
ATOM 5545 N N . ILE B 1 335 ? -1.86 11.859 12.203 1 95.5 335 ILE B N 1
ATOM 5546 C CA . ILE B 1 335 ? -0.828 12.055 11.188 1 95.5 335 ILE B CA 1
ATOM 5547 C C . ILE B 1 335 ? -1.474 12.445 9.859 1 95.5 335 ILE B C 1
ATOM 5549 O O . ILE B 1 335 ? -1 13.367 9.18 1 95.5 335 ILE B O 1
ATOM 5553 N N . GLN B 1 336 ? -2.551 11.836 9.5 1 94.5 336 GLN B N 1
ATOM 5554 C CA . GLN B 1 336 ? -3.215 12.023 8.211 1 94.5 336 GLN B CA 1
ATOM 5555 C C . GLN B 1 336 ? -3.824 13.422 8.109 1 94.5 336 GLN B C 1
ATOM 5557 O O . GLN B 1 336 ? -3.865 14.008 7.027 1 94.5 336 GLN B O 1
ATOM 5562 N N . LEU B 1 337 ? -4.312 13.93 9.258 1 92.5 337 LEU B N 1
ATOM 5563 C CA . LEU B 1 337 ? -5.109 15.148 9.227 1 92.5 337 LEU B CA 1
ATOM 5564 C C . LEU B 1 337 ? -4.27 16.359 9.609 1 92.5 337 LEU B C 1
ATOM 5566 O O . LEU B 1 337 ? -4.695 17.5 9.43 1 92.5 337 LEU B O 1
ATOM 5570 N N . SER B 1 338 ? -3.051 16.109 10.055 1 92.69 338 SER B N 1
ATOM 5571 C CA . SER B 1 338 ? -2.215 17.188 10.539 1 92.69 338 SER B CA 1
ATOM 5572 C C . SER B 1 338 ? -1.366 17.781 9.422 1 92.69 338 SER B C 1
ATOM 5574 O O . SER B 1 338 ? -0.897 17.047 8.539 1 92.69 338 SER B O 1
ATOM 5576 N N . ASN B 1 339 ? -1.157 19.109 9.492 1 90.38 339 ASN B N 1
ATOM 5577 C CA . ASN B 1 339 ? -0.24 19.766 8.578 1 90.38 339 ASN B CA 1
ATOM 5578 C C . ASN B 1 339 ? 1.15 19.922 9.188 1 90.38 339 ASN B C 1
ATOM 5580 O O . ASN B 1 339 ? 2.047 20.5 8.57 1 90.38 339 ASN B O 1
ATOM 5584 N N . LEU B 1 340 ? 1.287 19.375 10.359 1 92.94 340 LEU B N 1
ATOM 5585 C CA . LEU B 1 340 ? 2.57 19.438 11.055 1 92.94 340 LEU B CA 1
ATOM 5586 C C . LEU B 1 340 ? 3.459 18.266 10.656 1 92.94 340 LEU B C 1
ATOM 5588 O O . LEU B 1 340 ? 2.988 17.125 10.555 1 92.94 340 LEU B O 1
ATOM 5592 N N . THR B 1 341 ? 4.652 18.609 10.391 1 93.56 341 THR B N 1
ATOM 5593 C CA . THR B 1 341 ? 5.629 17.562 10.102 1 93.56 341 THR B CA 1
ATOM 5594 C C . THR B 1 341 ? 6.332 17.109 11.375 1 93.56 341 THR B C 1
ATOM 5596 O O . THR B 1 341 ? 6.758 17.938 12.188 1 93.56 341 THR B O 1
ATOM 5599 N N . PRO B 1 342 ? 6.418 15.859 11.516 1 94.81 342 PRO B N 1
ATOM 5600 C CA . PRO B 1 342 ? 7.082 15.367 12.719 1 94.81 342 PRO B CA 1
ATOM 5601 C C . PRO B 1 342 ? 8.57 15.703 12.75 1 94.81 342 PRO B C 1
ATOM 5603 O O . PRO B 1 342 ? 9.219 15.758 11.703 1 94.81 342 PRO B O 1
ATOM 5606 N N . ASN B 1 343 ? 9.039 15.961 13.945 1 95.31 343 ASN B N 1
ATOM 5607 C CA . ASN B 1 343 ? 10.469 16.141 14.18 1 95.31 343 ASN B CA 1
ATOM 5608 C C . ASN B 1 343 ? 11.156 14.828 14.523 1 95.31 343 ASN B C 1
ATOM 5610 O O . ASN B 1 343 ? 11.266 14.461 15.695 1 95.31 343 ASN B O 1
ATOM 5614 N N . PHE B 1 344 ? 11.703 14.211 13.562 1 94.75 344 PHE B N 1
ATOM 5615 C CA . PHE B 1 344 ? 12.258 12.867 13.727 1 94.75 344 PHE B CA 1
ATOM 5616 C C . PHE B 1 344 ? 13.445 12.883 14.68 1 94.75 344 PHE B C 1
ATOM 5618 O O . PHE B 1 344 ? 13.672 11.922 15.414 1 94.75 344 PHE B O 1
ATOM 5625 N N . LYS B 1 345 ? 14.203 13.945 14.586 1 91.62 345 LYS B N 1
ATOM 5626 C CA . LYS B 1 345 ? 15.336 14.07 15.492 1 91.62 345 LYS B CA 1
ATOM 5627 C C . LYS B 1 345 ? 14.883 14.07 16.953 1 91.62 345 LYS B C 1
ATOM 5629 O O . LYS B 1 345 ? 15.453 13.367 17.781 1 91.62 345 LYS B O 1
ATOM 5634 N N . ARG B 1 346 ? 13.875 14.828 17.188 1 92.75 346 ARG B N 1
ATOM 5635 C CA . ARG B 1 346 ? 13.336 14.914 18.531 1 92.75 346 ARG B CA 1
ATOM 5636 C C . ARG B 1 346 ? 12.766 13.578 18.984 1 92.75 346 ARG B C 1
ATOM 5638 O O . ARG B 1 346 ? 12.961 13.164 20.141 1 92.75 346 ARG B O 1
ATOM 5645 N N . ILE B 1 347 ? 12.133 12.883 18.141 1 94.69 347 ILE B N 1
ATOM 5646 C CA . ILE B 1 347 ? 11.516 11.602 18.438 1 94.69 347 ILE B CA 1
ATOM 5647 C C . ILE B 1 347 ? 12.594 10.578 18.812 1 94.69 347 ILE B C 1
ATOM 5649 O O . ILE B 1 347 ? 12.484 9.875 19.812 1 94.69 347 ILE B O 1
ATOM 5653 N N . MET B 1 348 ? 13.617 10.547 18.047 1 92.56 348 MET B N 1
ATOM 5654 C CA . MET B 1 348 ? 14.68 9.562 18.234 1 92.56 348 MET B CA 1
ATOM 5655 C C . MET B 1 348 ? 15.477 9.852 19.5 1 92.56 348 MET B C 1
ATOM 5657 O O . MET B 1 348 ? 15.898 8.93 20.203 1 92.56 348 MET B O 1
ATOM 5661 N N . GLU B 1 349 ? 15.672 11.102 19.797 1 88.88 349 GLU B N 1
ATOM 5662 C CA . GLU B 1 349 ? 16.375 11.492 21 1 88.88 349 GLU B CA 1
ATOM 5663 C C . GLU B 1 349 ? 15.594 11.102 22.25 1 88.88 349 GLU B C 1
ATOM 5665 O O . GLU B 1 349 ? 16.188 10.719 23.266 1 88.88 349 GLU B O 1
ATOM 5670 N N . SER B 1 350 ? 14.359 11.188 22.125 1 85.94 350 SER B N 1
ATOM 5671 C CA . SER B 1 350 ? 13.516 10.836 23.266 1 85.94 350 SER B CA 1
ATOM 5672 C C . SER B 1 350 ? 13.547 9.336 23.531 1 85.94 350 SER B C 1
ATOM 5674 O O . SER B 1 350 ? 13.375 8.906 24.672 1 85.94 350 SER B O 1
ATOM 5676 N N . LYS B 1 351 ? 13.727 8.586 22.531 1 80.88 351 LYS B N 1
ATOM 5677 C CA . LYS B 1 351 ? 13.727 7.133 22.688 1 80.88 351 LYS B CA 1
ATOM 5678 C C . LYS B 1 351 ? 15.086 6.629 23.141 1 80.88 351 LYS B C 1
ATOM 5680 O O . LYS B 1 351 ? 15.188 5.566 23.75 1 80.88 351 LYS B O 1
ATOM 5685 N N . LYS B 1 352 ? 16.172 7.223 22.734 1 68.88 352 LYS B N 1
ATOM 5686 C CA . LYS B 1 352 ? 17.5 6.879 23.234 1 68.88 352 LYS B CA 1
ATOM 5687 C C . LYS B 1 352 ? 17.578 7.027 24.75 1 68.88 352 LYS B C 1
ATOM 5689 O O . LYS B 1 352 ? 18.266 6.25 25.406 1 68.88 352 LYS B O 1
ATOM 5694 N N . GLN B 1 353 ? 16.938 7.961 25.156 1 53.62 353 GLN B N 1
ATOM 5695 C CA . GLN B 1 353 ? 16.953 8.273 26.578 1 53.62 353 GLN B CA 1
ATOM 5696 C C . GLN B 1 353 ? 16.219 7.215 27.391 1 53.62 353 GLN B C 1
ATOM 5698 O O . GLN B 1 353 ? 16.5 7.016 28.578 1 53.62 353 GLN B O 1
ATOM 5703 N N . VAL B 1 354 ? 15.32 6.629 26.828 1 50.12 354 VAL B N 1
ATOM 5704 C CA . VAL B 1 354 ? 14.539 5.645 27.562 1 50.12 354 VAL B CA 1
ATOM 5705 C C . VAL B 1 354 ? 15.297 4.316 27.625 1 50.12 354 VAL B C 1
ATOM 5707 O O . VAL B 1 354 ? 15.117 3.531 28.547 1 50.12 354 VAL B O 1
ATOM 5710 N N . HIS B 1 355 ? 16.031 3.885 26.562 1 42.12 355 HIS B N 1
ATOM 5711 C CA . HIS B 1 355 ? 16.797 2.652 26.656 1 42.12 355 HIS B CA 1
ATOM 5712 C C . HIS B 1 355 ? 18.234 2.936 27.094 1 42.12 355 HIS B C 1
ATOM 5714 O O . HIS B 1 355 ? 19.109 3.166 26.25 1 42.12 355 HIS B O 1
ATOM 5720 N N . PRO B 1 356 ? 18.625 3.256 28.281 1 38.91 356 PRO B N 1
ATOM 5721 C CA . PRO B 1 356 ? 20 3.303 28.75 1 38.91 356 PRO B CA 1
ATOM 5722 C C . PRO B 1 356 ? 20.766 2.01 28.469 1 38.91 356 PRO B C 1
ATOM 5724 O O . PRO B 1 356 ? 20.172 0.936 28.406 1 38.91 356 PRO B O 1
#

pLDDT: mean 84.57, std 10.41, range [38.66, 97.94]